Protein AF-A0A093Z0X9-F1 (afdb_monomer)

Nearest PDB structures (foldseek):
  4s3k-assembly1_A  TM=4.032E-01  e=5.956E-04  Priestia megaterium QM B1551
  4s3j-assembly1_A  TM=3.971E-01  e=1.240E-03  Bacillus cereus ATCC 10876
  4s3j-assembly2_B  TM=3.965E-01  e=1.401E-03  Bacillus cereus ATCC 10876
  5jh8-assembly1_A  TM=6.794E-01  e=8.944E-02  Chromobacterium violaceum ATCC 12472
  4s3j-assembly3_C  TM=3.621E-01  e=3.505E-03  Bacillus cereus ATCC 10876

Solvent-accessible surface area (backbone atoms only — not comparable to full-atom values): 27321 Å² total; per-residue (Å²): 137,84,81,81,82,75,84,78,77,87,70,94,70,86,83,78,62,74,80,73,69,93,82,86,64,98,51,97,59,93,55,38,46,32,87,80,41,47,90,53,62,93,54,36,46,75,36,71,54,51,56,62,56,60,72,41,89,58,45,24,45,45,45,64,71,60,88,56,62,62,78,38,96,84,46,81,50,63,34,26,30,31,24,61,90,62,74,59,53,82,70,89,64,84,82,47,44,77,41,84,41,68,34,39,38,33,26,29,68,79,56,87,78,85,53,59,69,31,43,41,50,9,46,52,51,38,38,23,54,49,38,61,51,65,66,85,53,58,65,62,45,74,45,26,14,32,22,86,34,18,33,29,32,36,34,32,12,22,46,34,23,49,66,27,42,40,50,52,51,52,52,51,43,55,46,50,75,74,41,83,58,86,21,28,35,37,38,42,34,31,64,49,93,89,37,26,13,37,65,19,34,36,39,32,38,27,55,31,98,44,72,36,48,56,67,36,51,37,54,37,36,52,38,46,43,28,32,63,39,29,39,67,75,77,93,56,80,44,71,50,75,46,82,44,77,37,32,23,53,66,79,71,74,79,77,80,74,76,84,73,86,74,76,93,67,89,73,79,78,74,88,82,84,77,62,66,36,52,33,67,60,42,58,66,55,49,16,54,74,71,70,44,52,56,70,59,42,43,67,76,49,74,55,92,56,52,67,82,61,72,45,77,70,42,53,73,77,54,79,80,60,50,40,92,47,68,24,96,84,65,54,85,89,38,35,30,89,98,52,42,47,57,90,75,84,82,87,75,91,69,78,84,70,99,68,86,81,40,77,42,54,41,63,45,63,33,72,81,44,98,61,83,56,62,65,67,76,63,51,75,83,50,92,42,50,31,39,34,42,31,57,29,46,70,43,92,87,38,38,78,40,43,79,92,29,44,71,50,51,56,54,51,62,74,56,77,86,49,43,42,26,45,23,34,46,39,72,69,47,59,62,33,88,91,42,38,56,46,63,64,52,33,66,31,94,87,31,32,64,60,28,52,48,36,49,52,46,53,28,56,79,58,73,40,76,39,75,45,83,88

pLDDT: mean 76.99, std 18.52, range [20.25, 98.25]

Secondary structure (DSSP, 8-state):
-----------S---------S---SSS--S-BHHHH-S-GGGSEEES-GGGGGG--S-EEEE--TTS-TT-TT----EEEEESPPPP--------EEEEEEEEEEEES---STTHHHHHHHHHHHHHHHTTS-TT--S-EEEEEEETTEEEEEEE-TTB-HHHHHHHHHHHHHHHHHTT---SEEEEEE--TT--GGG-EEEEEEE-SSTT-HHHHHHHHHHHHHHTTTPPP---SEEEEEEEEEEE---PPPP--------SS-PPPP--------TT--HHHHHHHTT--HHHHHHH---TTGGGS--TT-----TTT------TT--TTPPPTTS-----------PPPSS---EEEEEGGGGGSSS----GGGGGGS--SEEEEEEEEE-TTS-EE-GGGHHHHHHHHH--SSEEEEEE--HHHHHSTTTHHHHHHHTSTTTHHHHHHHHHHHHHHTT-SEEEE-

Structure (mmCIF, N/CA/C/O backbone):
data_AF-A0A093Z0X9-F1
#
_entry.id   AF-A0A093Z0X9-F1
#
loop_
_atom_site.group_PDB
_atom_site.id
_atom_site.type_symbol
_atom_site.label_atom_id
_atom_site.label_alt_id
_atom_site.label_comp_id
_atom_site.label_asym_id
_atom_site.label_entity_id
_atom_site.label_seq_id
_atom_site.pdbx_PDB_ins_code
_atom_site.Cartn_x
_atom_site.Cartn_y
_atom_site.Cartn_z
_atom_site.occupancy
_atom_site.B_iso_or_equiv
_atom_site.auth_seq_id
_atom_site.auth_comp_id
_atom_site.auth_asym_id
_atom_site.auth_atom_id
_atom_site.pdbx_PDB_model_num
ATOM 1 N N . MET A 1 1 ? 18.877 14.414 36.297 1.00 29.81 1 MET A N 1
ATOM 2 C CA . MET A 1 1 ? 18.668 13.141 35.580 1.00 29.81 1 MET A CA 1
ATOM 3 C C . MET A 1 1 ? 17.758 13.447 34.410 1.00 29.81 1 MET A C 1
ATOM 5 O O . MET A 1 1 ? 16.569 13.643 34.600 1.00 29.81 1 MET A O 1
ATOM 9 N N . SER A 1 2 ? 18.361 13.659 33.246 1.00 20.25 2 SER A N 1
ATOM 10 C CA . SER A 1 2 ? 17.695 13.966 31.983 1.00 20.25 2 SER A CA 1
ATOM 11 C C . SER A 1 2 ? 17.261 12.656 31.329 1.00 20.25 2 SER A C 1
ATOM 13 O O . SER A 1 2 ? 18.117 11.841 30.988 1.00 20.25 2 SER A O 1
ATOM 15 N N . TYR A 1 3 ? 15.957 12.442 31.184 1.00 22.19 3 TYR A N 1
ATOM 16 C CA . TYR A 1 3 ? 15.433 11.355 30.365 1.00 22.19 3 TYR A CA 1
ATOM 17 C C . TYR A 1 3 ? 15.453 11.801 28.902 1.00 22.19 3 TYR A C 1
ATOM 19 O O . TYR A 1 3 ? 14.756 12.739 28.523 1.00 22.19 3 TYR A O 1
ATOM 27 N N . ASN A 1 4 ? 16.301 11.148 28.107 1.00 23.03 4 ASN A N 1
ATOM 28 C CA . ASN A 1 4 ? 16.269 11.227 26.652 1.00 23.03 4 ASN A CA 1
ATOM 29 C C . ASN A 1 4 ? 14.985 10.550 26.167 1.00 23.03 4 ASN A C 1
ATOM 31 O O . ASN A 1 4 ? 14.829 9.336 26.283 1.00 23.03 4 ASN A O 1
ATOM 35 N N . SER A 1 5 ? 14.081 11.351 25.620 1.00 24.75 5 SER A N 1
ATOM 36 C CA . SER A 1 5 ? 12.990 10.906 24.767 1.00 24.75 5 SER A CA 1
ATOM 37 C C . SER A 1 5 ? 13.573 10.431 23.430 1.00 24.75 5 SER A C 1
ATOM 39 O O . SER A 1 5 ? 13.914 11.255 22.580 1.00 24.75 5 SER A O 1
ATOM 41 N N . ASN A 1 6 ? 13.712 9.119 23.240 1.00 23.17 6 ASN A N 1
ATOM 42 C CA . ASN A 1 6 ? 13.860 8.572 21.893 1.00 23.17 6 ASN A CA 1
ATOM 43 C C . ASN A 1 6 ? 12.476 8.577 21.220 1.00 23.17 6 ASN A C 1
ATOM 45 O O . ASN A 1 6 ? 11.522 8.091 21.834 1.00 23.17 6 ASN A O 1
ATOM 49 N N . PRO A 1 7 ? 12.335 9.111 19.995 1.00 23.39 7 PRO A N 1
ATOM 50 C CA . PRO A 1 7 ? 11.103 8.983 19.235 1.00 23.39 7 PRO A CA 1
ATOM 51 C C . PRO A 1 7 ? 10.976 7.524 18.790 1.00 23.39 7 PRO A C 1
ATOM 53 O O . P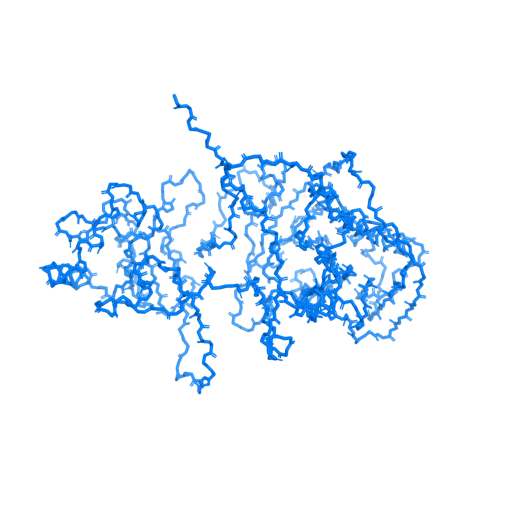RO A 1 7 ? 11.809 7.018 18.039 1.00 23.39 7 PRO A O 1
ATOM 56 N N . VAL A 1 8 ? 9.961 6.832 19.299 1.00 26.20 8 VAL A N 1
ATOM 57 C CA . VAL A 1 8 ? 9.567 5.524 18.774 1.00 26.20 8 VAL A CA 1
ATOM 58 C C . VAL A 1 8 ? 8.956 5.765 17.395 1.00 26.20 8 VAL A C 1
ATOM 60 O O . VAL A 1 8 ? 8.100 6.635 17.230 1.00 26.20 8 VAL A O 1
ATOM 63 N N . SER A 1 9 ? 9.475 5.040 16.409 1.00 26.16 9 SER A N 1
ATOM 64 C CA . SER A 1 9 ? 9.037 5.036 15.019 1.00 26.16 9 SER A CA 1
ATOM 65 C C . SER A 1 9 ? 7.540 4.761 14.907 1.00 26.16 9 SER A C 1
ATOM 67 O O . SER A 1 9 ? 6.994 3.919 15.613 1.00 26.16 9 SER A O 1
ATOM 69 N N . SER A 1 10 ? 6.884 5.479 14.000 1.00 28.11 10 SER A N 1
ATOM 70 C CA . SER A 1 10 ? 5.476 5.314 13.654 1.00 28.11 10 SER A CA 1
ATOM 71 C C . SER A 1 10 ? 5.224 3.951 13.000 1.00 28.11 10 SER A C 1
ATOM 73 O O . SER A 1 10 ? 5.380 3.793 11.784 1.00 28.11 10 SER A O 1
ATOM 75 N N . ASP A 1 11 ? 4.834 2.971 13.808 1.00 27.31 11 ASP A N 1
ATOM 76 C CA . ASP A 1 11 ? 4.359 1.676 13.331 1.00 27.31 11 ASP A CA 1
ATOM 77 C C . ASP A 1 11 ? 3.046 1.838 12.543 1.00 27.31 11 ASP A C 1
ATOM 79 O O . ASP A 1 11 ? 2.087 2.464 12.991 1.00 27.31 11 ASP A O 1
ATOM 83 N N . HIS A 1 12 ? 3.051 1.277 11.332 1.00 29.83 12 HIS A N 1
ATOM 84 C CA . HIS A 1 12 ? 2.071 1.404 10.244 1.00 29.83 12 HIS A CA 1
ATOM 85 C C . HIS A 1 12 ? 0.783 0.583 10.438 1.00 29.83 12 HIS A C 1
ATOM 87 O O . HIS A 1 12 ? 0.322 -0.125 9.540 1.00 29.83 12 HIS A O 1
ATOM 93 N N . TRP A 1 13 ? 0.167 0.682 11.605 1.00 24.33 13 TRP A N 1
ATOM 94 C CA . TRP A 1 13 ? -1.181 0.166 11.830 1.00 24.33 13 TRP A CA 1
ATOM 95 C C . TRP A 1 13 ? -2.077 1.382 12.096 1.00 24.33 13 TRP A C 1
ATOM 97 O O . TRP A 1 13 ? -1.578 2.392 12.571 1.00 24.33 13 TRP A O 1
ATOM 107 N N . TRP A 1 14 ? -3.370 1.314 11.772 1.00 27.61 14 TRP A N 1
ATOM 108 C CA . TRP A 1 14 ? -4.390 2.367 11.987 1.00 27.61 14 TRP A CA 1
ATOM 109 C C . TRP A 1 14 ? -4.571 3.410 10.866 1.00 27.61 14 TRP A C 1
ATOM 111 O O . TRP A 1 14 ? -4.249 4.583 11.012 1.00 27.61 14 TRP A O 1
ATOM 121 N N . ASP A 1 15 ? -5.260 3.000 9.799 1.00 26.69 15 ASP A N 1
ATOM 122 C CA . ASP A 1 15 ? -6.104 3.911 9.017 1.00 26.69 15 ASP A CA 1
ATOM 123 C C . ASP A 1 15 ? -7.571 3.558 9.328 1.00 26.69 15 ASP A C 1
ATOM 125 O O . ASP A 1 15 ? -8.167 2.665 8.720 1.00 26.69 15 ASP A O 1
ATOM 129 N N . VAL A 1 16 ? -8.151 4.217 10.337 1.00 30.48 16 VAL A N 1
ATOM 130 C CA . VAL A 1 16 ? -9.601 4.169 10.584 1.00 30.48 16 VAL A CA 1
ATOM 131 C C . VAL A 1 16 ? -10.293 4.860 9.407 1.00 30.48 16 VAL A C 1
ATOM 133 O O . VAL A 1 16 ? -9.936 5.964 8.997 1.00 30.48 16 VAL A O 1
ATOM 136 N N . TRP A 1 17 ? -11.263 4.165 8.822 1.00 32.12 17 TRP A N 1
ATOM 137 C CA . TRP A 1 17 ? -11.965 4.522 7.595 1.00 32.12 17 TRP A CA 1
ATOM 138 C C . TRP A 1 17 ? -12.705 5.859 7.704 1.00 32.12 17 TRP A C 1
ATOM 140 O O . TRP A 1 17 ? -13.822 5.916 8.199 1.00 32.12 17 TRP A O 1
ATOM 150 N N . ILE A 1 18 ? -12.120 6.932 7.177 1.00 34.38 18 ILE A N 1
ATOM 151 C CA . ILE A 1 18 ? -12.821 8.204 6.977 1.00 34.38 18 ILE A CA 1
ATOM 152 C C . ILE A 1 18 ? -13.186 8.292 5.496 1.00 34.38 18 ILE A C 1
ATOM 154 O O . ILE A 1 18 ? -12.316 8.417 4.634 1.00 34.38 18 ILE A O 1
ATOM 158 N N . ILE A 1 19 ? -14.480 8.196 5.199 1.00 35.16 19 ILE A N 1
ATOM 159 C CA . ILE A 1 19 ? -15.020 8.685 3.932 1.00 35.16 19 ILE A CA 1
ATOM 160 C C . ILE A 1 19 ? -14.970 10.213 4.012 1.00 35.16 19 ILE A C 1
ATOM 162 O O . ILE A 1 19 ? -15.405 10.795 4.993 1.00 35.16 19 ILE A O 1
ATOM 166 N N . ILE A 1 20 ? -14.403 10.865 3.008 1.00 37.31 20 ILE A N 1
ATOM 167 C CA . ILE A 1 20 ? -14.283 12.326 2.947 1.00 37.31 20 ILE A CA 1
ATOM 168 C C . ILE A 1 20 ? -15.051 12.761 1.704 1.00 37.31 20 ILE A C 1
ATOM 170 O O . ILE A 1 20 ? -14.761 12.257 0.618 1.00 37.31 20 ILE A O 1
ATOM 174 N N . ASP A 1 21 ? -16.026 13.656 1.863 1.00 32.66 21 ASP A N 1
ATOM 175 C CA . ASP A 1 21 ? -16.586 14.410 0.740 1.00 32.66 21 ASP A CA 1
ATOM 176 C C . ASP A 1 21 ? -15.796 15.722 0.568 1.00 32.66 21 ASP A C 1
ATOM 178 O O . ASP A 1 21 ? -15.354 16.336 1.543 1.00 32.66 21 ASP A O 1
ATOM 182 N N . ASP A 1 22 ? -15.544 16.081 -0.689 1.00 43.50 22 ASP A N 1
ATOM 183 C CA . ASP A 1 22 ? -14.602 17.113 -1.143 1.00 43.50 22 ASP A CA 1
ATOM 184 C C . ASP A 1 22 ? -15.156 18.537 -0.931 1.00 43.50 22 ASP A C 1
ATOM 186 O O . ASP A 1 22 ? -15.884 19.027 -1.790 1.00 43.50 22 ASP A O 1
ATOM 190 N N . GLU A 1 23 ? -14.732 19.269 0.105 1.00 39.06 23 GLU A N 1
ATOM 191 C CA . GLU A 1 23 ? -14.853 20.748 0.125 1.00 39.06 23 GLU A CA 1
ATOM 192 C C . GLU A 1 23 ? -13.623 21.461 0.717 1.00 39.06 23 GLU A C 1
ATOM 194 O O . GLU A 1 23 ? -13.728 22.467 1.414 1.00 39.06 23 GLU A O 1
ATOM 199 N N . CYS A 1 24 ? -12.414 20.971 0.426 1.00 36.62 24 CYS A N 1
ATOM 200 C CA . CYS A 1 24 ? -11.181 21.631 0.871 1.00 36.62 24 CYS A CA 1
ATOM 201 C C . CYS A 1 24 ? -10.250 22.050 -0.278 1.00 36.62 24 CYS A C 1
ATOM 203 O O . CYS A 1 24 ? -9.035 21.914 -0.182 1.00 36.62 24 CYS A O 1
ATOM 205 N N . ALA A 1 25 ? -10.812 22.590 -1.362 1.00 40.59 25 ALA A N 1
ATOM 206 C CA . ALA A 1 25 ? -10.049 23.333 -2.364 1.00 40.59 25 ALA A CA 1
ATOM 207 C C . ALA A 1 25 ? -10.722 24.690 -2.605 1.00 40.59 25 ALA A C 1
ATOM 209 O O . ALA A 1 25 ? -11.664 24.811 -3.383 1.00 40.59 25 ALA A O 1
ATOM 210 N N . SER A 1 26 ? -10.242 25.723 -1.911 1.00 36.78 26 SER A N 1
ATOM 211 C CA . SER A 1 26 ? -10.678 27.116 -2.080 1.00 36.78 26 SER A CA 1
ATOM 212 C C . SER A 1 26 ? -10.084 27.798 -3.318 1.00 36.78 26 SER A C 1
ATOM 214 O O . SER A 1 26 ? -10.177 29.014 -3.445 1.00 36.78 26 SER A O 1
ATOM 216 N N . ASP A 1 27 ? -9.467 27.046 -4.223 1.00 37.91 27 ASP A N 1
ATOM 217 C CA . ASP A 1 27 ? -8.956 27.557 -5.488 1.00 37.91 27 ASP A CA 1
ATOM 218 C C . ASP A 1 27 ? -9.221 26.501 -6.557 1.00 37.91 27 ASP A C 1
ATOM 220 O O . ASP A 1 27 ? -9.066 25.311 -6.297 1.00 37.91 27 ASP A O 1
ATOM 224 N N . GLY A 1 28 ? -9.662 26.901 -7.747 1.00 42.88 28 GLY A N 1
ATOM 225 C CA . GLY A 1 28 ? -10.186 26.016 -8.798 1.00 42.88 28 GLY A CA 1
ATOM 226 C C . GLY A 1 28 ? -9.226 24.956 -9.375 1.00 42.88 28 GLY A C 1
ATOM 227 O O . GLY A 1 28 ? -9.500 24.422 -10.451 1.00 42.88 28 GLY A O 1
ATOM 228 N N . SER A 1 29 ? -8.115 24.629 -8.709 1.00 49.91 29 SER A N 1
ATOM 229 C CA . SER A 1 29 ? -7.305 23.438 -8.960 1.00 49.91 29 SER A CA 1
ATOM 230 C C . SER A 1 29 ? -7.948 22.215 -8.301 1.00 49.91 29 SER A C 1
ATOM 232 O O . SER A 1 29 ? -7.882 22.027 -7.090 1.00 49.91 29 SER A O 1
ATOM 234 N N . ALA A 1 30 ? -8.537 21.338 -9.111 1.00 54.84 30 ALA A N 1
ATOM 235 C CA . ALA A 1 30 ? -9.170 20.092 -8.670 1.00 54.84 30 ALA A CA 1
ATOM 236 C C . ALA A 1 30 ? -8.181 19.007 -8.171 1.00 54.84 30 ALA A C 1
ATOM 238 O O . ALA A 1 30 ? -8.564 17.841 -8.118 1.00 54.84 30 ALA A O 1
ATOM 239 N N . CYS A 1 31 ? -6.922 19.362 -7.880 1.00 67.25 31 CYS A N 1
ATOM 240 C CA . CYS A 1 31 ? -5.830 18.432 -7.594 1.00 67.25 31 CYS A CA 1
ATOM 241 C C . CYS A 1 31 ? -5.021 18.900 -6.379 1.00 67.25 31 CYS A C 1
ATOM 243 O O . CYS A 1 31 ? -4.660 20.072 -6.287 1.00 67.25 31 CYS A O 1
ATOM 245 N N . CYS A 1 32 ? -4.725 17.970 -5.466 1.00 70.56 32 CYS A N 1
ATOM 246 C CA . CYS A 1 32 ? -3.803 18.175 -4.345 1.00 70.56 32 CYS A CA 1
ATOM 247 C C . CYS A 1 32 ? -2.442 18.671 -4.844 1.00 70.56 32 CYS A C 1
ATOM 249 O O . CYS A 1 32 ? -1.976 18.212 -5.889 1.00 70.56 32 CYS A O 1
ATOM 251 N N . SER A 1 33 ? -1.803 19.565 -4.086 1.00 72.44 33 SER A N 1
ATOM 252 C CA . SER A 1 33 ? -0.457 20.073 -4.373 1.00 72.44 33 SER A CA 1
ATOM 253 C C . SER A 1 33 ? 0.557 19.557 -3.354 1.00 72.44 33 SER A C 1
ATOM 255 O O . SER A 1 33 ? 0.422 19.804 -2.155 1.00 72.44 33 SER A O 1
ATOM 257 N N . ILE A 1 34 ? 1.606 18.884 -3.829 1.00 68.12 34 ILE A N 1
ATOM 258 C CA . ILE A 1 34 ? 2.641 18.272 -2.990 1.00 68.12 34 ILE A CA 1
ATOM 259 C C . ILE A 1 34 ? 3.473 19.326 -2.254 1.00 68.12 34 ILE A C 1
ATOM 261 O O . ILE A 1 34 ? 3.992 19.062 -1.175 1.00 68.12 34 ILE A O 1
ATOM 265 N N . TRP A 1 35 ? 3.516 20.555 -2.779 1.00 61.78 35 TRP A N 1
ATOM 266 C CA . TRP A 1 35 ? 4.093 21.715 -2.096 1.00 61.78 35 TRP A CA 1
ATOM 267 C C . TRP A 1 35 ? 3.374 22.055 -0.786 1.00 61.78 35 TRP A C 1
ATOM 269 O O . TRP A 1 35 ? 3.992 22.610 0.118 1.00 61.78 35 TRP A O 1
ATOM 279 N N . LEU A 1 36 ? 2.077 21.746 -0.687 1.00 60.16 36 LEU A N 1
ATOM 280 C CA . LEU A 1 36 ? 1.258 22.002 0.499 1.00 60.16 36 LEU A CA 1
ATOM 281 C C . LEU A 1 36 ? 1.152 20.764 1.398 1.00 60.16 36 LEU A C 1
ATOM 283 O O . LEU A 1 36 ? 1.209 20.892 2.617 1.00 60.16 36 LEU A O 1
ATOM 287 N N . SER A 1 37 ? 1.015 19.576 0.803 1.00 61.25 37 SER A N 1
ATOM 288 C CA . SER A 1 37 ? 0.783 18.322 1.536 1.00 61.25 37 SER A CA 1
ATOM 289 C C . SER A 1 37 ? 2.062 17.573 1.938 1.00 61.25 37 SER A C 1
ATOM 291 O O . SER A 1 37 ? 2.022 16.724 2.831 1.00 61.25 37 SER A O 1
ATOM 293 N N . GLY A 1 38 ? 3.202 17.874 1.312 1.00 68.94 38 GLY A N 1
ATOM 294 C CA . GLY A 1 38 ? 4.434 17.095 1.452 1.00 68.94 38 GLY A CA 1
ATOM 295 C C . GLY A 1 38 ? 4.365 15.728 0.756 1.00 68.94 38 GLY A C 1
ATOM 296 O O . GLY A 1 38 ? 3.364 15.365 0.136 1.00 68.94 38 GLY A O 1
ATOM 297 N N . THR A 1 39 ? 5.445 14.951 0.856 1.00 71.31 39 THR A N 1
ATOM 298 C CA . THR A 1 39 ? 5.578 13.634 0.201 1.00 71.31 39 THR A CA 1
ATOM 299 C C . THR A 1 39 ? 4.890 12.494 0.950 1.00 71.31 39 THR A C 1
ATOM 301 O O . THR A 1 39 ? 4.802 11.399 0.410 1.00 71.31 39 THR A O 1
ATOM 304 N N . ASN A 1 40 ? 4.376 12.729 2.162 1.00 73.44 40 ASN A N 1
ATOM 305 C CA . ASN A 1 40 ? 3.645 11.717 2.921 1.00 73.44 40 ASN A CA 1
ATOM 306 C C . ASN A 1 40 ? 2.237 11.508 2.323 1.00 73.44 40 ASN A C 1
ATOM 308 O O . ASN A 1 40 ? 1.429 12.445 2.381 1.00 73.44 40 ASN A O 1
ATOM 312 N N . PRO A 1 41 ? 1.903 10.299 1.825 1.00 73.88 41 PRO A N 1
ATOM 313 C CA . PRO A 1 41 ? 0.593 10.021 1.244 1.00 73.88 41 PRO A CA 1
ATOM 314 C C . PRO A 1 41 ? -0.593 10.264 2.179 1.00 73.88 41 PRO A C 1
ATOM 316 O O . PRO A 1 41 ? -1.664 10.640 1.708 1.00 73.88 41 PRO A O 1
ATOM 319 N N . GLY A 1 42 ? -0.407 10.144 3.499 1.00 71.50 42 GLY A N 1
ATOM 320 C CA . GLY A 1 42 ? -1.453 10.418 4.493 1.00 71.50 42 GLY A CA 1
ATOM 321 C C . GLY A 1 42 ? -1.987 11.857 4.469 1.00 71.50 42 GLY A C 1
ATOM 322 O O . GLY A 1 42 ? -3.074 12.118 4.979 1.00 71.50 42 GLY A O 1
ATOM 323 N N . ASN A 1 43 ? -1.263 12.784 3.834 1.00 72.69 43 ASN A N 1
ATOM 324 C CA . ASN A 1 43 ? -1.671 14.180 3.660 1.00 72.69 43 ASN A CA 1
ATOM 325 C C . ASN A 1 43 ? -2.292 14.471 2.280 1.00 72.69 43 ASN A C 1
ATOM 327 O O . ASN A 1 43 ? -2.599 15.629 1.971 1.00 72.69 43 ASN A O 1
ATOM 331 N N . TRP A 1 44 ? -2.405 13.470 1.404 1.00 78.94 44 TRP A N 1
ATOM 332 C CA . TRP A 1 44 ? -2.885 13.649 0.034 1.00 78.94 44 TRP A CA 1
ATOM 333 C C . TRP A 1 44 ? -4.412 13.574 -0.052 1.00 78.94 44 TRP A C 1
ATOM 335 O O . TRP A 1 44 ? -5.084 12.962 0.778 1.00 78.94 44 TRP A O 1
ATOM 345 N N . THR A 1 45 ? -4.983 14.185 -1.093 1.00 77.38 45 THR A N 1
ATOM 346 C CA . THR A 1 45 ? -6.434 14.146 -1.323 1.00 77.38 45 THR A CA 1
ATOM 347 C C . THR A 1 45 ? -6.881 12.736 -1.702 1.00 77.38 45 THR A C 1
ATOM 349 O O . THR A 1 45 ? -6.278 12.096 -2.563 1.00 77.38 45 THR A O 1
ATOM 352 N N . ALA A 1 46 ? -7.972 12.270 -1.093 1.00 79.31 46 ALA A N 1
ATOM 353 C CA . ALA A 1 46 ? -8.582 10.983 -1.403 1.00 79.31 46 ALA A CA 1
ATOM 354 C C . ALA A 1 46 ? -9.560 11.082 -2.586 1.00 79.31 46 ALA A C 1
ATOM 356 O O . ALA A 1 46 ? -10.480 11.894 -2.598 1.00 79.31 46 ALA A O 1
ATOM 357 N N . TYR A 1 47 ? -9.410 10.187 -3.557 1.00 76.44 47 TYR A N 1
ATOM 358 C CA . TYR A 1 47 ? -10.260 10.039 -4.729 1.00 76.44 47 TYR A CA 1
ATOM 359 C C . TYR A 1 47 ? -10.949 8.678 -4.705 1.00 76.44 47 TYR A C 1
ATOM 361 O O . TYR A 1 47 ? -10.306 7.632 -4.633 1.00 76.44 47 TYR A O 1
ATOM 369 N N . TYR A 1 48 ? -12.271 8.693 -4.858 1.00 80.19 48 TYR A N 1
ATOM 370 C CA . TYR A 1 48 ? -13.101 7.482 -4.893 1.00 80.19 48 TYR A CA 1
ATOM 371 C C . TYR A 1 48 ? -13.505 7.065 -6.315 1.00 80.19 48 TYR A C 1
ATOM 373 O O . TYR A 1 48 ? -14.274 6.128 -6.514 1.00 80.19 48 TYR A O 1
ATOM 381 N N . ASN A 1 49 ? -13.003 7.773 -7.332 1.00 74.56 49 ASN A N 1
ATOM 382 C CA . ASN A 1 49 ? -13.111 7.372 -8.731 1.00 74.56 49 ASN A CA 1
ATOM 383 C C . ASN A 1 49 ? -11.889 7.852 -9.529 1.00 74.56 49 ASN A C 1
ATOM 385 O O . ASN A 1 49 ? -11.385 8.955 -9.319 1.00 74.56 49 ASN A O 1
ATOM 389 N N . THR A 1 50 ? -11.462 7.046 -10.496 1.00 77.56 50 THR A N 1
ATOM 390 C CA . THR A 1 50 ? -10.342 7.331 -11.408 1.00 77.56 50 THR A CA 1
ATOM 391 C C . THR A 1 50 ? -10.664 8.396 -12.462 1.00 77.56 50 THR A C 1
ATOM 393 O O . THR A 1 50 ? -9.754 9.007 -13.012 1.00 77.56 50 THR A O 1
ATOM 396 N N . LYS A 1 51 ? -11.944 8.675 -12.749 1.00 78.25 51 LYS A N 1
ATOM 397 C CA . LYS A 1 51 ? -12.352 9.703 -13.731 1.00 78.25 51 LYS A CA 1
ATOM 398 C C . LYS A 1 51 ? -12.004 11.119 -13.274 1.00 78.25 51 LYS A C 1
ATOM 400 O O . LYS A 1 51 ? -11.760 11.980 -14.107 1.00 78.25 51 LYS A O 1
ATOM 405 N N . LYS A 1 52 ? -11.976 11.383 -11.965 1.00 77.44 52 LYS A N 1
ATOM 406 C CA . LYS A 1 52 ? -11.562 12.682 -11.414 1.00 77.44 52 LYS A CA 1
ATOM 407 C C . LYS A 1 52 ? -10.077 12.960 -11.676 1.00 77.44 52 LYS A C 1
ATOM 409 O O . LYS A 1 52 ? -9.731 14.120 -11.871 1.00 77.44 52 LYS A O 1
ATOM 414 N N . LEU A 1 53 ? -9.239 11.923 -11.784 1.00 79.38 53 LEU A N 1
ATOM 415 C CA . LEU A 1 53 ? -7.805 12.073 -12.062 1.00 79.38 53 LEU A CA 1
ATOM 416 C C . LEU A 1 53 ? -7.549 12.742 -13.418 1.00 79.38 53 LEU A C 1
ATOM 418 O O . LEU A 1 53 ? -6.590 13.488 -13.563 1.00 79.38 53 LEU A O 1
ATOM 422 N N . SER A 1 54 ? -8.435 12.561 -14.407 1.00 78.69 54 SER A N 1
ATOM 423 C CA . SER A 1 54 ? -8.301 13.208 -15.722 1.00 78.69 54 SER A CA 1
ATOM 424 C C . SER A 1 54 ? -8.483 14.729 -15.693 1.00 78.69 54 SER A C 1
ATOM 426 O O . SER A 1 54 ? -8.319 15.378 -16.722 1.00 78.69 54 SER A O 1
ATOM 428 N N . ARG A 1 55 ? -8.869 15.310 -14.550 1.00 78.75 55 ARG A N 1
ATOM 429 C CA . ARG A 1 55 ? -8.921 16.766 -14.359 1.00 78.75 55 ARG A CA 1
ATOM 430 C C . ARG A 1 55 ? -7.546 17.349 -14.030 1.00 78.75 55 ARG A C 1
ATOM 432 O O . ARG A 1 55 ? -7.351 18.545 -14.237 1.00 78.75 55 ARG A O 1
ATOM 439 N N . CYS A 1 56 ? -6.614 16.523 -13.552 1.00 79.31 56 CYS A N 1
ATOM 440 C CA . CYS A 1 56 ? -5.238 16.919 -13.287 1.00 79.31 56 CYS A CA 1
ATOM 441 C C . CYS A 1 56 ? -4.453 16.957 -14.596 1.00 79.31 56 CYS A C 1
ATOM 443 O O . CYS A 1 56 ? -4.391 15.965 -15.321 1.00 79.31 56 CYS A O 1
ATOM 445 N N . LYS A 1 57 ? -3.904 18.134 -14.911 1.00 83.75 57 LYS A N 1
ATOM 446 C CA . LYS A 1 57 ? -3.089 18.359 -16.115 1.00 83.75 57 LYS A CA 1
ATOM 447 C C . LYS A 1 57 ? -1.612 18.056 -15.889 1.00 83.75 57 LYS A C 1
ATOM 449 O O . LYS A 1 57 ? -0.913 17.771 -16.853 1.00 83.75 57 LYS A O 1
ATOM 454 N N . ASP A 1 58 ? -1.178 18.108 -14.636 1.00 86.19 58 ASP A N 1
ATOM 455 C CA . ASP A 1 58 ? 0.177 17.774 -14.223 1.00 86.19 58 ASP A CA 1
ATOM 456 C C . ASP A 1 58 ? 0.248 16.300 -13.793 1.00 86.19 58 ASP A C 1
ATOM 458 O O . ASP A 1 58 ? -0.777 15.738 -13.381 1.00 86.19 58 ASP A O 1
ATOM 462 N N . PRO A 1 59 ? 1.430 15.660 -13.869 1.00 88.94 59 PRO A N 1
ATOM 463 C CA . PRO A 1 59 ? 1.602 14.308 -13.359 1.00 88.94 59 PRO A CA 1
ATOM 464 C C . PRO A 1 59 ? 1.267 14.244 -11.864 1.00 88.94 59 PRO A C 1
ATOM 466 O O . PRO A 1 59 ? 1.597 15.158 -11.100 1.00 88.94 59 PRO A O 1
ATOM 469 N N . ILE A 1 60 ? 0.618 13.154 -11.461 1.00 88.31 60 ILE A N 1
ATOM 470 C CA . ILE A 1 60 ? 0.237 12.892 -10.069 1.00 88.31 60 ILE A CA 1
ATOM 471 C C . ILE A 1 60 ? 0.886 11.611 -9.563 1.00 88.31 60 ILE A C 1
ATOM 473 O O . ILE A 1 60 ? 0.962 10.619 -10.294 1.00 88.31 60 ILE A O 1
ATOM 477 N N . LEU A 1 61 ? 1.275 11.619 -8.291 1.00 91.38 61 LEU A N 1
ATOM 478 C CA . LEU A 1 61 ? 1.490 10.396 -7.529 1.00 91.38 61 LEU A CA 1
ATOM 479 C C . LEU A 1 61 ? 0.158 9.827 -7.067 1.00 91.38 61 LEU A C 1
ATOM 481 O O . LEU A 1 61 ? -0.764 10.578 -6.742 1.00 91.38 61 LEU A O 1
ATOM 485 N N . LEU A 1 62 ? 0.089 8.501 -7.013 1.00 91.50 62 LEU A N 1
ATOM 486 C CA . LEU A 1 62 ? -1.013 7.749 -6.433 1.00 91.50 62 LEU A CA 1
ATOM 487 C C . LEU A 1 62 ? -0.485 6.854 -5.307 1.00 91.50 62 LEU A C 1
ATOM 489 O O . LEU A 1 62 ? 0.583 6.255 -5.437 1.00 91.50 62 LEU A O 1
ATOM 493 N N . ASP A 1 63 ? -1.271 6.710 -4.248 1.00 87.94 63 ASP A N 1
ATOM 494 C CA . ASP A 1 63 ? -1.041 5.755 -3.167 1.00 87.94 63 ASP A CA 1
ATOM 495 C C . ASP A 1 63 ? -2.341 5.024 -2.798 1.00 87.94 63 ASP A C 1
ATOM 497 O O . ASP A 1 63 ? -3.431 5.611 -2.775 1.00 87.94 63 ASP A O 1
ATOM 501 N N . PHE A 1 64 ? -2.236 3.706 -2.618 1.00 87.12 64 PHE A N 1
ATOM 502 C CA . PHE A 1 64 ? -3.353 2.806 -2.330 1.00 87.12 64 PHE A CA 1
ATOM 503 C C . PHE A 1 64 ? -2.864 1.408 -1.920 1.00 87.12 64 PHE A C 1
ATOM 505 O O . PHE A 1 64 ? -1.746 0.988 -2.215 1.00 87.12 64 PHE A O 1
ATOM 512 N N . LEU A 1 65 ? -3.748 0.626 -1.293 1.00 81.69 65 LEU A N 1
ATOM 513 C CA . LEU A 1 65 ? -3.440 -0.734 -0.845 1.00 81.69 65 LEU A CA 1
ATOM 514 C C . LEU A 1 65 ? -3.228 -1.693 -2.026 1.00 81.69 65 LEU A C 1
ATOM 516 O O . LEU A 1 65 ? -4.179 -2.109 -2.685 1.00 81.69 65 LEU A O 1
ATOM 520 N N . ILE A 1 66 ? -1.990 -2.142 -2.246 1.00 85.38 66 ILE A N 1
ATOM 521 C CA . ILE A 1 66 ? -1.650 -3.064 -3.347 1.00 85.38 66 ILE A CA 1
ATOM 522 C C . ILE A 1 66 ? -2.229 -4.478 -3.176 1.00 85.38 66 ILE A C 1
ATOM 524 O O . ILE A 1 66 ? -2.377 -5.212 -4.152 1.00 85.38 66 ILE A O 1
ATOM 528 N N . ASN A 1 67 ? -2.554 -4.879 -1.944 1.00 80.44 67 ASN A N 1
ATOM 529 C CA . ASN A 1 67 ? -3.007 -6.238 -1.632 1.00 80.44 67 ASN A CA 1
ATOM 530 C C . ASN A 1 67 ? -4.508 -6.449 -1.877 1.00 80.44 67 ASN A C 1
ATOM 532 O O . ASN A 1 67 ? -4.924 -7.580 -2.143 1.00 80.44 67 ASN A O 1
ATOM 536 N N . SER A 1 68 ? -5.296 -5.374 -1.864 1.00 80.00 68 SER A N 1
ATOM 537 C CA . SER A 1 68 ? -6.744 -5.400 -2.083 1.00 80.00 68 SER A CA 1
ATOM 538 C C . SER A 1 68 ? -7.059 -5.073 -3.545 1.00 80.00 68 SER A C 1
ATOM 540 O O . SER A 1 68 ? -6.760 -3.960 -3.969 1.00 80.00 68 SER A O 1
ATOM 542 N N . PRO A 1 69 ? -7.649 -5.990 -4.338 1.00 81.06 69 PRO A N 1
ATOM 543 C CA . PRO A 1 69 ? -7.954 -5.730 -5.748 1.00 81.06 69 PRO A CA 1
ATOM 544 C C . PRO A 1 69 ? -8.835 -4.487 -5.923 1.00 81.06 69 PRO A C 1
ATOM 546 O O . PRO A 1 69 ? -9.960 -4.469 -5.418 1.00 81.06 69 PRO A O 1
ATOM 549 N N . ILE A 1 70 ? -8.347 -3.467 -6.632 1.00 83.50 70 ILE A N 1
ATOM 550 C CA . ILE A 1 70 ? -9.063 -2.184 -6.779 1.00 83.50 70 ILE A CA 1
ATOM 551 C C . ILE A 1 70 ? -10.305 -2.255 -7.674 1.00 83.50 70 ILE A C 1
ATOM 553 O O . ILE A 1 70 ? -11.183 -1.408 -7.561 1.00 83.50 70 ILE A O 1
ATOM 557 N N . ASP A 1 71 ? -10.384 -3.250 -8.553 1.00 81.50 71 ASP A N 1
ATOM 558 C CA . ASP A 1 71 ? -11.492 -3.494 -9.480 1.00 81.50 71 ASP A CA 1
ATOM 559 C C . ASP A 1 71 ? -12.435 -4.611 -8.994 1.00 81.50 71 ASP A C 1
ATOM 561 O O . ASP A 1 71 ? -13.277 -5.104 -9.746 1.00 81.50 71 ASP A O 1
ATOM 565 N N . GLY A 1 72 ? -12.305 -5.020 -7.727 1.00 74.25 72 GLY A N 1
ATOM 566 C CA . GLY A 1 72 ? -13.170 -6.027 -7.124 1.00 74.25 72 GLY A CA 1
ATOM 567 C C . GLY A 1 72 ? -14.630 -5.553 -7.019 1.00 74.25 72 GLY A C 1
ATOM 568 O O . GLY A 1 72 ? -14.875 -4.392 -6.696 1.00 74.25 72 GLY A O 1
ATOM 569 N N . PRO A 1 73 ? -15.624 -6.444 -7.208 1.00 62.56 73 PRO A N 1
ATOM 570 C CA . PRO A 1 73 ? -17.048 -6.079 -7.218 1.00 62.56 73 PRO A CA 1
ATOM 571 C C . PRO A 1 73 ? -17.560 -5.519 -5.880 1.00 62.56 73 PRO A C 1
ATOM 573 O O . PRO A 1 73 ? -18.591 -4.855 -5.845 1.00 62.56 73 PRO A O 1
ATOM 576 N N . SER A 1 74 ? -16.848 -5.787 -4.783 1.00 60.22 74 SER A N 1
ATOM 577 C CA . SER A 1 74 ? -17.134 -5.288 -3.434 1.00 60.22 74 SER A CA 1
ATOM 578 C C . SER A 1 74 ? -16.089 -4.289 -2.926 1.00 60.22 74 SER A C 1
ATOM 580 O O . SER A 1 74 ? -16.175 -3.850 -1.779 1.00 60.22 74 SER A O 1
ATOM 582 N N . THR A 1 75 ? -15.081 -3.948 -3.734 1.00 63.72 75 THR A N 1
ATOM 583 C CA . THR A 1 75 ? -14.015 -3.035 -3.318 1.00 63.72 75 THR A CA 1
ATOM 584 C C . THR A 1 75 ? -14.478 -1.596 -3.500 1.00 63.72 75 THR A C 1
ATOM 586 O O . THR A 1 75 ? -14.856 -1.182 -4.595 1.00 63.72 75 THR A O 1
ATOM 589 N N . ARG A 1 76 ? -14.418 -0.798 -2.431 1.00 67.50 76 ARG A N 1
ATOM 590 C CA . ARG A 1 76 ? -14.562 0.657 -2.537 1.00 67.50 76 ARG A CA 1
ATOM 591 C C . ARG A 1 76 ? -13.199 1.252 -2.870 1.00 67.50 76 ARG A C 1
ATOM 593 O O . ARG A 1 76 ? -12.267 1.131 -2.081 1.00 67.50 76 ARG A O 1
ATOM 600 N N . LEU A 1 77 ? -13.083 1.866 -4.045 1.00 73.00 77 LEU A N 1
ATOM 601 C CA . LEU A 1 77 ? -11.850 2.518 -4.473 1.00 73.00 77 LEU A CA 1
ATOM 602 C C . LEU A 1 77 ? -11.528 3.696 -3.543 1.00 73.00 77 LEU A C 1
ATOM 604 O O . LEU A 1 77 ? -12.356 4.587 -3.394 1.00 73.00 77 LEU A O 1
ATOM 608 N N . LYS A 1 78 ? -10.319 3.721 -2.979 1.00 79.50 78 LYS A N 1
ATOM 609 C CA . LYS A 1 78 ? -9.721 4.879 -2.303 1.00 79.50 78 LYS A CA 1
ATOM 610 C C . LYS A 1 78 ? -8.319 5.053 -2.879 1.00 79.50 78 LYS A C 1
ATOM 612 O O . LYS A 1 78 ? -7.477 4.178 -2.701 1.00 79.50 78 LYS A O 1
ATOM 617 N N . LEU A 1 79 ? -8.105 6.143 -3.605 1.00 82.62 79 LEU A N 1
ATOM 618 C CA . LEU A 1 79 ? -6.810 6.527 -4.161 1.00 82.62 79 LEU A CA 1
ATOM 619 C C . LEU A 1 79 ? -6.383 7.827 -3.500 1.00 82.62 79 LEU A C 1
ATOM 621 O O . LEU A 1 79 ? -7.057 8.837 -3.663 1.00 82.62 79 LEU A O 1
ATOM 625 N N . LEU A 1 80 ? -5.285 7.820 -2.764 1.00 85.38 80 LEU A N 1
ATOM 626 C CA . LEU A 1 80 ? -4.656 9.056 -2.318 1.00 85.38 80 LEU A CA 1
ATOM 627 C C . LEU A 1 80 ? -3.851 9.594 -3.499 1.00 85.38 80 LEU A C 1
ATOM 629 O O . LEU A 1 80 ? -3.108 8.836 -4.117 1.00 85.38 80 LEU A O 1
ATOM 633 N N . ALA A 1 81 ? -4.032 10.857 -3.872 1.00 85.69 81 ALA A N 1
ATOM 634 C CA . ALA A 1 81 ? -3.319 11.417 -5.013 1.00 85.69 81 ALA A CA 1
ATOM 635 C C . ALA A 1 81 ? -2.907 12.866 -4.796 1.00 85.69 81 ALA A C 1
ATOM 637 O O . ALA A 1 81 ? -3.669 13.667 -4.248 1.00 85.69 81 ALA A O 1
ATOM 638 N N . CYS A 1 82 ? -1.718 13.205 -5.290 1.00 82.19 82 CYS A N 1
ATOM 639 C CA . CYS A 1 82 ? -1.197 14.563 -5.250 1.00 82.19 82 CYS A CA 1
ATOM 640 C C . CYS A 1 82 ? -0.335 14.884 -6.473 1.00 82.19 82 CYS A C 1
ATOM 642 O O . CYS A 1 82 ? 0.378 14.024 -6.983 1.00 82.19 82 CYS A O 1
ATOM 644 N N . SER A 1 83 ? -0.437 16.122 -6.957 1.00 82.94 83 SER A N 1
ATOM 645 C CA . SER A 1 83 ? 0.349 16.684 -8.066 1.00 82.94 83 SER A CA 1
ATOM 646 C C . SER A 1 83 ? 1.415 17.634 -7.538 1.00 82.94 83 SER A C 1
ATOM 648 O O . SER A 1 83 ? 1.256 18.204 -6.464 1.00 82.94 83 SER A O 1
ATOM 650 N N . GLY A 1 84 ? 2.468 17.881 -8.308 1.00 73.25 84 GLY A N 1
ATOM 651 C CA . GLY A 1 84 ? 3.418 18.961 -8.035 1.00 73.25 84 GLY A CA 1
ATOM 652 C C . GLY A 1 84 ? 4.869 18.553 -8.235 1.00 73.25 84 GLY A C 1
ATOM 653 O O . GLY A 1 84 ? 5.209 17.379 -8.266 1.00 73.25 84 GLY A O 1
ATOM 654 N N . SER A 1 85 ? 5.746 19.533 -8.409 1.00 69.56 85 SER A N 1
ATOM 655 C CA . SER A 1 85 ? 7.167 19.264 -8.616 1.00 69.56 85 SER A CA 1
ATOM 656 C C . SER A 1 85 ? 7.810 18.697 -7.355 1.00 69.56 85 SER A C 1
ATOM 658 O O . SER A 1 85 ? 7.765 19.323 -6.298 1.00 69.56 85 SER A O 1
ATOM 660 N N . ILE A 1 86 ? 8.447 17.540 -7.497 1.00 68.19 86 ILE A N 1
ATOM 661 C CA . ILE A 1 86 ? 9.289 16.943 -6.467 1.00 68.19 86 ILE A CA 1
ATOM 662 C C . ILE A 1 86 ? 10.732 17.206 -6.869 1.00 68.19 86 ILE A C 1
ATOM 664 O O . ILE A 1 86 ? 11.165 16.808 -7.951 1.00 68.19 86 ILE A O 1
ATOM 668 N N . SER A 1 87 ? 11.470 17.901 -6.012 1.00 66.19 87 SER A N 1
ATOM 669 C CA . SER A 1 87 ? 12.914 18.019 -6.173 1.00 66.19 87 SER A CA 1
ATOM 670 C C . SER A 1 87 ? 13.544 16.715 -5.706 1.00 66.19 87 SER A C 1
ATOM 672 O O . SER A 1 87 ? 13.379 16.345 -4.545 1.00 66.19 87 SER A O 1
ATOM 674 N N . ALA A 1 88 ? 14.243 16.019 -6.602 1.00 61.16 88 ALA A N 1
ATOM 675 C CA . ALA A 1 88 ? 15.068 14.884 -6.214 1.00 61.16 88 ALA A CA 1
ATOM 676 C C . ALA A 1 88 ? 16.120 15.358 -5.198 1.00 61.16 88 ALA A C 1
ATOM 678 O O . ALA A 1 88 ? 16.799 16.360 -5.440 1.00 61.16 88 ALA A O 1
ATOM 679 N N . ASP A 1 89 ? 16.226 14.670 -4.062 1.00 60.19 89 ASP A N 1
ATOM 680 C CA . ASP A 1 89 ? 17.311 14.901 -3.116 1.00 60.19 89 ASP A CA 1
ATOM 681 C C . ASP A 1 89 ? 18.506 14.032 -3.529 1.00 60.19 89 ASP A C 1
ATOM 683 O O . ASP A 1 89 ? 18.489 12.815 -3.377 1.00 60.19 89 ASP A O 1
ATOM 687 N N . ASP A 1 90 ? 19.541 14.658 -4.091 1.00 51.66 90 ASP A N 1
ATOM 688 C CA . ASP A 1 90 ? 20.804 14.006 -4.478 1.00 51.66 90 ASP A CA 1
ATOM 689 C C . ASP A 1 90 ? 21.765 13.872 -3.274 1.00 51.66 90 ASP A C 1
ATOM 691 O O . ASP A 1 90 ? 22.993 13.921 -3.422 1.00 51.66 90 ASP A O 1
ATOM 695 N N . SER A 1 91 ? 21.237 13.758 -2.050 1.00 54.59 91 SER A N 1
ATOM 696 C CA . SER A 1 91 ? 22.072 13.630 -0.858 1.00 54.59 91 SER A CA 1
ATOM 697 C C . SER A 1 91 ? 22.983 12.395 -0.969 1.00 54.59 91 SER A C 1
ATOM 699 O O . SER A 1 91 ? 22.592 11.307 -1.391 1.00 54.59 91 SER A O 1
ATOM 701 N N . ALA A 1 92 ? 24.274 12.598 -0.684 1.00 52.09 92 ALA A N 1
ATOM 702 C CA . ALA A 1 92 ? 25.325 11.622 -0.956 1.00 52.09 92 ALA A CA 1
ATOM 703 C C . ALA A 1 92 ? 25.195 10.388 -0.047 1.00 52.09 92 ALA A C 1
ATOM 705 O O . ALA A 1 92 ? 25.679 10.373 1.084 1.00 52.09 92 ALA A O 1
ATOM 706 N N . CYS A 1 93 ? 24.562 9.344 -0.565 1.00 59.78 93 CYS A N 1
ATOM 707 C CA . CYS A 1 93 ? 24.418 8.055 0.099 1.00 59.78 93 CYS A CA 1
ATOM 708 C C . CYS A 1 93 ? 25.669 7.182 -0.055 1.00 59.78 93 CYS A C 1
ATOM 710 O O . CYS A 1 93 ? 26.373 7.253 -1.067 1.00 59.78 93 CYS A O 1
ATOM 712 N N . GLU A 1 94 ? 25.961 6.331 0.939 1.00 61.34 94 GLU A N 1
ATOM 713 C CA . GLU A 1 94 ? 27.027 5.336 0.797 1.00 61.34 94 GLU A CA 1
ATOM 714 C C . GLU A 1 94 ? 26.770 4.461 -0.439 1.00 61.34 94 GLU A C 1
ATOM 716 O O . GLU A 1 94 ? 25.697 3.890 -0.609 1.00 61.34 94 GLU A O 1
ATOM 721 N N . VAL A 1 95 ? 27.776 4.336 -1.310 1.00 64.25 95 VAL A N 1
ATOM 722 C CA . VAL A 1 95 ? 27.636 3.613 -2.581 1.00 64.25 95 VAL A CA 1
ATOM 723 C C . VAL A 1 95 ? 27.282 2.150 -2.301 1.00 64.25 95 VAL A C 1
ATOM 725 O O . VAL A 1 95 ? 28.098 1.428 -1.716 1.00 64.25 95 VAL A O 1
ATOM 728 N N . GLY A 1 96 ? 26.092 1.715 -2.725 1.00 70.06 96 GLY A N 1
ATOM 729 C CA . GLY A 1 96 ? 25.663 0.315 -2.697 1.00 70.06 96 GLY A CA 1
ATOM 730 C C . GLY A 1 96 ? 26.588 -0.614 -3.499 1.00 70.06 96 GLY A C 1
ATOM 731 O O . GLY A 1 96 ? 27.580 -0.193 -4.096 1.00 70.06 96 GLY A O 1
ATOM 732 N N . SER A 1 97 ? 26.306 -1.914 -3.508 1.00 76.50 97 SER A N 1
ATOM 733 C CA . SER A 1 97 ? 27.062 -2.861 -4.337 1.00 76.50 97 SER A CA 1
ATOM 734 C C . SER A 1 97 ? 26.421 -3.002 -5.713 1.00 76.50 97 SER A C 1
ATOM 736 O O . SER A 1 97 ? 25.267 -3.422 -5.815 1.00 76.50 97 SER A O 1
ATOM 738 N N . GLU A 1 98 ? 27.174 -2.693 -6.770 1.00 82.50 98 GLU A N 1
ATOM 739 C CA . GLU A 1 98 ? 26.756 -2.993 -8.140 1.00 82.50 98 GLU A CA 1
ATOM 740 C C . GLU A 1 98 ? 26.786 -4.501 -8.395 1.00 82.50 98 GLU A C 1
ATOM 742 O O . GLU A 1 98 ? 27.761 -5.190 -8.084 1.00 82.50 98 GLU A O 1
ATOM 747 N N . SER A 1 99 ? 25.740 -5.005 -9.038 1.00 78.75 99 SER A N 1
ATOM 748 C CA . SER A 1 99 ? 25.679 -6.380 -9.525 1.00 78.75 99 SER A CA 1
ATOM 749 C C . SER A 1 99 ? 25.141 -6.403 -10.951 1.00 78.75 99 SER A C 1
ATOM 751 O O . SER A 1 99 ? 24.146 -5.748 -11.265 1.00 78.75 99 SER A O 1
ATOM 753 N N . ALA A 1 100 ? 25.803 -7.161 -11.827 1.00 83.38 100 ALA A N 1
ATOM 754 C CA . ALA A 1 100 ? 25.258 -7.451 -13.146 1.00 83.38 100 ALA A CA 1
ATOM 755 C C . ALA A 1 100 ? 24.043 -8.369 -12.978 1.00 83.38 100 ALA A C 1
ATOM 757 O O . ALA A 1 100 ? 24.132 -9.407 -12.322 1.00 83.38 100 ALA A O 1
ATOM 758 N N . THR A 1 101 ? 22.910 -7.967 -13.539 1.00 87.06 101 THR A N 1
ATOM 759 C CA . THR A 1 101 ? 21.640 -8.675 -13.415 1.00 87.06 101 THR A CA 1
ATOM 760 C C . THR A 1 101 ? 20.905 -8.658 -14.751 1.00 87.06 101 THR A C 1
ATOM 762 O O . THR A 1 101 ? 20.950 -7.675 -15.492 1.00 87.06 101 THR A O 1
ATOM 765 N N . GLU A 1 102 ? 20.232 -9.762 -15.063 1.00 90.62 102 GLU A N 1
ATOM 766 C CA . GLU A 1 102 ? 19.343 -9.847 -16.215 1.00 90.62 102 GLU A CA 1
ATOM 767 C C . GLU A 1 102 ? 18.046 -9.082 -15.920 1.00 90.62 102 GLU A C 1
ATOM 769 O O . GLU A 1 102 ? 17.373 -9.336 -14.920 1.00 90.62 102 GLU A O 1
ATOM 774 N N . VAL A 1 103 ? 17.703 -8.147 -16.799 1.00 93.88 103 VAL A N 1
ATOM 775 C CA . VAL A 1 103 ? 16.430 -7.433 -16.803 1.00 93.88 103 VAL A CA 1
ATOM 776 C C . VAL A 1 103 ? 15.567 -7.953 -17.947 1.00 93.88 103 VAL A C 1
ATOM 778 O O . VAL A 1 103 ? 16.029 -8.105 -19.083 1.00 93.88 103 VAL A O 1
ATOM 781 N N . GLN A 1 104 ? 14.300 -8.225 -17.651 1.00 95.12 104 GLN A N 1
ATOM 782 C CA . GLN A 1 104 ? 13.298 -8.598 -18.639 1.00 95.12 104 GLN A CA 1
ATOM 783 C C . GLN A 1 104 ? 12.427 -7.389 -18.975 1.00 95.12 104 GLN A C 1
ATOM 785 O O . GLN A 1 104 ? 11.769 -6.840 -18.095 1.00 95.12 104 GLN A O 1
ATOM 790 N N . SER A 1 105 ? 12.348 -7.048 -20.257 1.00 94.12 105 SER A N 1
ATOM 791 C CA . SER A 1 105 ? 11.320 -6.160 -20.802 1.00 94.12 105 SER A CA 1
ATOM 792 C C . SER A 1 105 ? 10.233 -7.004 -21.458 1.00 94.12 105 SER A C 1
ATOM 794 O O . SER A 1 105 ? 10.549 -7.923 -22.213 1.00 94.12 105 SER A O 1
ATOM 796 N N . ALA A 1 106 ? 8.961 -6.724 -21.197 1.00 95.00 106 ALA A N 1
ATOM 797 C CA . ALA A 1 106 ? 7.846 -7.447 -21.808 1.00 95.00 106 ALA A CA 1
ATOM 798 C C . ALA A 1 106 ? 6.687 -6.504 -22.130 1.00 95.00 106 ALA A C 1
ATOM 800 O O . ALA A 1 106 ? 6.536 -5.473 -21.476 1.00 95.00 106 ALA A O 1
ATOM 801 N N . TRP A 1 107 ? 5.903 -6.827 -23.157 1.00 94.00 107 TRP A N 1
ATOM 802 C CA . TRP A 1 107 ? 4.825 -5.960 -23.624 1.00 94.00 107 TRP A CA 1
ATOM 803 C C . TRP A 1 107 ? 3.673 -6.727 -24.276 1.00 94.00 107 TRP A C 1
ATOM 805 O O . TRP A 1 107 ? 3.850 -7.837 -24.785 1.00 94.00 107 TRP A O 1
ATOM 815 N N . SER A 1 108 ? 2.498 -6.100 -24.249 1.00 93.38 108 SER A N 1
ATOM 816 C CA . SER A 1 108 ? 1.251 -6.577 -24.849 1.00 93.38 108 SER A CA 1
ATOM 817 C C . SER A 1 108 ? 0.396 -5.428 -25.369 1.00 93.38 108 SER A C 1
ATOM 819 O O . SER A 1 108 ? 0.503 -4.283 -24.915 1.00 93.38 108 SER A O 1
ATOM 821 N N . GLY A 1 109 ? -0.531 -5.773 -26.261 1.00 88.62 109 GLY A N 1
ATOM 822 C CA . GLY A 1 109 ? -1.530 -4.845 -26.781 1.00 88.62 109 GLY A CA 1
ATOM 823 C C . GLY A 1 109 ? -0.998 -3.916 -27.871 1.00 88.62 109 GLY A C 1
ATOM 824 O O . GLY A 1 109 ? 0.184 -3.915 -28.208 1.00 88.62 109 GLY A O 1
ATOM 825 N N . THR A 1 110 ? -1.903 -3.120 -28.438 1.00 80.81 110 THR A N 1
ATOM 826 C CA . THR A 1 110 ? -1.604 -2.231 -29.572 1.00 80.81 110 THR A CA 1
ATOM 827 C C . THR A 1 110 ? -1.482 -0.801 -29.073 1.00 80.81 110 THR A C 1
ATOM 829 O O . THR A 1 110 ? -2.307 -0.368 -28.271 1.00 80.81 110 THR A O 1
ATOM 832 N N . TYR A 1 111 ? -0.469 -0.079 -29.545 1.00 69.44 111 TYR A N 1
ATOM 833 C CA . TYR A 1 111 ? -0.210 1.303 -29.161 1.00 69.44 111 TYR A CA 1
ATOM 834 C C . TYR A 1 111 ? -0.423 2.245 -30.347 1.00 69.44 111 TYR A C 1
ATOM 836 O O . TYR A 1 111 ? 0.004 1.926 -31.454 1.00 69.44 111 TYR A O 1
ATOM 844 N N . ASP A 1 112 ? -1.079 3.386 -30.132 1.00 66.62 112 ASP A N 1
ATOM 845 C CA . ASP A 1 112 ? -1.413 4.356 -31.186 1.00 66.62 112 ASP A CA 1
ATOM 846 C C . ASP A 1 112 ? -0.506 5.602 -31.203 1.00 66.62 112 ASP A C 1
ATOM 848 O O . ASP A 1 112 ? -0.717 6.510 -32.005 1.00 66.62 112 ASP A O 1
ATOM 852 N N . GLY A 1 113 ? 0.530 5.642 -30.361 1.00 59.12 113 GLY A N 1
ATOM 853 C CA . GLY A 1 113 ? 1.536 6.708 -30.361 1.00 59.12 113 GLY A CA 1
ATOM 854 C C . GLY A 1 113 ? 1.157 7.951 -29.549 1.00 59.12 113 GLY A C 1
ATOM 855 O O . GLY A 1 113 ? 2.019 8.795 -29.316 1.00 59.12 113 GLY A O 1
ATOM 856 N N . ALA A 1 114 ? -0.099 8.089 -29.108 1.00 58.28 114 ALA A N 1
ATOM 857 C CA . ALA A 1 114 ? -0.631 9.369 -28.635 1.00 58.28 114 ALA A CA 1
ATOM 858 C C . ALA A 1 114 ? -0.152 9.795 -27.230 1.00 58.28 114 ALA A C 1
ATOM 860 O O . ALA A 1 114 ? -0.168 10.985 -26.921 1.00 58.28 114 ALA A O 1
ATOM 861 N N . ASP A 1 115 ? 0.321 8.860 -26.398 1.00 69.25 115 ASP A N 1
ATOM 862 C CA . ASP A 1 115 ? 0.489 9.081 -24.952 1.00 69.25 115 ASP A CA 1
ATOM 863 C C . ASP A 1 115 ? 1.901 8.770 -24.413 1.00 69.25 115 ASP A C 1
ATOM 865 O O . ASP A 1 115 ? 2.093 8.629 -23.203 1.00 69.25 115 ASP A O 1
ATOM 869 N N . ALA A 1 116 ? 2.922 8.656 -25.276 1.00 81.12 116 ALA A N 1
ATOM 870 C CA . ALA A 1 116 ? 4.247 8.187 -24.847 1.00 81.12 116 ALA A CA 1
ATOM 871 C C . ALA A 1 116 ? 4.885 9.201 -23.889 1.00 81.12 116 ALA A C 1
ATOM 873 O O . ALA A 1 116 ? 5.422 8.838 -22.843 1.00 81.12 116 ALA A O 1
ATOM 874 N N . GLY A 1 117 ? 4.699 10.490 -24.188 1.00 87.62 117 GLY A N 1
ATOM 875 C CA . GLY A 1 117 ? 5.084 11.583 -23.302 1.00 87.62 117 GLY A CA 1
ATOM 876 C C . GLY A 1 117 ? 4.322 11.590 -21.975 1.00 87.62 117 GLY A C 1
ATOM 877 O O . GLY A 1 117 ? 4.873 12.044 -20.976 1.00 87.62 117 GLY A O 1
ATOM 878 N N . ALA A 1 118 ? 3.087 11.077 -21.922 1.00 89.94 118 ALA A N 1
ATOM 879 C CA . ALA A 1 118 ? 2.339 10.972 -20.670 1.00 89.94 118 ALA A CA 1
ATOM 880 C C . ALA A 1 118 ? 2.894 9.851 -19.779 1.00 89.94 118 ALA A C 1
ATOM 882 O O . ALA A 1 118 ? 3.061 10.050 -18.577 1.00 89.94 118 ALA A O 1
ATOM 883 N N . VAL A 1 119 ? 3.251 8.704 -20.372 1.00 91.56 119 VAL A N 1
ATOM 884 C CA . VAL A 1 119 ? 3.931 7.614 -19.653 1.00 91.56 119 VAL A CA 1
ATOM 885 C C . VAL A 1 119 ? 5.298 8.065 -19.140 1.00 91.56 119 VAL A C 1
ATOM 887 O O . VAL A 1 119 ? 5.611 7.813 -17.980 1.00 91.56 119 VAL A O 1
ATOM 890 N N . VAL A 1 120 ? 6.093 8.744 -19.976 1.00 92.56 120 VAL A N 1
ATOM 891 C CA . VAL A 1 120 ? 7.416 9.262 -19.589 1.00 92.56 120 VAL A CA 1
ATOM 892 C C . VAL A 1 120 ? 7.293 10.224 -18.413 1.00 92.56 120 VAL A C 1
ATOM 894 O O . VAL A 1 120 ? 7.912 9.982 -17.384 1.00 92.56 120 VAL A O 1
ATOM 897 N N . GLN A 1 121 ? 6.425 11.233 -18.498 1.00 92.00 121 GLN A N 1
ATOM 898 C CA . GLN A 1 121 ? 6.235 12.196 -17.408 1.00 92.00 121 GLN A CA 1
ATOM 899 C C . GLN A 1 121 ? 5.713 11.540 -16.120 1.00 92.00 121 GLN A C 1
ATOM 901 O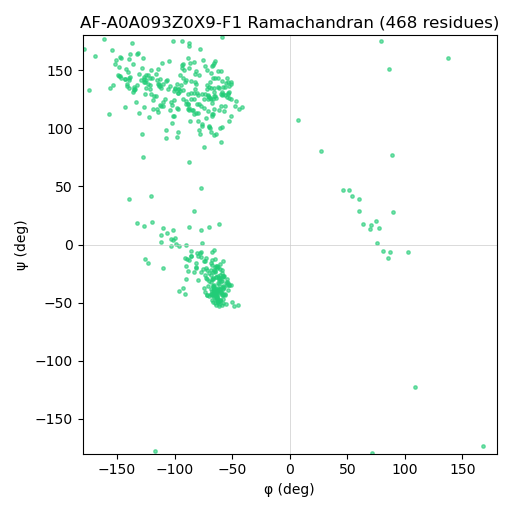 O . GLN A 1 121 ? 6.161 11.883 -15.028 1.00 92.00 121 GLN A O 1
ATOM 906 N N . ALA A 1 122 ? 4.790 10.576 -16.217 1.00 93.25 122 ALA A N 1
ATOM 907 C CA . ALA A 1 122 ? 4.331 9.824 -15.050 1.00 93.25 122 ALA A CA 1
ATOM 908 C C . ALA A 1 122 ? 5.472 9.000 -14.422 1.00 93.25 122 ALA A C 1
ATOM 910 O O . ALA A 1 122 ? 5.603 8.968 -13.200 1.00 93.25 122 ALA A O 1
ATOM 911 N N . ALA A 1 123 ? 6.326 8.374 -15.239 1.00 94.69 123 ALA A N 1
ATOM 912 C CA . ALA A 1 123 ? 7.489 7.624 -14.774 1.00 94.69 123 ALA A CA 1
ATOM 913 C C . ALA A 1 123 ? 8.566 8.535 -14.158 1.00 94.69 123 ALA A C 1
ATOM 915 O O . ALA A 1 123 ? 9.080 8.226 -13.085 1.00 94.69 123 ALA A O 1
ATOM 916 N N . GLU A 1 124 ? 8.868 9.684 -14.760 1.00 93.19 124 GLU A N 1
ATOM 917 C CA . GLU A 1 124 ? 9.770 10.694 -14.187 1.00 93.19 124 GLU A CA 1
ATOM 918 C C . GLU A 1 124 ? 9.279 11.175 -12.820 1.00 93.19 124 GLU A C 1
ATOM 920 O O . GLU A 1 124 ? 10.063 11.343 -11.887 1.00 93.19 124 GLU A O 1
ATOM 925 N N . HIS A 1 125 ? 7.966 11.323 -12.666 1.00 91.06 125 HIS A N 1
ATOM 926 C CA . HIS A 1 125 ? 7.374 11.707 -11.395 1.00 91.06 125 HIS A CA 1
ATOM 927 C C . HIS A 1 125 ? 7.545 10.616 -10.321 1.00 91.06 125 HIS A C 1
ATOM 929 O O . HIS A 1 125 ? 7.827 10.929 -9.163 1.00 91.06 125 HIS A O 1
ATOM 935 N N . THR A 1 126 ? 7.476 9.331 -10.699 1.00 92.62 126 THR A N 1
ATOM 936 C CA . THR A 1 126 ? 7.839 8.231 -9.785 1.00 92.62 126 THR A CA 1
ATOM 937 C C . THR A 1 126 ? 9.329 8.220 -9.434 1.00 92.62 126 THR A C 1
ATOM 939 O O . THR A 1 126 ? 9.673 7.947 -8.286 1.00 92.62 126 THR A O 1
ATOM 942 N N . VAL A 1 127 ? 10.219 8.572 -10.373 1.00 90.75 127 VAL A N 1
ATOM 943 C CA . VAL A 1 127 ? 11.662 8.725 -10.101 1.00 90.75 127 VAL A CA 1
ATOM 944 C C . VAL A 1 127 ? 11.892 9.799 -9.051 1.00 90.75 127 VAL A C 1
ATOM 946 O O . VAL A 1 127 ? 12.600 9.553 -8.080 1.00 90.75 127 VAL A O 1
ATOM 949 N N . ALA A 1 128 ? 11.273 10.966 -9.227 1.00 87.00 128 ALA A N 1
ATOM 950 C CA . ALA A 1 128 ? 11.441 12.075 -8.304 1.00 87.00 128 ALA A CA 1
ATOM 951 C C . ALA A 1 128 ? 10.994 11.694 -6.885 1.00 87.00 128 ALA A C 1
ATOM 953 O O . ALA A 1 128 ? 11.705 11.984 -5.930 1.00 87.00 128 ALA A O 1
ATOM 954 N N . HIS A 1 129 ? 9.880 10.965 -6.749 1.00 86.12 129 HIS A N 1
ATOM 955 C CA . HIS A 1 129 ? 9.436 10.429 -5.462 1.00 86.12 129 HIS A CA 1
ATOM 956 C C . HIS A 1 129 ? 10.440 9.439 -4.855 1.00 86.12 129 HIS A C 1
ATOM 958 O O . HIS A 1 129 ? 10.827 9.603 -3.700 1.00 86.12 129 HIS A O 1
ATOM 964 N N . LEU A 1 130 ? 10.911 8.453 -5.629 1.00 86.06 130 LEU A N 1
ATOM 965 C CA . LEU A 1 130 ? 11.893 7.464 -5.161 1.00 86.06 130 LEU A CA 1
ATOM 966 C C . LEU A 1 130 ? 13.192 8.117 -4.678 1.00 86.06 130 LEU A C 1
ATOM 968 O O . LEU A 1 130 ? 13.775 7.661 -3.698 1.00 86.06 130 LEU A O 1
ATOM 972 N N . SER A 1 131 ? 13.622 9.195 -5.333 1.00 83.44 131 SER A N 1
ATOM 973 C CA . SER A 1 131 ? 14.803 9.967 -4.940 1.00 83.44 131 SER A CA 1
ATOM 974 C C . SER A 1 131 ? 14.635 10.740 -3.627 1.00 83.44 131 SER A C 1
ATOM 976 O O . SER A 1 131 ? 15.635 11.161 -3.066 1.00 83.44 131 SER A O 1
ATOM 978 N N . THR A 1 132 ? 13.415 10.934 -3.113 1.00 79.00 132 THR A N 1
ATOM 979 C CA . THR A 1 132 ? 13.202 11.558 -1.787 1.00 79.00 132 THR A CA 1
ATOM 980 C C . THR A 1 132 ? 13.265 10.571 -0.625 1.00 79.00 132 THR A C 1
ATOM 982 O O . THR A 1 132 ? 13.255 10.980 0.535 1.00 79.00 132 THR A O 1
ATOM 985 N N . ILE A 1 133 ? 13.299 9.270 -0.916 1.00 77.00 133 ILE A N 1
ATOM 986 C CA . ILE A 1 133 ? 13.291 8.230 0.109 1.00 77.00 133 ILE A CA 1
ATOM 987 C C . ILE A 1 133 ? 14.714 8.027 0.610 1.00 77.00 133 ILE A C 1
ATOM 989 O O . ILE A 1 133 ? 15.626 7.792 -0.186 1.00 77.00 133 ILE A O 1
ATOM 993 N N . ASP A 1 134 ? 14.869 8.044 1.936 1.00 74.56 134 ASP A N 1
ATOM 994 C CA . ASP A 1 134 ? 16.131 7.759 2.614 1.00 74.56 134 ASP A CA 1
ATOM 995 C C . ASP A 1 134 ? 16.768 6.487 2.039 1.00 74.56 134 ASP A C 1
ATOM 997 O O . ASP A 1 134 ? 16.196 5.397 2.068 1.00 74.56 134 ASP A O 1
ATOM 1001 N N . CYS A 1 135 ? 17.965 6.631 1.484 1.00 71.06 135 CYS A N 1
ATOM 1002 C CA . CYS A 1 135 ? 18.710 5.547 0.858 1.00 71.06 135 CYS A CA 1
ATOM 1003 C C . CYS A 1 135 ? 19.182 4.471 1.838 1.00 71.06 135 CYS A C 1
ATOM 1005 O O . CYS A 1 135 ? 19.526 3.371 1.405 1.00 71.06 135 CYS A O 1
ATOM 1007 N N . SER A 1 136 ? 19.205 4.769 3.138 1.00 68.62 136 SER A N 1
ATOM 1008 C CA . SER A 1 136 ? 19.440 3.781 4.189 1.00 68.62 136 SER A CA 1
ATOM 1009 C C . SER A 1 136 ? 18.191 2.955 4.511 1.00 68.62 136 SER A C 1
ATOM 1011 O O . SER A 1 136 ? 18.298 1.944 5.212 1.00 68.62 136 SER A O 1
ATOM 1013 N N . SER A 1 137 ? 17.027 3.346 3.974 1.00 73.12 137 SER A N 1
ATOM 1014 C CA . SER A 1 137 ? 15.796 2.578 4.097 1.00 73.12 137 SER A CA 1
ATOM 1015 C C . SER A 1 137 ? 15.978 1.190 3.496 1.00 73.12 137 SER A C 1
ATOM 1017 O O . SER A 1 137 ? 16.441 1.016 2.365 1.00 73.12 137 SER A O 1
ATOM 1019 N N . ILE A 1 138 ? 15.589 0.202 4.292 1.00 74.25 138 ILE A N 1
ATOM 1020 C CA . ILE A 1 138 ? 15.498 -1.203 3.899 1.00 74.25 138 ILE A CA 1
ATOM 1021 C C . ILE A 1 138 ? 14.041 -1.640 3.733 1.00 74.25 138 ILE A C 1
ATOM 1023 O O . ILE A 1 138 ? 13.767 -2.831 3.615 1.00 74.25 138 ILE A O 1
ATOM 1027 N N . GLU A 1 139 ? 13.106 -0.687 3.751 1.00 79.81 139 GLU A N 1
ATOM 1028 C CA . GLU A 1 139 ? 11.692 -0.959 3.538 1.00 79.81 139 GLU A CA 1
ATOM 1029 C C . GLU A 1 139 ? 11.396 -1.051 2.037 1.00 79.81 139 GLU A C 1
ATOM 1031 O O . GLU A 1 139 ? 11.837 -0.194 1.257 1.00 79.81 139 GLU A O 1
ATOM 1036 N N . PRO A 1 140 ? 10.643 -2.071 1.593 1.00 85.31 140 PRO A N 1
ATOM 1037 C CA . PRO A 1 140 ? 10.213 -2.140 0.212 1.00 85.31 140 PRO A CA 1
ATOM 1038 C C . PRO A 1 140 ? 9.325 -0.939 -0.111 1.00 85.31 140 PRO A C 1
ATOM 1040 O O . PRO A 1 140 ? 8.414 -0.585 0.633 1.00 85.31 140 PRO A O 1
ATOM 1043 N N . THR A 1 141 ? 9.566 -0.336 -1.265 1.00 87.38 141 THR A N 1
ATOM 1044 C CA . THR A 1 141 ? 8.863 0.862 -1.706 1.00 87.38 141 THR A CA 1
ATOM 1045 C C . THR A 1 141 ? 7.981 0.553 -2.904 1.00 87.38 141 THR A C 1
ATOM 1047 O O . THR A 1 141 ? 8.418 -0.061 -3.881 1.00 87.38 141 THR A O 1
ATOM 1050 N N . THR A 1 142 ? 6.750 1.055 -2.867 1.00 91.88 142 THR A N 1
ATOM 1051 C CA . THR A 1 142 ? 5.885 1.169 -4.042 1.00 91.88 142 THR A CA 1
ATOM 1052 C C . THR A 1 142 ? 5.606 2.620 -4.361 1.00 91.88 142 THR A C 1
ATOM 1054 O O . THR A 1 142 ? 5.376 3.423 -3.464 1.00 91.88 142 THR A O 1
ATOM 1057 N N . THR A 1 143 ? 5.573 2.956 -5.644 1.00 91.88 143 THR A N 1
ATOM 1058 C CA . THR A 1 143 ? 5.114 4.272 -6.088 1.00 91.88 143 THR A CA 1
ATOM 1059 C C . THR A 1 143 ? 4.344 4.135 -7.388 1.00 91.88 143 THR A C 1
ATOM 1061 O O . THR A 1 143 ? 4.676 3.307 -8.240 1.00 91.88 143 THR A O 1
ATOM 1064 N N . PHE A 1 144 ? 3.287 4.923 -7.530 1.00 95.00 144 PHE A N 1
ATOM 1065 C CA . PHE A 1 144 ? 2.432 4.909 -8.703 1.00 95.00 144 PHE A CA 1
ATOM 1066 C C . PHE A 1 144 ? 2.322 6.320 -9.262 1.00 95.00 144 PHE A C 1
ATOM 1068 O O . PHE A 1 144 ? 2.202 7.284 -8.510 1.00 95.00 144 PHE A O 1
ATOM 1075 N N . GLY A 1 145 ? 2.354 6.429 -10.584 1.00 94.00 145 GLY A N 1
ATOM 1076 C CA . GLY A 1 145 ? 2.212 7.678 -11.316 1.00 94.00 145 GLY A CA 1
ATOM 1077 C C . GLY A 1 145 ? 1.011 7.629 -12.250 1.00 94.00 145 GLY A C 1
ATOM 1078 O O . GLY A 1 145 ? 0.653 6.566 -12.767 1.00 94.00 145 GLY A O 1
ATOM 1079 N N . TYR A 1 146 ? 0.400 8.782 -12.498 1.00 92.56 146 TYR A N 1
ATOM 1080 C CA . TYR A 1 146 ? -0.626 8.930 -13.524 1.00 92.56 146 TYR A CA 1
ATOM 1081 C C . TYR A 1 146 ? -0.485 10.245 -14.283 1.00 92.56 146 TYR A C 1
ATOM 1083 O O . TYR A 1 146 ? -0.222 11.293 -13.693 1.00 92.56 146 TYR A O 1
ATOM 1091 N N . LEU A 1 147 ? -0.737 10.188 -15.591 1.00 90.56 147 LEU A N 1
ATOM 1092 C CA . LEU A 1 147 ? -0.990 11.359 -16.424 1.00 90.56 147 LEU A CA 1
ATOM 1093 C C . LEU A 1 147 ? -1.804 10.959 -17.661 1.00 90.56 147 LEU A C 1
ATOM 1095 O O . LEU A 1 147 ? -1.488 9.971 -18.315 1.00 90.56 147 LEU A O 1
ATOM 1099 N N . ASN A 1 148 ? -2.838 11.733 -18.000 1.00 87.31 148 ASN A N 1
ATOM 1100 C CA . ASN A 1 148 ? -3.622 11.591 -19.238 1.00 87.31 148 ASN A CA 1
ATOM 1101 C C . ASN A 1 148 ? -4.042 10.143 -19.593 1.00 87.31 148 ASN A C 1
ATOM 1103 O O . ASN A 1 148 ? -3.865 9.693 -20.716 1.00 87.31 148 ASN A O 1
ATOM 1107 N N . GLY A 1 149 ? -4.564 9.372 -18.632 1.00 87.25 149 GLY A N 1
ATOM 1108 C CA . GLY A 1 149 ? -4.976 7.978 -18.876 1.00 87.25 149 GLY A CA 1
ATOM 1109 C C . GLY A 1 149 ? -3.839 6.948 -18.863 1.00 87.25 149 GLY A C 1
ATOM 1110 O O . GLY A 1 149 ? -4.112 5.750 -18.910 1.00 87.25 149 GLY A O 1
ATOM 1111 N N . SER A 1 150 ? -2.587 7.384 -18.745 1.00 90.75 150 SER A N 1
ATOM 1112 C CA . SER A 1 150 ? -1.425 6.515 -18.581 1.00 90.75 150 SER A CA 1
ATOM 1113 C C . SER A 1 150 ? -1.110 6.306 -17.109 1.00 90.75 150 SER A C 1
ATOM 1115 O O . SER A 1 150 ? -0.922 7.269 -16.367 1.00 90.75 150 SER A O 1
ATOM 1117 N N . PHE A 1 151 ? -1.040 5.044 -16.695 1.00 93.69 151 PHE A N 1
ATOM 1118 C CA . PHE A 1 151 ? -0.650 4.642 -15.348 1.00 93.69 151 PHE A CA 1
ATOM 1119 C C . PHE A 1 151 ? 0.751 4.050 -15.359 1.00 93.69 151 PHE A C 1
ATOM 1121 O O . PHE A 1 151 ? 1.094 3.292 -16.266 1.00 93.69 151 PHE A O 1
ATOM 1128 N N . VAL A 1 152 ? 1.526 4.353 -14.324 1.00 96.50 152 VAL A N 1
ATOM 1129 C CA . VAL A 1 152 ? 2.836 3.764 -14.046 1.00 96.50 152 VAL A CA 1
ATOM 1130 C C . VAL A 1 152 ? 2.823 3.211 -12.627 1.00 96.50 152 VAL A C 1
ATOM 1132 O O . VAL A 1 152 ? 2.268 3.834 -11.726 1.00 96.50 152 VAL A O 1
ATOM 1135 N N . GLY A 1 153 ? 3.418 2.044 -12.414 1.00 97.38 153 GLY A N 1
ATOM 1136 C CA . GLY A 1 153 ? 3.633 1.479 -11.085 1.00 97.38 153 GLY A CA 1
ATOM 1137 C C . GLY A 1 153 ? 5.044 0.940 -10.966 1.00 97.38 153 GLY A C 1
ATOM 1138 O O . GLY A 1 153 ? 5.508 0.231 -11.859 1.00 97.38 153 GLY A O 1
ATOM 1139 N N . VAL A 1 154 ? 5.713 1.271 -9.868 1.00 97.44 154 VAL A N 1
ATOM 1140 C CA . VAL A 1 154 ? 7.079 0.850 -9.567 1.00 97.44 154 VAL A CA 1
ATOM 1141 C C . VAL A 1 154 ? 7.102 0.125 -8.229 1.00 97.44 154 VAL A C 1
ATOM 1143 O O . VAL A 1 154 ? 6.461 0.550 -7.268 1.00 97.44 154 VAL A O 1
ATOM 1146 N N . TYR A 1 155 ? 7.856 -0.967 -8.175 1.00 95.50 155 TYR A N 1
ATOM 1147 C CA . TYR A 1 155 ? 8.198 -1.688 -6.956 1.00 95.50 155 TYR A CA 1
ATOM 1148 C C . TYR A 1 155 ? 9.717 -1.742 -6.809 1.00 95.50 155 TYR A C 1
ATOM 1150 O O . TYR A 1 155 ? 10.412 -2.098 -7.763 1.00 95.50 155 TYR A O 1
ATOM 1158 N N . SER A 1 156 ? 10.213 -1.444 -5.612 1.00 92.44 156 SER A N 1
ATOM 1159 C CA . SER A 1 156 ? 11.603 -1.639 -5.205 1.00 92.44 156 SER A CA 1
ATOM 1160 C C . SER A 1 156 ? 11.634 -2.453 -3.919 1.00 92.44 156 SER A C 1
ATOM 1162 O O . SER A 1 156 ? 11.099 -2.015 -2.905 1.00 92.44 156 SER A O 1
ATOM 1164 N N . GLY A 1 157 ? 12.239 -3.639 -3.949 1.00 88.88 157 GLY A N 1
ATOM 1165 C CA . GLY A 1 157 ? 12.438 -4.456 -2.753 1.00 88.88 157 GLY A CA 1
ATOM 1166 C C . GLY A 1 157 ? 13.393 -3.811 -1.742 1.00 88.88 157 GLY A C 1
ATOM 1167 O O . GLY A 1 157 ? 14.249 -3.013 -2.117 1.00 88.88 157 GLY A O 1
ATOM 1168 N N . GLY A 1 158 ? 13.289 -4.185 -0.464 1.00 84.25 158 GLY A N 1
ATOM 1169 C CA . GLY A 1 158 ? 14.034 -3.552 0.632 1.00 84.25 158 GLY A CA 1
ATOM 1170 C C . GLY A 1 158 ? 15.560 -3.720 0.584 1.00 84.25 158 GLY A C 1
ATOM 1171 O O . GLY A 1 158 ? 16.302 -2.948 1.184 1.00 84.25 158 GLY A O 1
ATOM 1172 N N . MET A 1 159 ? 16.065 -4.705 -0.166 1.00 83.56 159 MET A N 1
ATOM 1173 C CA . MET A 1 159 ? 17.508 -4.902 -0.375 1.00 83.56 159 MET A CA 1
ATOM 1174 C C . MET A 1 159 ? 18.013 -4.273 -1.678 1.00 83.56 159 MET A C 1
ATOM 1176 O O . MET A 1 159 ? 19.213 -4.324 -1.973 1.00 83.56 159 MET A O 1
ATOM 1180 N N . MET A 1 160 ? 17.124 -3.660 -2.455 1.00 85.38 160 MET A N 1
ATOM 1181 C CA . MET A 1 160 ? 17.472 -2.857 -3.616 1.00 85.38 160 MET A CA 1
ATOM 1182 C C . MET A 1 160 ? 17.700 -1.424 -3.158 1.00 85.38 160 MET A C 1
ATOM 1184 O O . MET A 1 160 ? 16.890 -0.846 -2.444 1.00 85.38 160 MET A O 1
ATOM 1188 N N . HIS A 1 161 ? 18.827 -0.840 -3.557 1.00 85.19 161 HIS A N 1
ATOM 1189 C CA . HIS A 1 161 ? 19.065 0.567 -3.267 1.00 85.19 161 HIS A CA 1
ATOM 1190 C C . HIS A 1 161 ? 18.089 1.409 -4.105 1.00 85.19 161 HIS A C 1
ATOM 1192 O O . HIS A 1 161 ? 17.916 1.109 -5.288 1.00 85.19 161 HIS A O 1
ATOM 1198 N N . ASN A 1 162 ? 17.505 2.480 -3.553 1.00 79.25 162 ASN A N 1
ATOM 1199 C CA . ASN A 1 162 ? 16.531 3.324 -4.272 1.00 79.25 162 ASN A CA 1
ATOM 1200 C C . ASN A 1 162 ? 17.079 3.822 -5.617 1.00 79.25 162 ASN A C 1
ATOM 1202 O O . ASN A 1 162 ? 16.389 3.769 -6.632 1.00 79.25 162 ASN A O 1
ATOM 1206 N N . GLN A 1 163 ? 18.365 4.187 -5.659 1.00 81.31 163 GLN A N 1
ATOM 1207 C CA . GLN A 1 163 ? 19.053 4.524 -6.911 1.00 81.31 163 GLN A CA 1
ATOM 1208 C C . GLN A 1 163 ? 19.036 3.388 -7.952 1.00 81.31 163 GLN A C 1
ATOM 1210 O O . GLN A 1 163 ? 18.884 3.659 -9.134 1.00 81.31 163 GLN A O 1
ATOM 1215 N N . GLY A 1 164 ? 19.117 2.120 -7.541 1.00 85.31 164 GLY A N 1
ATOM 1216 C CA . GLY A 1 164 ? 18.987 0.976 -8.448 1.00 85.31 164 GLY A CA 1
ATOM 1217 C C . GLY A 1 164 ? 17.588 0.861 -9.063 1.00 85.31 164 GLY A C 1
ATOM 1218 O O . GLY A 1 164 ? 17.463 0.490 -10.230 1.00 85.31 164 GLY A O 1
ATOM 1219 N N . ALA A 1 165 ? 16.542 1.225 -8.314 1.00 88.88 165 ALA A N 1
ATOM 1220 C CA . ALA A 1 165 ? 15.192 1.345 -8.860 1.00 88.88 165 ALA A CA 1
ATOM 1221 C C . ALA A 1 165 ? 15.062 2.553 -9.798 1.00 88.88 165 ALA A C 1
ATOM 1223 O O . ALA A 1 165 ? 14.539 2.410 -10.901 1.00 88.88 165 ALA A O 1
ATOM 1224 N N . VAL A 1 166 ? 15.610 3.711 -9.416 1.00 89.38 166 VAL A N 1
ATOM 1225 C CA . VAL A 1 166 ? 15.675 4.909 -10.270 1.00 89.38 166 VAL A CA 1
ATOM 1226 C C . VAL A 1 166 ? 16.385 4.614 -11.593 1.00 89.38 166 VAL A C 1
ATOM 1228 O O . VAL A 1 166 ? 15.897 5.020 -12.646 1.00 89.38 166 VAL A O 1
ATOM 1231 N N . ASP A 1 167 ? 17.498 3.885 -11.569 1.00 88.88 167 ASP A N 1
ATOM 1232 C CA . ASP A 1 167 ? 18.258 3.520 -12.767 1.00 88.88 167 ASP A CA 1
ATOM 1233 C C . ASP A 1 167 ? 17.438 2.619 -13.699 1.00 88.88 167 ASP A C 1
ATOM 1235 O O . ASP A 1 167 ? 17.435 2.830 -14.915 1.00 88.88 167 ASP A O 1
ATOM 1239 N N . LEU A 1 168 ? 16.682 1.664 -13.141 1.00 92.50 168 LEU A N 1
ATOM 1240 C CA . LEU A 1 168 ? 15.771 0.818 -13.915 1.00 92.50 168 LEU A CA 1
ATOM 1241 C C . LEU A 1 168 ? 14.637 1.637 -14.547 1.00 92.50 168 LEU A C 1
ATOM 1243 O O . LEU A 1 168 ? 14.322 1.451 -15.722 1.00 92.50 168 LEU A O 1
ATOM 1247 N N . VAL A 1 169 ? 14.042 2.572 -13.801 1.00 94.25 169 VAL A N 1
ATOM 1248 C CA . VAL A 1 169 ? 12.988 3.451 -14.329 1.00 94.25 169 VAL A CA 1
ATOM 1249 C C . VAL A 1 169 ? 13.543 4.380 -15.413 1.00 94.25 169 VAL A C 1
ATOM 1251 O O . VAL A 1 169 ? 12.918 4.538 -16.459 1.00 94.25 169 VAL A O 1
ATOM 1254 N N . LYS A 1 170 ? 14.748 4.934 -15.238 1.00 92.38 170 LYS A N 1
ATOM 1255 C CA . LYS A 1 170 ? 15.436 5.723 -16.275 1.00 92.38 170 LYS A CA 1
ATOM 1256 C C . LYS A 1 170 ? 15.746 4.886 -17.518 1.00 92.38 170 LYS A C 1
ATOM 1258 O O . LYS A 1 170 ? 15.602 5.379 -18.635 1.00 92.38 170 LYS A O 1
ATOM 1263 N N . GLN A 1 171 ? 16.120 3.615 -17.354 1.00 92.12 171 GLN A N 1
ATOM 1264 C CA . GLN A 1 171 ? 16.301 2.684 -18.471 1.00 92.12 171 GLN A CA 1
ATOM 1265 C C . GLN A 1 171 ? 14.979 2.421 -19.207 1.00 92.12 171 GLN A C 1
ATOM 1267 O O . GLN A 1 171 ? 14.962 2.378 -20.439 1.00 92.12 171 GLN A O 1
ATOM 1272 N N . PHE A 1 172 ? 13.873 2.286 -18.472 1.00 92.88 172 PHE A N 1
ATOM 1273 C CA . PHE A 1 172 ? 12.533 2.174 -19.040 1.00 92.88 172 PHE A CA 1
ATOM 1274 C C . PHE A 1 172 ? 12.142 3.433 -19.827 1.00 92.88 172 PHE A C 1
ATOM 1276 O O . PHE A 1 172 ? 11.773 3.315 -20.995 1.00 92.88 172 PHE A O 1
ATOM 1283 N N . ILE A 1 173 ? 12.315 4.628 -19.253 1.00 92.56 173 ILE A N 1
ATOM 1284 C CA . ILE A 1 173 ? 12.064 5.915 -19.927 1.00 92.56 173 ILE A CA 1
ATOM 1285 C C . ILE A 1 173 ? 12.876 6.014 -21.223 1.00 92.56 173 ILE A C 1
ATOM 1287 O O . ILE A 1 173 ? 12.306 6.205 -22.293 1.00 92.56 173 ILE A O 1
ATOM 1291 N N . ALA A 1 174 ? 14.186 5.763 -21.162 1.00 90.94 174 ALA A N 1
ATOM 1292 C CA . ALA A 1 174 ? 15.051 5.820 -22.339 1.00 90.94 174 ALA A CA 1
ATOM 1293 C C . ALA A 1 174 ? 14.654 4.807 -23.429 1.00 90.94 174 ALA A C 1
ATOM 1295 O O . ALA A 1 174 ? 14.904 5.043 -24.611 1.00 90.94 174 ALA A O 1
ATOM 1296 N N . SER A 1 175 ? 14.059 3.667 -23.052 1.00 86.81 175 SER A N 1
ATOM 1297 C CA . SER A 1 175 ? 13.531 2.701 -24.021 1.00 86.81 175 SER A CA 1
ATOM 1298 C C . SER A 1 175 ? 12.271 3.209 -24.724 1.00 86.81 175 SER A C 1
ATOM 1300 O O . SER A 1 175 ? 12.129 2.983 -25.920 1.00 86.81 175 SER A O 1
ATOM 1302 N N . MET A 1 176 ? 11.421 3.954 -24.012 1.00 84.94 176 MET A N 1
ATOM 1303 C CA . MET A 1 176 ? 10.195 4.561 -24.542 1.00 84.94 176 MET A CA 1
ATOM 1304 C C . MET A 1 176 ? 10.483 5.755 -25.461 1.00 84.94 176 MET A C 1
ATOM 1306 O O . MET A 1 176 ? 9.701 6.038 -26.362 1.00 84.94 176 MET A O 1
ATOM 1310 N N . GLU A 1 177 ? 11.596 6.458 -25.238 1.00 84.88 177 GLU A N 1
ATOM 1311 C CA . GLU A 1 177 ? 12.036 7.580 -26.077 1.00 84.88 177 GLU A CA 1
ATOM 1312 C C . GLU A 1 177 ? 12.737 7.136 -27.372 1.00 84.88 177 GLU A C 1
ATOM 1314 O O . GLU A 1 177 ? 12.695 7.853 -28.371 1.00 84.88 177 GLU A O 1
ATOM 1319 N N . LYS A 1 178 ? 13.430 5.985 -27.355 1.00 78.25 178 LYS A N 1
ATOM 1320 C CA . LYS A 1 178 ? 14.247 5.495 -28.485 1.00 78.25 178 LYS A CA 1
ATOM 1321 C C . LYS A 1 178 ? 13.506 4.555 -29.430 1.00 78.25 178 LYS A C 1
ATOM 1323 O O . LYS A 1 178 ? 13.751 4.609 -30.632 1.00 78.25 178 LYS A O 1
ATOM 1328 N N . ASP A 1 179 ? 12.652 3.695 -28.889 1.00 64.69 179 ASP A N 1
ATOM 1329 C CA . ASP A 1 179 ? 11.766 2.821 -29.649 1.00 64.69 179 ASP A CA 1
ATOM 1330 C C . ASP A 1 179 ? 10.356 3.389 -29.463 1.00 64.69 179 ASP A C 1
ATOM 1332 O O . ASP A 1 179 ? 9.934 3.548 -28.320 1.00 64.69 179 ASP A O 1
ATOM 1336 N N . GLU A 1 180 ? 9.610 3.688 -30.533 1.00 62.78 180 GLU A N 1
ATOM 1337 C CA . GLU A 1 180 ? 8.177 3.977 -30.390 1.00 62.78 180 GLU A CA 1
ATOM 1338 C C . GLU A 1 180 ? 7.540 2.805 -29.617 1.00 62.78 180 GLU A C 1
ATOM 1340 O O . GLU A 1 180 ? 7.462 1.685 -30.119 1.00 62.78 180 GLU A O 1
ATOM 1345 N N . THR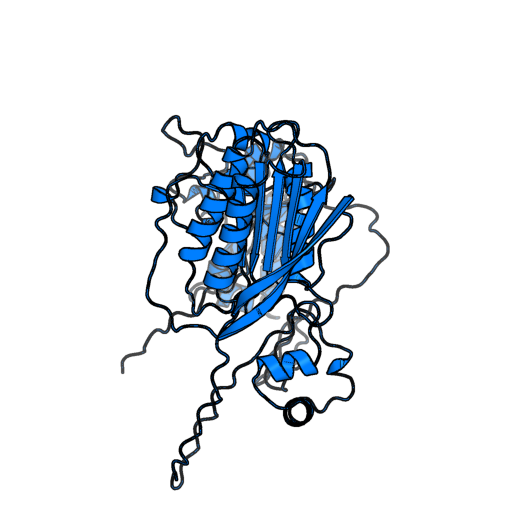 A 1 181 ? 7.203 3.049 -28.346 1.00 67.75 181 THR A N 1
ATOM 1346 C CA . THR A 1 181 ? 6.265 2.311 -27.479 1.00 67.75 181 THR A CA 1
ATOM 1347 C C . THR A 1 181 ? 5.730 1.004 -28.074 1.00 67.75 181 THR A C 1
ATOM 1349 O O . THR A 1 181 ? 4.868 1.014 -28.951 1.00 67.75 181 THR A O 1
ATOM 1352 N N . LYS A 1 182 ? 6.201 -0.141 -27.559 1.00 76.56 182 LYS A N 1
ATOM 1353 C CA . LYS A 1 182 ? 5.977 -1.469 -28.173 1.00 76.56 182 LYS A CA 1
ATOM 1354 C C . LYS A 1 182 ? 4.584 -2.063 -27.940 1.00 76.56 182 LYS A C 1
ATOM 1356 O O . LYS A 1 182 ? 4.241 -3.071 -28.552 1.00 76.56 182 LYS A O 1
ATOM 1361 N N . GLY A 1 183 ? 3.795 -1.465 -27.051 1.00 87.19 183 GLY A N 1
ATOM 1362 C CA . GLY A 1 183 ? 2.445 -1.900 -26.703 1.00 87.19 183 GLY A CA 1
ATOM 1363 C C . GLY A 1 183 ? 1.804 -0.976 -25.671 1.00 87.19 183 GLY A C 1
ATOM 1364 O O . GLY A 1 183 ? 2.481 -0.137 -25.069 1.00 87.19 183 GLY A O 1
ATOM 1365 N N . SER A 1 184 ? 0.494 -1.125 -25.461 1.00 89.75 184 SER A N 1
ATOM 1366 C CA . SER A 1 184 ? -0.242 -0.355 -24.452 1.00 89.75 184 SER A CA 1
ATOM 1367 C C . SER A 1 184 ? 0.095 -0.788 -23.032 1.00 89.75 184 SER A C 1
ATOM 1369 O O . SER A 1 184 ? 0.039 0.054 -22.145 1.00 89.75 184 SER A O 1
ATOM 1371 N N . PHE A 1 185 ? 0.457 -2.062 -22.821 1.00 93.50 185 PHE A N 1
ATOM 1372 C CA . PHE A 1 185 ? 0.975 -2.583 -21.555 1.00 93.50 185 PHE A CA 1
ATOM 1373 C C . PHE A 1 185 ? 2.451 -2.929 -21.719 1.00 93.50 185 PHE A C 1
ATOM 1375 O O . PHE A 1 185 ? 2.789 -3.794 -22.526 1.00 93.50 185 PHE A O 1
ATOM 1382 N N . GLN A 1 186 ? 3.325 -2.289 -20.949 1.00 93.75 186 GLN A N 1
ATOM 1383 C CA . GLN A 1 186 ? 4.756 -2.570 -20.951 1.00 93.75 186 GLN A CA 1
ATOM 1384 C C . GLN A 1 186 ? 5.269 -2.741 -19.530 1.00 93.75 186 GLN A C 1
ATOM 1386 O O . GLN A 1 186 ? 4.793 -2.096 -18.599 1.00 93.75 186 GLN A O 1
ATOM 1391 N N . ILE A 1 187 ? 6.262 -3.605 -19.362 1.00 96.06 187 ILE A N 1
ATOM 1392 C CA . ILE A 1 187 ? 6.976 -3.769 -18.103 1.00 96.06 187 ILE A CA 1
ATOM 1393 C C . ILE A 1 187 ? 8.478 -3.865 -18.336 1.00 96.06 187 ILE A C 1
ATOM 1395 O O . ILE A 1 187 ? 8.939 -4.326 -19.384 1.00 96.06 187 ILE A O 1
ATOM 1399 N N . MET A 1 188 ? 9.234 -3.509 -17.307 1.00 96.00 188 MET A N 1
ATOM 1400 C CA . MET A 1 188 ? 10.637 -3.857 -17.158 1.00 96.00 188 MET A CA 1
ATOM 1401 C C . MET A 1 188 ? 10.849 -4.351 -15.732 1.00 96.00 188 MET A C 1
ATOM 1403 O O . MET A 1 188 ? 10.510 -3.655 -14.781 1.00 96.00 188 MET A O 1
ATOM 1407 N N . GLN A 1 189 ? 11.360 -5.569 -15.577 1.00 96.56 189 GLN A N 1
ATOM 1408 C CA . GLN A 1 189 ? 11.478 -6.216 -14.275 1.00 96.56 189 GLN A CA 1
ATOM 1409 C C . GLN A 1 189 ? 12.802 -6.954 -14.106 1.00 96.56 189 GLN A C 1
ATOM 1411 O O . GLN A 1 189 ? 13.321 -7.588 -15.026 1.00 96.56 189 GLN A O 1
ATOM 1416 N N . ILE A 1 190 ? 13.300 -6.908 -12.880 1.00 93.62 190 ILE A N 1
ATOM 1417 C CA . ILE A 1 190 ? 14.354 -7.752 -12.345 1.00 93.62 190 ILE A CA 1
ATOM 1418 C C . ILE A 1 190 ? 13.674 -8.704 -11.384 1.00 93.62 190 ILE A C 1
ATOM 1420 O O . ILE A 1 190 ? 13.349 -8.355 -10.251 1.00 93.62 190 ILE A O 1
ATOM 1424 N N . CYS A 1 191 ? 13.416 -9.901 -11.881 1.00 88.25 191 CYS A N 1
ATOM 1425 C CA . CYS A 1 191 ? 12.751 -10.945 -11.137 1.00 88.25 191 CYS A CA 1
ATOM 1426 C C . CYS A 1 191 ? 13.182 -12.304 -11.690 1.00 88.25 191 CYS A C 1
ATOM 1428 O O . CYS A 1 191 ? 13.257 -12.493 -12.905 1.00 88.25 191 CYS A O 1
ATOM 1430 N N . ASP A 1 192 ? 13.461 -13.249 -10.795 1.00 83.06 192 ASP A N 1
ATOM 1431 C CA . ASP A 1 192 ? 13.715 -14.647 -11.125 1.00 83.06 192 ASP A CA 1
ATOM 1432 C C . ASP A 1 192 ? 13.367 -15.543 -9.922 1.00 83.06 192 ASP A C 1
ATOM 1434 O O . ASP A 1 192 ? 13.182 -15.058 -8.805 1.00 83.06 192 ASP A O 1
ATOM 1438 N N . SER A 1 193 ? 13.294 -16.861 -10.129 1.00 76.56 193 SER A N 1
ATOM 1439 C CA . SER A 1 193 ? 12.913 -17.825 -9.082 1.00 76.56 193 SER A CA 1
ATOM 1440 C C . SER A 1 193 ? 13.870 -17.871 -7.882 1.00 76.56 193 SER A C 1
ATOM 1442 O O . SER A 1 193 ? 13.515 -18.370 -6.812 1.00 76.56 193 SER A O 1
ATOM 1444 N N . ASN A 1 194 ? 15.100 -17.383 -8.045 1.00 77.50 194 ASN A N 1
ATOM 1445 C CA . ASN A 1 194 ? 16.117 -17.365 -7.001 1.00 77.50 194 ASN A CA 1
ATOM 1446 C C . ASN A 1 194 ? 16.086 -16.066 -6.184 1.00 77.50 194 ASN A C 1
ATOM 1448 O O . ASN A 1 194 ? 16.681 -16.022 -5.106 1.00 77.50 194 ASN A O 1
ATOM 1452 N N . ARG A 1 195 ? 15.358 -15.038 -6.630 1.00 82.44 195 ARG A N 1
ATOM 1453 C CA . ARG A 1 195 ? 15.169 -13.778 -5.901 1.00 82.44 195 ARG A CA 1
ATOM 1454 C C . ARG A 1 195 ? 13.982 -13.866 -4.945 1.00 82.44 195 ARG A C 1
ATOM 1456 O O . ARG A 1 195 ? 13.093 -14.700 -5.095 1.00 82.44 195 ARG A O 1
ATOM 1463 N N . SER A 1 196 ? 14.025 -13.099 -3.863 1.00 85.44 196 SER A N 1
ATOM 1464 C CA . SER A 1 196 ? 12.839 -12.809 -3.045 1.00 85.44 196 SER A CA 1
ATOM 1465 C C . SER A 1 196 ? 12.323 -11.417 -3.395 1.00 85.44 196 SER A C 1
ATOM 1467 O O . SER A 1 196 ? 12.952 -10.700 -4.182 1.00 85.44 196 SER A O 1
ATOM 1469 N N . ALA A 1 197 ? 11.192 -11.026 -2.810 1.00 86.19 197 ALA A N 1
ATOM 1470 C CA . ALA A 1 197 ? 10.629 -9.693 -3.017 1.00 86.19 197 ALA A CA 1
ATOM 1471 C C . ALA A 1 197 ? 11.657 -8.573 -2.728 1.00 86.19 197 ALA A C 1
ATOM 1473 O O . ALA A 1 197 ? 11.763 -7.627 -3.496 1.00 86.19 197 ALA A O 1
ATOM 1474 N N . ASP A 1 198 ? 12.541 -8.756 -1.742 1.00 85.50 198 ASP A N 1
ATOM 1475 C CA . ASP A 1 198 ? 13.599 -7.795 -1.382 1.00 85.50 198 ASP A CA 1
ATOM 1476 C C . ASP A 1 198 ? 14.611 -7.477 -2.482 1.00 85.50 198 ASP A C 1
ATOM 1478 O O . ASP A 1 198 ? 15.210 -6.408 -2.461 1.00 85.50 198 ASP A O 1
ATOM 1482 N N . TYR A 1 199 ? 14.821 -8.398 -3.421 1.00 87.94 199 TYR A N 1
ATOM 1483 C CA . TYR A 1 199 ? 15.766 -8.245 -4.533 1.00 87.94 199 TYR A CA 1
ATOM 1484 C C . TYR A 1 199 ? 15.052 -8.090 -5.879 1.00 87.94 199 TYR A C 1
ATOM 1486 O O . TYR A 1 199 ? 15.667 -8.271 -6.938 1.00 87.94 199 TYR A O 1
ATOM 1494 N N . THR A 1 200 ? 13.746 -7.824 -5.825 1.00 92.25 200 THR A N 1
ATOM 1495 C CA . THR A 1 200 ? 12.888 -7.609 -6.985 1.00 92.25 200 THR A CA 1
ATOM 1496 C C . THR A 1 200 ? 12.737 -6.112 -7.220 1.00 92.25 200 THR A C 1
ATOM 1498 O O . THR A 1 200 ? 12.478 -5.351 -6.291 1.00 92.25 200 THR A O 1
ATOM 1501 N N . VAL A 1 201 ? 12.879 -5.688 -8.474 1.00 94.69 201 VAL A N 1
ATOM 1502 C CA . VAL A 1 201 ? 12.532 -4.329 -8.912 1.00 94.69 201 VAL A CA 1
ATOM 1503 C C . VAL A 1 201 ? 11.708 -4.450 -10.175 1.00 94.69 201 VAL A C 1
ATOM 1505 O O . VAL A 1 201 ? 12.047 -5.239 -11.056 1.00 94.69 201 VAL A O 1
ATOM 1508 N N . GLY A 1 202 ? 10.642 -3.674 -10.289 1.00 96.62 202 GLY A N 1
ATOM 1509 C CA . GLY A 1 202 ? 9.848 -3.648 -11.505 1.00 96.62 202 GLY A CA 1
ATOM 1510 C C . GLY A 1 202 ? 9.210 -2.296 -11.739 1.00 96.62 202 GLY A C 1
ATOM 1511 O O . GLY A 1 202 ? 8.823 -1.620 -10.792 1.00 96.62 202 GLY A O 1
ATOM 1512 N N . ILE A 1 203 ? 9.086 -1.929 -13.008 1.00 97.88 203 ILE A N 1
ATOM 1513 C CA . ILE A 1 203 ? 8.232 -0.849 -13.490 1.00 97.88 203 ILE A CA 1
ATOM 1514 C C . ILE A 1 203 ? 7.241 -1.425 -14.494 1.00 97.88 203 ILE A C 1
ATOM 1516 O O . ILE A 1 203 ? 7.594 -2.251 -15.337 1.00 97.88 203 ILE A O 1
ATOM 1520 N N . ALA A 1 204 ? 5.991 -1.000 -14.387 1.00 97.31 204 ALA A N 1
ATOM 1521 C CA . ALA A 1 204 ? 4.928 -1.306 -15.324 1.00 97.31 204 ALA A CA 1
ATOM 1522 C C . ALA A 1 204 ? 4.269 -0.010 -15.791 1.00 97.31 204 ALA A C 1
ATOM 1524 O O . ALA A 1 204 ? 4.065 0.891 -14.979 1.00 97.31 204 ALA A O 1
ATOM 1525 N N . SER A 1 205 ? 3.885 0.063 -17.063 1.00 94.81 205 SER A N 1
ATOM 1526 C CA . SER A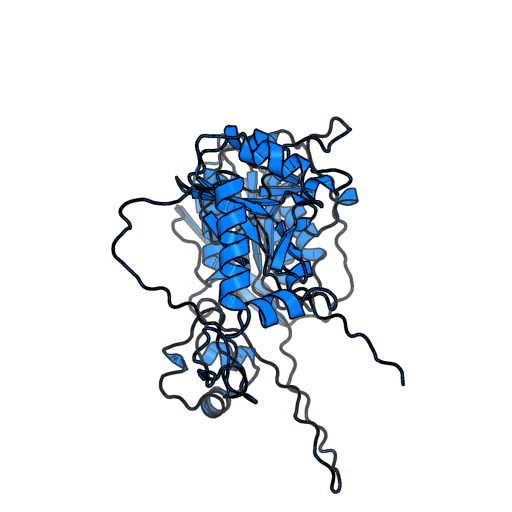 1 205 ? 3.026 1.116 -17.593 1.00 94.81 205 SER A CA 1
ATOM 1527 C C . SER A 1 205 ? 1.853 0.544 -18.377 1.00 94.81 205 SER A C 1
ATOM 1529 O O . SER A 1 205 ? 1.989 -0.455 -19.083 1.00 94.81 205 SER A O 1
ATOM 1531 N N . LEU A 1 206 ? 0.686 1.170 -18.239 1.00 93.12 206 LEU A N 1
ATOM 1532 C CA . LEU A 1 206 ? -0.496 0.820 -19.012 1.00 93.12 206 LEU A CA 1
ATOM 1533 C C . LEU A 1 206 ? -1.281 2.076 -19.368 1.00 93.12 206 LEU A C 1
ATOM 1535 O O . LEU A 1 206 ? -1.768 2.787 -18.486 1.00 93.12 206 LEU A O 1
ATOM 1539 N N . THR A 1 207 ? -1.412 2.328 -20.667 1.00 90.25 207 THR A N 1
ATOM 1540 C CA . THR A 1 207 ? -2.251 3.403 -21.200 1.00 90.25 207 THR A CA 1
ATOM 1541 C C . THR A 1 207 ? -3.675 2.892 -21.385 1.00 90.25 207 THR A C 1
ATOM 1543 O O . THR A 1 207 ? -3.928 1.952 -22.142 1.00 90.25 207 THR A O 1
ATOM 1546 N N . ALA A 1 208 ? -4.614 3.498 -20.664 1.00 86.81 208 ALA A N 1
ATOM 1547 C CA . ALA A 1 208 ? -6.028 3.188 -20.773 1.00 86.81 208 ALA A CA 1
ATOM 1548 C C . ALA A 1 208 ? -6.610 3.703 -22.094 1.00 86.81 208 ALA A C 1
ATOM 1550 O O . ALA A 1 208 ? -6.420 4.860 -22.454 1.00 86.81 208 ALA A O 1
ATOM 1551 N N . SER A 1 209 ? -7.445 2.899 -22.758 1.00 79.62 209 SER A N 1
ATOM 1552 C CA . SER A 1 209 ? -8.164 3.340 -23.965 1.00 79.62 209 SER A CA 1
ATOM 1553 C C . SER A 1 209 ? -9.215 4.425 -23.690 1.00 79.62 209 SER A C 1
ATOM 1555 O O . SER A 1 209 ? -9.761 5.013 -24.622 1.00 79.62 209 SER A O 1
ATOM 1557 N N . LYS A 1 210 ? -9.567 4.657 -22.417 1.00 78.50 210 LYS A N 1
ATOM 1558 C CA . LYS A 1 210 ? -10.506 5.695 -21.976 1.00 78.50 210 LYS A CA 1
ATOM 1559 C C . LYS A 1 210 ? -9.983 6.358 -20.697 1.00 78.50 210 LYS A C 1
ATOM 1561 O O . LYS A 1 210 ? -9.618 5.638 -19.765 1.00 78.50 210 LYS A O 1
ATOM 1566 N N . PRO A 1 211 ? -10.015 7.700 -20.589 1.00 70.50 211 PRO A N 1
ATOM 1567 C CA . PRO A 1 211 ? -9.653 8.384 -19.353 1.00 70.50 211 PRO A CA 1
ATOM 1568 C C . PRO A 1 211 ? -10.454 7.859 -18.156 1.00 70.50 211 PRO A C 1
ATOM 1570 O O . PRO A 1 211 ? -11.686 7.774 -18.196 1.00 70.50 211 PRO A O 1
ATOM 1573 N N . GLY A 1 212 ? -9.744 7.507 -17.084 1.00 67.81 212 GLY A N 1
ATOM 1574 C CA . GLY A 1 212 ? -10.342 6.970 -15.866 1.00 67.81 212 GLY A CA 1
ATOM 1575 C C . GLY A 1 212 ? -10.754 5.495 -15.928 1.00 67.81 212 GLY A C 1
ATOM 1576 O O . GLY A 1 212 ? -11.492 5.064 -15.046 1.00 67.81 212 GLY A O 1
ATOM 1577 N N . ASP A 1 213 ? -10.314 4.711 -16.914 1.00 83.69 213 ASP A N 1
ATOM 1578 C CA . ASP A 1 213 ? -10.486 3.253 -16.882 1.00 83.69 213 ASP A CA 1
ATOM 1579 C C . ASP A 1 213 ? -9.652 2.629 -15.748 1.00 83.69 213 ASP A C 1
ATOM 1581 O O . ASP A 1 213 ? -8.419 2.639 -15.770 1.00 83.69 213 ASP A O 1
ATOM 1585 N N . ILE A 1 214 ? -10.338 2.098 -14.734 1.00 85.69 214 ILE A N 1
ATOM 1586 C CA . ILE A 1 214 ? -9.711 1.498 -13.551 1.00 85.69 214 ILE A CA 1
ATOM 1587 C C . ILE A 1 214 ? -9.011 0.173 -13.867 1.00 85.69 214 ILE A C 1
ATOM 1589 O O . ILE A 1 214 ? -8.065 -0.191 -13.171 1.00 85.69 214 ILE A O 1
ATOM 1593 N N . SER A 1 215 ? -9.418 -0.537 -14.925 1.00 88.81 215 SER A N 1
ATOM 1594 C CA . SER A 1 215 ? -8.821 -1.826 -15.286 1.00 88.81 215 SER A CA 1
ATOM 1595 C C . SER A 1 215 ? -7.347 -1.685 -15.667 1.00 88.81 215 SER A C 1
ATOM 1597 O O . SER A 1 215 ? -6.562 -2.604 -15.428 1.00 88.81 215 SER A O 1
ATOM 1599 N N . ALA A 1 216 ? -6.946 -0.515 -16.179 1.00 90.75 216 ALA A N 1
ATOM 1600 C CA . ALA A 1 216 ? -5.544 -0.210 -16.429 1.00 90.75 216 ALA A CA 1
ATOM 1601 C C . ALA A 1 216 ? -4.736 -0.172 -15.121 1.00 90.75 216 ALA A C 1
ATOM 1603 O O . ALA A 1 216 ? -3.750 -0.895 -14.971 1.00 90.75 216 ALA A O 1
ATOM 1604 N N . LEU A 1 217 ? -5.203 0.593 -14.129 1.00 92.19 217 LEU A N 1
ATOM 1605 C CA . LEU A 1 217 ? -4.568 0.646 -12.811 1.00 92.19 217 LEU A CA 1
ATOM 1606 C C . LEU A 1 217 ? -4.597 -0.724 -12.109 1.00 92.19 217 LEU A C 1
ATOM 1608 O O . LEU A 1 217 ? -3.642 -1.078 -11.422 1.00 92.19 217 LEU A O 1
ATOM 1612 N N . ALA A 1 218 ? -5.642 -1.532 -12.317 1.00 92.69 218 ALA A N 1
ATOM 1613 C CA . ALA A 1 218 ? -5.763 -2.857 -11.709 1.00 92.69 218 ALA A CA 1
ATOM 1614 C C . ALA A 1 218 ? -4.730 -3.849 -12.269 1.00 92.69 218 ALA A C 1
ATOM 1616 O O . ALA A 1 218 ? -4.142 -4.635 -11.521 1.00 92.69 218 ALA A O 1
ATOM 1617 N N . ALA A 1 219 ? -4.443 -3.789 -13.572 1.00 94.25 219 ALA A N 1
ATOM 1618 C CA . ALA A 1 219 ? -3.385 -4.592 -14.179 1.00 94.25 219 ALA A CA 1
ATOM 1619 C C . ALA A 1 219 ? -1.990 -4.187 -13.667 1.00 94.25 219 ALA A C 1
ATOM 1621 O O . ALA A 1 219 ? -1.173 -5.061 -13.364 1.00 94.25 219 ALA A O 1
ATOM 1622 N N . ILE A 1 220 ? -1.745 -2.883 -13.485 1.00 95.88 220 ILE A N 1
ATOM 1623 C CA . ILE A 1 220 ? -0.516 -2.367 -12.862 1.00 95.88 220 ILE A CA 1
ATOM 1624 C C . ILE A 1 220 ? -0.400 -2.834 -11.407 1.00 95.88 220 ILE A C 1
ATOM 1626 O O . ILE A 1 220 ? 0.633 -3.383 -11.018 1.00 95.88 220 ILE A O 1
ATOM 1630 N N . GLN A 1 221 ? -1.475 -2.713 -10.619 1.00 95.25 221 GLN A N 1
ATOM 1631 C CA . GLN A 1 221 ? -1.529 -3.212 -9.243 1.00 95.25 221 GLN A CA 1
ATOM 1632 C C . GLN A 1 221 ? -1.202 -4.707 -9.186 1.00 95.25 221 GLN A C 1
ATOM 1634 O O . GLN A 1 221 ? -0.453 -5.145 -8.316 1.00 95.25 221 GLN A O 1
ATOM 1639 N N . LYS A 1 222 ? -1.740 -5.506 -10.113 1.00 95.12 222 LYS A N 1
ATOM 1640 C CA . LYS A 1 222 ? -1.484 -6.948 -10.165 1.00 95.12 222 LYS A CA 1
ATOM 1641 C C . LYS A 1 222 ? 0.001 -7.261 -10.362 1.00 95.12 222 LYS A C 1
ATOM 1643 O O . LYS A 1 222 ? 0.489 -8.177 -9.703 1.00 95.12 222 LYS A O 1
ATOM 1648 N N . ALA A 1 223 ? 0.700 -6.522 -11.227 1.00 96.88 223 ALA A N 1
ATOM 1649 C CA . ALA A 1 223 ? 2.140 -6.683 -11.434 1.00 96.88 223 ALA A CA 1
ATOM 1650 C C . ALA A 1 223 ? 2.930 -6.316 -10.168 1.00 96.88 223 ALA A C 1
ATOM 1652 O O . ALA A 1 223 ? 3.690 -7.140 -9.663 1.00 96.88 223 ALA A O 1
ATOM 1653 N N . VAL A 1 224 ? 2.658 -5.140 -9.588 1.00 96.69 224 VAL A N 1
ATOM 1654 C CA . VAL A 1 224 ? 3.311 -4.667 -8.354 1.00 96.69 224 VAL A CA 1
ATOM 1655 C C . VAL A 1 224 ? 3.073 -5.613 -7.174 1.00 96.69 224 VAL A C 1
ATOM 1657 O O . VAL A 1 224 ? 4.001 -5.936 -6.436 1.00 96.69 224 VAL A O 1
ATOM 1660 N N . ARG A 1 225 ? 1.854 -6.142 -7.029 1.00 92.75 225 ARG A N 1
ATOM 1661 C CA . ARG A 1 225 ? 1.513 -7.147 -6.012 1.00 92.75 225 ARG A CA 1
ATOM 1662 C C . ARG A 1 225 ? 2.208 -8.494 -6.243 1.00 92.75 225 ARG A C 1
ATOM 1664 O O . ARG A 1 225 ? 2.426 -9.234 -5.290 1.00 92.75 225 ARG A O 1
ATOM 1671 N N . GLY A 1 226 ? 2.499 -8.857 -7.491 1.00 92.69 226 GLY A N 1
ATOM 1672 C CA . GLY A 1 226 ? 3.322 -10.030 -7.796 1.00 92.69 226 GLY A CA 1
ATOM 1673 C C . GLY A 1 226 ? 4.755 -9.817 -7.313 1.00 92.69 226 GLY A C 1
ATOM 1674 O O . GLY A 1 226 ? 5.284 -10.624 -6.549 1.00 92.69 226 GLY A O 1
ATOM 1675 N N . TRP A 1 227 ? 5.344 -8.670 -7.653 1.00 94.94 227 TRP A N 1
ATOM 1676 C CA . TRP A 1 227 ? 6.701 -8.316 -7.238 1.00 94.94 227 TRP A CA 1
ATOM 1677 C C . TRP A 1 227 ? 6.868 -8.244 -5.720 1.00 94.94 227 TRP A C 1
ATOM 1679 O O . TRP A 1 227 ? 7.853 -8.766 -5.201 1.00 94.94 227 TRP A O 1
ATOM 1689 N N . SER A 1 228 ? 5.868 -7.736 -4.990 1.00 88.62 228 SER A N 1
ATOM 1690 C CA . SER A 1 228 ? 5.881 -7.737 -3.518 1.00 88.62 228 SER A CA 1
ATOM 1691 C C . SER A 1 228 ? 5.854 -9.137 -2.890 1.00 88.62 228 SER A C 1
ATOM 1693 O O . SER A 1 228 ? 6.143 -9.299 -1.705 1.00 88.62 228 SER A O 1
ATOM 1695 N N . LYS A 1 229 ? 5.563 -10.172 -3.685 1.00 84.94 229 LYS A N 1
ATOM 1696 C CA . LYS A 1 229 ? 5.641 -11.588 -3.300 1.00 84.94 229 LYS A CA 1
ATOM 1697 C C . LYS A 1 229 ? 6.884 -12.294 -3.854 1.00 84.94 229 LYS A C 1
ATOM 1699 O O . LYS A 1 229 ? 7.090 -13.474 -3.567 1.00 84.94 229 LYS A O 1
ATOM 1704 N N . GLY A 1 230 ? 7.723 -11.590 -4.615 1.00 86.19 230 GLY A N 1
ATOM 1705 C CA . GLY A 1 230 ? 8.857 -12.157 -5.346 1.00 86.19 230 GLY A CA 1
ATOM 1706 C C . GLY A 1 230 ? 8.441 -12.930 -6.600 1.00 86.19 230 GLY A C 1
ATOM 1707 O O . GLY A 1 230 ? 9.190 -13.781 -7.070 1.00 86.19 230 GLY A O 1
ATOM 1708 N N . GLU A 1 231 ? 7.238 -12.680 -7.123 1.00 91.31 231 GLU A N 1
ATOM 1709 C CA . GLU A 1 231 ? 6.713 -13.313 -8.332 1.00 91.31 231 GLU A CA 1
ATOM 1710 C C . GLU A 1 231 ? 6.921 -12.404 -9.547 1.00 91.31 231 GLU A C 1
ATOM 1712 O O . GLU A 1 231 ? 6.673 -11.198 -9.491 1.00 91.31 231 GLU A O 1
ATOM 1717 N N . CYS A 1 232 ? 7.328 -12.984 -10.676 1.00 94.75 232 CYS A N 1
ATOM 1718 C CA . CYS A 1 232 ? 7.523 -12.217 -11.902 1.00 94.75 232 CYS A CA 1
ATOM 1719 C C . CYS A 1 232 ? 6.189 -12.012 -12.614 1.00 94.75 232 CYS A C 1
ATOM 1721 O O . CYS A 1 232 ? 5.375 -12.934 -12.722 1.00 94.75 232 CYS A O 1
ATOM 1723 N N . ALA A 1 233 ? 5.981 -10.820 -13.164 1.00 95.50 233 ALA A N 1
ATOM 1724 C CA . ALA A 1 233 ? 4.840 -10.556 -14.023 1.00 95.50 233 ALA A CA 1
ATOM 1725 C C . ALA A 1 233 ? 4.963 -11.390 -15.312 1.00 95.50 233 ALA A C 1
ATOM 1727 O O . ALA A 1 233 ? 6.032 -11.474 -15.920 1.00 95.50 233 ALA A O 1
ATOM 1728 N N . THR A 1 234 ? 3.865 -12.024 -15.723 1.00 94.31 234 THR A N 1
ATOM 1729 C CA . THR A 1 234 ? 3.792 -12.948 -16.868 1.00 94.31 234 THR A CA 1
ATOM 1730 C C . THR A 1 234 ? 2.528 -12.691 -17.694 1.00 94.31 234 THR A C 1
ATOM 1732 O O . THR A 1 234 ? 1.674 -11.902 -17.293 1.00 94.31 234 THR A O 1
ATOM 1735 N N . GLY A 1 235 ? 2.396 -13.370 -18.841 1.00 92.00 235 GLY A N 1
ATOM 1736 C CA . GLY A 1 235 ? 1.219 -13.257 -19.713 1.00 92.00 235 GLY A CA 1
ATOM 1737 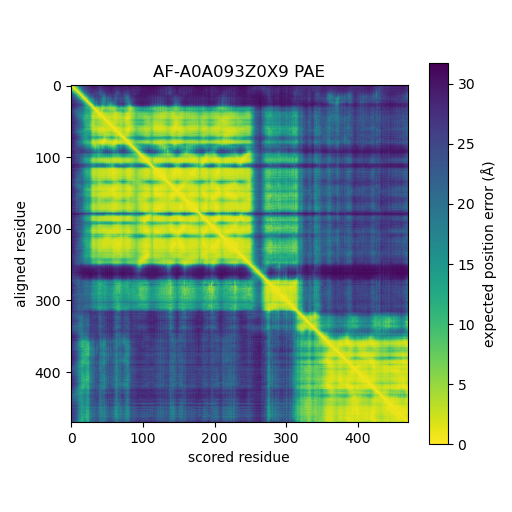C C . GLY A 1 235 ? 1.316 -12.152 -20.767 1.00 92.00 235 GLY A C 1
ATOM 1738 O O . GLY A 1 235 ? 0.288 -11.618 -21.164 1.00 92.00 235 GLY A O 1
ATOM 1739 N N . PHE A 1 236 ? 2.536 -11.813 -21.189 1.00 94.81 236 PHE A N 1
ATOM 1740 C CA . PHE A 1 236 ? 2.796 -10.820 -22.230 1.00 94.81 236 PHE A CA 1
ATOM 1741 C C . PHE A 1 236 ? 2.932 -11.466 -23.614 1.00 94.81 236 PHE A C 1
ATOM 1743 O O . PHE A 1 236 ? 3.391 -12.605 -23.720 1.00 94.81 236 PHE A O 1
ATOM 1750 N N . ASP A 1 237 ? 2.597 -10.715 -24.663 1.00 95.38 237 ASP A N 1
ATOM 1751 C CA . ASP A 1 237 ? 2.640 -11.169 -26.060 1.00 95.38 237 ASP A CA 1
ATOM 1752 C C . ASP A 1 237 ? 4.084 -11.337 -26.538 1.00 95.38 237 ASP A C 1
ATOM 1754 O O . ASP A 1 237 ? 4.396 -12.172 -27.387 1.00 95.38 237 ASP A O 1
ATOM 1758 N N . SER A 1 238 ? 4.989 -10.515 -26.009 1.00 93.81 238 SER A N 1
ATOM 1759 C CA . SER A 1 238 ? 6.404 -10.523 -26.360 1.00 93.81 238 SER A CA 1
ATOM 1760 C C . SER A 1 238 ? 7.273 -10.113 -25.178 1.00 93.81 238 SER A C 1
ATOM 1762 O O . SER A 1 238 ? 6.846 -9.389 -24.278 1.00 93.81 238 SER A O 1
ATOM 1764 N N . SER A 1 239 ? 8.516 -10.597 -25.166 1.00 94.00 239 SER A N 1
ATOM 1765 C CA . SER A 1 239 ? 9.511 -10.188 -24.177 1.00 94.00 239 SER A CA 1
ATOM 1766 C C . SER A 1 239 ? 10.933 -10.265 -24.720 1.00 94.00 239 SER A C 1
ATOM 1768 O O . SER A 1 239 ? 11.221 -10.952 -25.699 1.00 94.00 239 SER A O 1
ATOM 1770 N N . THR A 1 240 ? 11.840 -9.532 -24.088 1.00 93.62 240 THR A N 1
ATOM 1771 C CA . THR A 1 240 ? 13.274 -9.528 -24.371 1.00 93.62 240 THR A CA 1
ATOM 1772 C C . THR A 1 240 ? 14.039 -9.447 -23.059 1.00 93.62 240 THR A C 1
ATOM 1774 O O . THR A 1 240 ? 13.569 -8.860 -22.086 1.00 93.62 240 THR A O 1
ATOM 1777 N N . LYS A 1 241 ? 15.223 -10.053 -23.029 1.00 93.06 241 LYS A N 1
ATOM 1778 C CA . LYS A 1 241 ? 16.132 -10.026 -21.886 1.00 93.06 241 LYS A CA 1
ATOM 1779 C C . LYS A 1 241 ? 17.386 -9.254 -22.260 1.00 93.06 241 LYS A C 1
ATOM 1781 O O . LYS A 1 241 ? 17.901 -9.407 -23.367 1.00 93.06 241 LYS A O 1
ATOM 1786 N N . SER A 1 242 ? 17.869 -8.428 -21.345 1.00 90.12 242 SER A N 1
ATOM 1787 C CA . SER A 1 242 ? 19.144 -7.730 -21.485 1.00 90.12 242 SER A CA 1
ATOM 1788 C C . SER A 1 242 ? 19.883 -7.724 -20.153 1.00 90.12 242 SER A C 1
ATOM 1790 O O . SER A 1 242 ? 19.283 -7.938 -19.105 1.00 90.12 242 SER A O 1
ATOM 1792 N N . ASN A 1 243 ? 21.195 -7.516 -20.184 1.00 89.31 243 ASN A N 1
ATOM 1793 C CA . ASN A 1 243 ? 21.979 -7.380 -18.961 1.00 89.31 243 ASN A CA 1
ATOM 1794 C C . ASN A 1 243 ? 22.084 -5.905 -18.589 1.00 89.31 243 ASN A C 1
ATOM 1796 O O . ASN A 1 243 ? 22.422 -5.076 -19.433 1.00 89.31 243 ASN A O 1
ATOM 1800 N N . THR A 1 244 ? 21.843 -5.599 -17.320 1.00 85.81 244 THR A N 1
ATOM 1801 C CA . THR A 1 244 ? 22.035 -4.267 -16.751 1.00 85.81 244 THR A CA 1
ATOM 1802 C C . THR A 1 244 ? 22.812 -4.363 -15.442 1.00 85.81 244 THR A C 1
ATOM 1804 O O . THR A 1 244 ? 22.989 -5.443 -14.872 1.00 85.81 244 THR A O 1
ATOM 1807 N N . LYS A 1 245 ? 23.328 -3.232 -14.977 1.00 85.94 245 LYS A N 1
ATOM 1808 C CA . LYS A 1 245 ? 23.914 -3.124 -13.645 1.00 85.94 245 LYS A CA 1
ATOM 1809 C C . LYS A 1 245 ? 22.860 -2.550 -12.721 1.00 85.94 245 LYS A C 1
ATOM 1811 O O . LYS A 1 245 ? 22.273 -1.526 -13.044 1.00 85.94 245 LYS A O 1
ATOM 1816 N N . VAL A 1 246 ? 22.656 -3.191 -11.578 1.00 82.81 246 VAL A N 1
ATOM 1817 C CA . VAL A 1 246 ? 21.787 -2.657 -10.531 1.00 82.81 246 VAL A CA 1
ATOM 1818 C C . VAL A 1 246 ? 22.512 -2.509 -9.219 1.00 82.81 246 VAL A C 1
ATOM 1820 O O . VAL A 1 246 ? 23.374 -3.322 -8.866 1.00 82.81 246 VAL A O 1
ATOM 1823 N N . LEU A 1 247 ? 22.122 -1.463 -8.502 1.00 85.56 247 LEU A N 1
ATOM 1824 C CA . LEU A 1 247 ? 22.645 -1.134 -7.195 1.00 85.56 247 LEU A CA 1
ATOM 1825 C C . LEU A 1 247 ? 21.805 -1.808 -6.108 1.00 85.56 247 LEU A C 1
ATOM 1827 O O . LEU A 1 247 ? 20.590 -1.625 -6.032 1.00 85.56 247 LEU A O 1
ATOM 1831 N N . GLN A 1 248 ? 22.464 -2.595 -5.266 1.00 84.69 248 GLN A N 1
ATOM 1832 C CA . GLN A 1 248 ? 21.858 -3.250 -4.108 1.00 84.69 248 GLN A CA 1
ATOM 1833 C C . GLN A 1 248 ? 22.400 -2.642 -2.817 1.00 84.69 248 GLN A C 1
ATOM 1835 O O . GLN A 1 248 ? 23.511 -2.100 -2.797 1.00 84.69 248 GLN A O 1
ATOM 1840 N N . GLN A 1 249 ? 21.634 -2.765 -1.735 1.00 80.00 249 GLN A N 1
ATOM 1841 C CA . GLN A 1 249 ? 22.067 -2.339 -0.411 1.00 80.00 249 GLN A CA 1
ATOM 1842 C C . GLN A 1 249 ? 23.356 -3.068 -0.006 1.00 80.00 249 GLN A C 1
ATOM 1844 O O . GLN A 1 249 ? 23.489 -4.285 -0.169 1.00 80.00 249 GLN A O 1
ATOM 1849 N N . LYS A 1 250 ? 24.326 -2.330 0.547 1.00 73.94 250 LYS A N 1
ATOM 1850 C CA . LYS A 1 250 ? 25.526 -2.946 1.122 1.00 73.94 250 LYS A CA 1
ATOM 1851 C C . LYS A 1 250 ? 25.144 -3.634 2.425 1.00 73.94 250 LYS A C 1
ATOM 1853 O O . LYS A 1 250 ? 24.925 -2.989 3.445 1.00 73.94 250 LYS A O 1
ATOM 1858 N N . VAL A 1 251 ? 25.141 -4.962 2.421 1.00 62.75 251 VAL A N 1
ATOM 1859 C CA . VAL A 1 251 ? 25.062 -5.727 3.666 1.00 62.75 251 VAL A CA 1
ATOM 1860 C C . VAL A 1 251 ? 26.391 -5.547 4.400 1.00 62.75 251 VAL A C 1
ATOM 1862 O O . VAL A 1 251 ? 27.409 -6.126 4.013 1.00 62.75 251 VAL A O 1
ATOM 1865 N N . GLY A 1 252 ? 26.411 -4.694 5.427 1.00 52.78 252 GLY A N 1
ATOM 1866 C CA . GLY A 1 252 ? 27.597 -4.479 6.252 1.00 52.78 252 GLY A CA 1
ATOM 1867 C C . GLY A 1 252 ? 28.170 -5.813 6.740 1.00 52.78 252 GLY A C 1
ATOM 1868 O O . GLY A 1 252 ? 27.429 -6.722 7.132 1.00 52.78 252 GLY A O 1
ATOM 1869 N N . LYS A 1 253 ? 29.502 -5.960 6.713 1.00 40.72 253 LYS A N 1
ATOM 1870 C CA . LYS A 1 253 ? 30.149 -7.050 7.459 1.00 40.72 253 LYS A CA 1
ATOM 1871 C C . LYS A 1 253 ? 29.719 -6.898 8.922 1.00 40.72 253 LYS A C 1
ATOM 1873 O O . LYS A 1 253 ? 29.752 -5.762 9.400 1.00 40.72 253 LYS A O 1
ATOM 1878 N N . PRO A 1 254 ? 29.342 -7.974 9.639 1.00 40.31 254 PRO A N 1
ATOM 1879 C CA . PRO A 1 254 ? 29.182 -7.868 11.082 1.00 40.31 254 PRO A CA 1
ATOM 1880 C C . PRO A 1 254 ? 30.466 -7.241 11.619 1.00 40.31 254 PRO A C 1
ATOM 1882 O O . PRO A 1 254 ? 31.561 -7.697 11.268 1.00 40.31 254 PRO A O 1
ATOM 1885 N N . SER A 1 255 ? 30.332 -6.144 12.362 1.00 33.84 255 SER A N 1
ATOM 1886 C CA . SER A 1 255 ? 31.463 -5.453 12.965 1.00 33.84 255 SER A CA 1
ATOM 1887 C C . SER A 1 255 ? 32.349 -6.505 13.627 1.00 33.84 255 SER A C 1
ATOM 1889 O O . SER A 1 255 ? 31.884 -7.336 14.409 1.00 33.84 255 SER A O 1
ATOM 1891 N N . THR A 1 256 ? 33.626 -6.556 13.241 1.00 35.53 256 THR A N 1
ATOM 1892 C CA . THR A 1 256 ? 34.613 -7.358 13.960 1.00 35.53 256 THR A CA 1
ATOM 1893 C C . THR A 1 256 ? 34.626 -6.829 15.379 1.00 35.53 256 THR A C 1
ATOM 1895 O O . THR A 1 256 ? 35.176 -5.757 15.628 1.00 35.53 256 THR A O 1
ATOM 1898 N N . TRP A 1 257 ? 33.955 -7.549 16.275 1.00 35.59 257 TRP A N 1
ATOM 1899 C CA . TRP A 1 257 ? 33.924 -7.264 17.694 1.00 35.59 257 TRP A CA 1
ATOM 1900 C C . TRP A 1 257 ? 35.363 -7.100 18.159 1.00 35.59 257 TRP A C 1
ATOM 1902 O O . TRP A 1 257 ? 36.139 -8.057 18.161 1.00 35.59 257 TRP A O 1
ATOM 1912 N N . GLN A 1 258 ? 35.739 -5.872 18.513 1.00 32.34 258 GLN A N 1
ATOM 1913 C CA . GLN A 1 258 ? 36.922 -5.691 19.327 1.00 32.34 258 GLN A CA 1
ATOM 1914 C C . GLN A 1 258 ? 36.648 -6.450 20.619 1.00 32.34 258 GLN A C 1
ATOM 1916 O O . GLN A 1 258 ? 35.673 -6.174 21.316 1.00 32.34 258 GLN A O 1
ATOM 1921 N N . THR A 1 259 ? 37.475 -7.449 20.905 1.00 33.09 259 THR A N 1
ATOM 1922 C CA . THR A 1 259 ? 37.524 -8.121 22.199 1.00 33.09 259 THR A CA 1
ATOM 1923 C C . THR A 1 259 ? 37.866 -7.074 23.253 1.00 33.09 259 THR A C 1
ATOM 1925 O O . THR A 1 259 ? 39.032 -6.829 23.550 1.00 33.09 259 THR A O 1
ATOM 1928 N N . VAL A 1 260 ? 36.849 -6.412 23.799 1.00 36.38 260 VAL A N 1
ATOM 1929 C CA . VAL A 1 260 ? 36.992 -5.643 25.026 1.00 36.38 260 VAL A CA 1
ATOM 1930 C C . VAL A 1 260 ? 37.016 -6.675 26.142 1.00 36.38 260 VAL A C 1
ATOM 1932 O O . VAL A 1 260 ? 36.000 -7.275 26.485 1.00 36.38 260 VAL A O 1
ATOM 1935 N N . THR A 1 261 ? 38.202 -6.939 26.681 1.00 38.84 261 THR A N 1
ATOM 1936 C CA . THR A 1 261 ? 38.353 -7.669 27.940 1.00 38.84 261 THR A CA 1
ATOM 1937 C C . THR A 1 261 ? 37.717 -6.841 29.053 1.00 38.84 261 THR A C 1
ATOM 1939 O O . THR A 1 261 ? 38.352 -5.933 29.588 1.00 38.84 261 THR A O 1
ATOM 1942 N N . VAL A 1 262 ? 36.459 -7.127 29.386 1.00 36.84 262 VAL A N 1
ATOM 1943 C CA . VAL A 1 262 ? 35.786 -6.549 30.554 1.00 36.84 262 VAL A CA 1
ATOM 1944 C C . VAL A 1 262 ? 36.066 -7.450 31.755 1.00 36.84 262 VAL A C 1
ATOM 1946 O O . VAL A 1 262 ? 35.769 -8.643 31.736 1.00 36.84 262 VAL A O 1
ATOM 1949 N N . ARG A 1 263 ? 36.686 -6.874 32.788 1.00 44.50 263 ARG A N 1
ATOM 1950 C CA . ARG A 1 263 ? 36.767 -7.463 34.129 1.00 44.50 263 ARG A CA 1
ATOM 1951 C C . ARG A 1 263 ? 35.393 -7.342 34.789 1.00 44.50 263 ARG A C 1
ATOM 1953 O O . ARG A 1 263 ? 34.846 -6.246 34.787 1.00 44.50 263 ARG A O 1
ATOM 1960 N N . ASP A 1 264 ? 34.887 -8.452 35.325 1.00 46.22 264 ASP A N 1
ATOM 1961 C CA . ASP A 1 264 ? 33.781 -8.579 36.287 1.00 46.22 264 ASP A CA 1
ATOM 1962 C C . ASP A 1 264 ? 32.726 -7.457 36.266 1.00 46.22 264 ASP A C 1
ATOM 1964 O O . ASP A 1 264 ? 32.710 -6.552 37.097 1.00 46.22 264 ASP A O 1
ATOM 1968 N N . GLY A 1 265 ? 31.808 -7.552 35.307 1.00 46.38 265 GLY A N 1
ATOM 1969 C CA . GLY A 1 265 ? 30.598 -6.740 35.212 1.00 46.38 265 GLY A CA 1
ATOM 1970 C C . GLY A 1 265 ? 29.744 -7.256 34.058 1.00 46.38 265 GLY A C 1
ATOM 1971 O O . GLY A 1 265 ? 30.287 -7.558 32.998 1.00 46.38 265 GLY A O 1
ATOM 1972 N N . LEU A 1 266 ? 28.437 -7.431 34.284 1.00 41.25 266 LEU A N 1
ATOM 1973 C CA . LEU A 1 266 ? 27.473 -7.945 33.301 1.00 41.25 266 LEU A CA 1
ATOM 1974 C C . LEU A 1 266 ? 27.693 -7.287 31.929 1.00 41.25 266 LEU A C 1
ATOM 1976 O O . LEU A 1 266 ? 27.548 -6.074 31.787 1.00 41.25 266 LEU A O 1
ATOM 1980 N N . ALA A 1 267 ? 28.058 -8.093 30.931 1.00 37.62 267 ALA A N 1
ATOM 1981 C CA . ALA A 1 267 ? 28.188 -7.629 29.558 1.00 37.62 267 ALA A CA 1
ATOM 1982 C C . ALA A 1 267 ? 26.823 -7.129 29.063 1.00 37.62 267 ALA A C 1
ATOM 1984 O O . ALA A 1 267 ? 25.808 -7.802 29.264 1.00 37.62 267 ALA A O 1
ATOM 1985 N N . ALA A 1 268 ? 26.800 -5.970 28.402 1.00 37.88 268 ALA A N 1
ATOM 1986 C CA . ALA A 1 268 ? 25.635 -5.548 27.637 1.00 37.88 268 ALA A CA 1
ATOM 1987 C C . ALA A 1 268 ? 25.269 -6.680 26.663 1.00 37.88 268 ALA A C 1
ATOM 1989 O O . ALA A 1 268 ? 26.135 -7.167 25.929 1.00 37.88 268 ALA A O 1
ATOM 1990 N N . ARG A 1 269 ? 24.013 -7.147 26.692 1.00 43.62 269 ARG A N 1
ATOM 1991 C CA . ARG A 1 269 ? 23.521 -8.088 25.678 1.00 43.62 269 ARG A CA 1
ATOM 1992 C C . ARG A 1 269 ? 23.706 -7.402 24.324 1.00 43.62 269 ARG A C 1
ATOM 1994 O O . ARG A 1 269 ? 23.348 -6.240 24.186 1.00 43.62 269 ARG A O 1
ATOM 2001 N N . SER A 1 270 ? 24.331 -8.090 23.373 1.00 43.91 270 SER A N 1
ATOM 2002 C CA . SER A 1 270 ? 24.491 -7.591 22.006 1.00 43.91 270 SER A CA 1
ATOM 2003 C C . SER A 1 270 ? 23.146 -7.135 21.443 1.00 43.91 270 SER A C 1
ATOM 2005 O O . SER A 1 270 ? 22.157 -7.847 21.632 1.00 43.91 270 SER A O 1
ATOM 2007 N N . ASP A 1 271 ? 23.123 -6.026 20.705 1.00 48.28 271 ASP A N 1
ATOM 2008 C CA . ASP A 1 271 ? 21.935 -5.603 19.962 1.00 48.28 271 ASP A CA 1
ATOM 2009 C C . ASP A 1 271 ? 21.519 -6.725 18.998 1.00 48.28 271 ASP A C 1
ATOM 2011 O O . ASP A 1 271 ? 22.265 -7.111 18.091 1.00 48.28 271 ASP A O 1
ATOM 2015 N N . CYS A 1 272 ? 20.347 -7.314 19.231 1.00 55.16 272 CYS A N 1
ATOM 2016 C CA . CYS A 1 272 ? 19.799 -8.349 18.366 1.00 55.16 272 CYS A CA 1
ATOM 2017 C C . CYS A 1 272 ? 19.098 -7.668 17.191 1.00 55.16 272 CYS A C 1
ATOM 2019 O O . CYS A 1 272 ? 18.079 -7.009 17.370 1.00 55.16 272 CYS A O 1
ATOM 2021 N N . LYS A 1 273 ? 19.644 -7.821 15.979 1.00 59.56 273 LYS A N 1
ATOM 2022 C CA . LYS A 1 273 ? 18.969 -7.390 14.751 1.00 59.56 273 LYS A CA 1
ATOM 2023 C C . LYS A 1 273 ? 18.087 -8.529 14.248 1.00 59.56 273 LYS A C 1
ATOM 2025 O O . LYS A 1 273 ? 18.597 -9.592 13.898 1.00 59.56 273 LYS A O 1
ATOM 2030 N N . THR A 1 274 ? 16.778 -8.309 14.218 1.00 65.81 274 THR A N 1
ATOM 2031 C CA . THR A 1 274 ? 15.809 -9.244 13.640 1.00 65.81 274 THR A CA 1
ATOM 2032 C C . THR A 1 274 ? 15.620 -8.964 12.147 1.00 65.81 274 THR A C 1
ATOM 2034 O O . THR A 1 274 ? 16.001 -7.916 11.623 1.00 65.81 274 THR A O 1
ATOM 2037 N N . THR A 1 275 ? 15.100 -9.944 11.414 1.00 69.62 275 THR A N 1
ATOM 2038 C CA . THR A 1 275 ? 14.743 -9.812 9.996 1.00 69.62 275 THR A CA 1
ATOM 2039 C C . THR A 1 275 ? 13.385 -10.461 9.804 1.00 69.62 275 THR A C 1
ATOM 2041 O O . THR A 1 275 ? 13.165 -11.573 10.288 1.00 69.62 275 THR A O 1
ATOM 2044 N N . GLN A 1 276 ? 12.476 -9.755 9.139 1.00 72.19 276 GLN A N 1
ATOM 2045 C CA . GLN A 1 276 ? 11.132 -10.240 8.868 1.00 72.19 276 GLN A CA 1
ATOM 2046 C C . GLN A 1 276 ? 11.137 -11.176 7.653 1.00 72.19 276 GLN A C 1
ATOM 2048 O O . GLN A 1 276 ? 11.804 -10.913 6.651 1.00 72.19 276 GLN A O 1
ATOM 2053 N N . VAL A 1 277 ? 10.390 -12.276 7.733 1.00 73.06 277 VAL A N 1
ATOM 2054 C CA . VAL A 1 277 ? 10.136 -13.166 6.596 1.00 73.06 277 VAL A CA 1
ATOM 2055 C C . VAL A 1 277 ? 9.202 -12.468 5.613 1.00 73.06 277 VAL A C 1
ATOM 2057 O O . VAL A 1 277 ? 8.085 -12.090 5.971 1.00 73.06 277 VAL A O 1
ATOM 2060 N N . ILE A 1 278 ? 9.617 -12.371 4.353 1.00 72.38 278 ILE A N 1
ATOM 2061 C CA . ILE A 1 278 ? 8.797 -11.805 3.273 1.00 72.38 278 ILE A CA 1
ATOM 2062 C C . ILE A 1 278 ? 8.487 -12.841 2.186 1.00 72.38 278 ILE A C 1
ATOM 2064 O O . ILE A 1 278 ? 8.863 -14.013 2.271 1.00 72.38 278 ILE A O 1
ATOM 2068 N N . GLY A 1 279 ? 7.779 -12.405 1.141 1.00 73.44 279 GLY A N 1
ATOM 2069 C CA . GLY A 1 279 ? 7.390 -13.253 0.020 1.00 73.44 279 GLY A CA 1
ATOM 2070 C C . GLY A 1 279 ? 8.578 -13.984 -0.612 1.00 73.44 279 GLY A C 1
ATOM 2071 O O . GLY A 1 279 ? 9.600 -13.382 -0.953 1.00 73.44 279 GLY A O 1
ATOM 2072 N N . SER A 1 280 ? 8.416 -15.297 -0.788 1.00 77.00 280 SER A N 1
ATOM 2073 C CA . SER A 1 280 ? 9.399 -16.195 -1.408 1.00 77.00 280 SER A CA 1
ATOM 2074 C C . SER A 1 280 ? 10.733 -16.347 -0.658 1.00 77.00 280 SER A C 1
ATOM 2076 O O . SER A 1 280 ? 11.717 -16.828 -1.240 1.00 77.00 280 SER A O 1
ATOM 2078 N N . ASP A 1 281 ? 10.789 -15.971 0.624 1.00 80.88 281 ASP A N 1
ATOM 2079 C CA . ASP A 1 281 ? 11.937 -16.262 1.479 1.00 80.88 281 ASP A CA 1
ATOM 2080 C C . ASP A 1 281 ? 12.080 -17.760 1.775 1.00 80.88 281 ASP A C 1
ATOM 2082 O O . ASP A 1 281 ? 11.122 -18.521 1.886 1.00 80.88 281 ASP A O 1
ATOM 2086 N N . SER A 1 282 ? 13.333 -18.176 1.927 1.00 84.56 282 SER A N 1
ATOM 2087 C CA . SER A 1 282 ? 13.724 -19.486 2.445 1.00 84.56 282 SER A CA 1
ATOM 2088 C C . SER A 1 282 ? 14.809 -19.283 3.495 1.00 84.56 282 SER A C 1
ATOM 2090 O O . SER A 1 282 ? 15.459 -18.237 3.507 1.00 84.56 282 SER A O 1
ATOM 2092 N N . CYS A 1 283 ? 15.092 -20.289 4.322 1.00 86.69 283 CYS A N 1
ATOM 2093 C CA . CYS A 1 283 ? 16.187 -20.203 5.296 1.00 86.69 283 CYS A CA 1
ATOM 2094 C C . CYS A 1 283 ? 17.545 -19.857 4.669 1.00 86.69 283 CYS A C 1
ATOM 2096 O O . CYS A 1 283 ? 18.338 -19.149 5.281 1.00 86.69 283 CYS A O 1
ATOM 2098 N N . ALA A 1 284 ? 17.814 -20.302 3.437 1.00 84.25 284 ALA A N 1
ATOM 2099 C CA . ALA A 1 284 ? 19.037 -19.926 2.731 1.00 84.25 284 ALA A CA 1
ATOM 2100 C C . ALA A 1 284 ? 19.058 -18.428 2.377 1.00 84.25 284 ALA A C 1
ATOM 2102 O O . ALA A 1 284 ? 20.075 -17.765 2.581 1.00 84.25 284 ALA A O 1
ATOM 2103 N N . LYS A 1 285 ? 17.928 -17.888 1.896 1.00 84.19 285 LYS A N 1
ATOM 2104 C CA . LYS A 1 285 ? 17.779 -16.458 1.579 1.00 84.19 285 LYS A CA 1
ATOM 2105 C C . LYS A 1 285 ? 17.852 -15.601 2.850 1.00 84.19 285 LYS A C 1
ATOM 2107 O O . LYS A 1 285 ? 18.569 -14.610 2.864 1.00 84.19 285 LYS A O 1
ATOM 2112 N N . LEU A 1 286 ? 17.195 -16.020 3.933 1.00 83.94 286 LEU A N 1
ATOM 2113 C CA . LEU A 1 286 ? 17.237 -15.338 5.232 1.00 83.94 286 LEU A CA 1
ATOM 2114 C C . LEU A 1 286 ? 18.648 -15.338 5.833 1.00 83.94 286 LEU A C 1
ATOM 2116 O O . LEU A 1 286 ? 19.121 -14.296 6.272 1.00 83.94 286 LEU A O 1
ATOM 2120 N N . ALA A 1 287 ? 19.366 -16.465 5.779 1.00 82.88 287 ALA A N 1
ATOM 2121 C CA . ALA A 1 287 ? 20.759 -16.528 6.223 1.00 82.88 287 ALA A CA 1
ATOM 2122 C C . ALA A 1 287 ? 21.648 -15.528 5.465 1.00 82.88 287 ALA A C 1
ATOM 2124 O O . ALA A 1 287 ? 22.450 -14.828 6.085 1.00 82.88 287 ALA A O 1
ATOM 2125 N N . ALA A 1 288 ? 21.463 -15.415 4.144 1.00 80.31 288 ALA A N 1
ATOM 2126 C CA . ALA A 1 288 ? 22.169 -14.436 3.325 1.00 80.31 288 ALA A CA 1
ATOM 2127 C C . ALA A 1 288 ? 21.816 -12.988 3.713 1.00 80.31 288 ALA A C 1
ATOM 2129 O O . ALA A 1 288 ? 22.730 -12.186 3.901 1.00 80.31 288 ALA A O 1
ATOM 2130 N N . LYS A 1 289 ? 20.527 -12.669 3.914 1.00 75.38 289 LYS A N 1
ATOM 2131 C CA . LYS A 1 289 ? 20.075 -11.341 4.377 1.00 75.38 289 LYS A CA 1
ATOM 2132 C C . LYS A 1 289 ? 20.680 -10.962 5.729 1.00 75.38 289 LYS A C 1
ATOM 2134 O O . LYS A 1 289 ? 21.167 -9.849 5.903 1.00 75.38 289 LYS A O 1
ATOM 2139 N N . CYS A 1 290 ? 20.720 -11.906 6.669 1.00 75.88 290 CYS A N 1
ATOM 2140 C CA . CYS A 1 290 ? 21.328 -11.713 7.986 1.00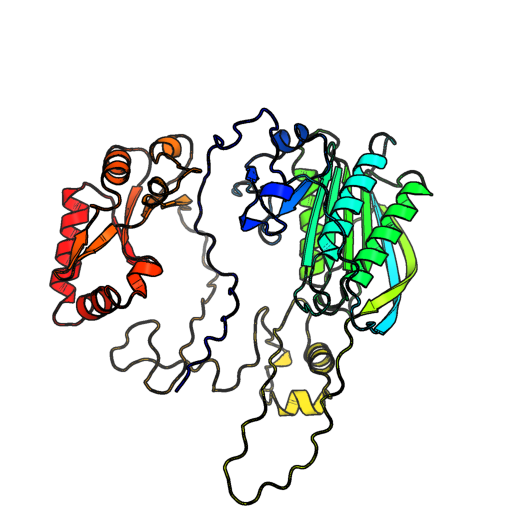 75.88 290 CYS A CA 1
ATOM 2141 C C . CYS A 1 290 ? 22.870 -11.751 7.960 1.00 75.88 290 CYS A C 1
ATOM 2143 O O . CYS A 1 290 ? 23.498 -11.640 9.012 1.00 75.88 290 CYS A O 1
ATOM 2145 N N . ASN A 1 291 ? 23.491 -11.928 6.788 1.00 75.62 291 ASN A N 1
ATOM 2146 C CA . ASN A 1 291 ? 24.937 -12.063 6.605 1.00 75.62 291 ASN A CA 1
ATOM 2147 C C . ASN A 1 291 ? 25.573 -13.170 7.469 1.00 75.62 291 ASN A C 1
ATOM 2149 O O . ASN A 1 291 ? 26.637 -12.993 8.072 1.00 75.62 291 ASN A O 1
ATOM 2153 N N . ILE A 1 292 ? 24.907 -14.323 7.565 1.00 78.75 292 ILE A N 1
ATOM 2154 C CA . ILE A 1 292 ? 25.392 -15.495 8.299 1.00 78.75 292 ILE A CA 1
ATOM 2155 C C . ILE A 1 292 ? 25.376 -16.755 7.436 1.00 78.75 292 ILE A C 1
ATOM 2157 O O . ILE A 1 292 ? 24.690 -16.854 6.424 1.00 78.75 292 ILE A O 1
ATOM 2161 N N . THR A 1 293 ? 26.150 -17.761 7.844 1.00 82.81 293 THR A N 1
ATOM 2162 C CA . THR A 1 293 ? 26.155 -19.049 7.145 1.00 82.81 293 THR A CA 1
ATOM 2163 C C . THR A 1 293 ? 24.855 -19.818 7.412 1.00 82.81 293 THR A C 1
ATOM 2165 O O . THR A 1 293 ? 24.315 -19.723 8.519 1.00 82.81 293 THR A O 1
ATOM 2168 N N . PRO A 1 294 ? 24.382 -20.662 6.474 1.00 82.88 294 PRO A N 1
ATOM 2169 C CA . PRO A 1 294 ? 23.216 -21.521 6.702 1.00 82.88 294 PRO A CA 1
ATOM 2170 C C . PRO A 1 294 ? 23.341 -22.401 7.954 1.00 82.88 294 PRO A C 1
ATOM 2172 O O . PRO A 1 294 ? 22.366 -22.607 8.671 1.00 82.88 294 PRO A O 1
ATOM 2175 N N . ALA A 1 295 ? 24.554 -22.871 8.272 1.00 84.12 295 ALA A N 1
ATOM 2176 C CA . ALA A 1 295 ? 24.819 -23.637 9.489 1.00 84.12 295 ALA A CA 1
ATOM 2177 C C . ALA A 1 295 ? 24.622 -22.797 10.764 1.00 84.12 295 ALA A C 1
ATOM 2179 O O . ALA A 1 295 ? 24.044 -23.278 11.736 1.00 84.12 295 ALA A O 1
ATOM 2180 N N . LYS A 1 296 ? 25.064 -21.529 10.761 1.00 81.19 296 LYS A N 1
ATOM 2181 C CA . LYS A 1 296 ? 24.833 -20.606 11.880 1.00 81.19 296 LYS A CA 1
ATOM 2182 C C . LYS A 1 296 ? 23.350 -20.255 12.005 1.00 81.19 296 LYS A C 1
ATOM 2184 O O . LYS A 1 296 ? 22.850 -20.245 13.120 1.00 81.19 296 LYS A O 1
ATOM 2189 N N . PHE A 1 297 ? 22.654 -20.046 10.888 1.00 84.06 297 PHE A N 1
ATOM 2190 C CA . PHE A 1 297 ? 21.207 -19.813 10.866 1.00 84.06 297 PHE A CA 1
ATOM 2191 C C . PHE A 1 297 ? 20.435 -21.010 11.446 1.00 84.06 297 PHE A C 1
ATOM 2193 O O . PHE A 1 297 ? 19.633 -20.845 12.353 1.00 84.06 297 PHE A O 1
ATOM 2200 N N . THR A 1 298 ? 20.764 -22.234 11.022 1.00 83.38 298 THR A N 1
ATOM 2201 C CA . THR A 1 298 ? 20.153 -23.471 11.553 1.00 83.38 298 THR A CA 1
ATOM 2202 C C . THR A 1 298 ? 20.424 -23.649 13.049 1.00 83.38 298 THR A C 1
ATOM 2204 O O . THR A 1 298 ? 19.582 -24.143 13.786 1.00 83.38 298 THR A O 1
ATOM 2207 N N . LYS A 1 299 ? 21.594 -23.218 13.536 1.00 81.56 299 LYS A N 1
ATOM 2208 C CA . LYS A 1 299 ? 21.903 -23.243 14.971 1.00 81.56 299 LYS A CA 1
ATOM 2209 C C . LYS A 1 299 ? 21.057 -22.246 15.776 1.00 81.56 299 LYS A C 1
ATOM 2211 O O . LYS A 1 299 ? 20.786 -22.514 16.941 1.00 81.56 299 LYS A O 1
ATOM 2216 N N . LEU A 1 300 ? 20.693 -21.107 15.184 1.00 77.94 300 LEU A N 1
ATOM 2217 C CA . LEU A 1 300 ? 19.819 -20.107 15.807 1.00 77.94 300 LEU A CA 1
ATOM 2218 C C . LEU A 1 300 ? 18.341 -20.526 15.784 1.00 77.94 300 LEU A C 1
ATOM 2220 O O . LEU A 1 300 ? 17.583 -20.073 16.631 1.00 77.94 300 LEU A O 1
ATOM 2224 N N . HIS A 1 301 ? 17.959 -21.403 14.853 1.00 78.69 301 HIS A N 1
ATOM 2225 C CA . HIS A 1 301 ? 16.591 -21.887 14.657 1.00 78.69 301 HIS A CA 1
ATOM 2226 C C . HIS A 1 301 ? 16.573 -23.427 14.646 1.00 78.69 301 HIS A C 1
ATOM 2228 O O . HIS A 1 301 ? 16.545 -24.038 13.572 1.00 78.69 301 HIS A O 1
ATOM 2234 N N . PRO A 1 302 ? 16.699 -24.071 15.824 1.00 77.38 302 PRO A N 1
ATOM 2235 C CA . PRO A 1 302 ? 16.914 -25.512 15.935 1.00 77.38 302 PRO A CA 1
ATOM 2236 C C . PRO A 1 302 ? 15.673 -26.356 15.603 1.00 77.38 302 PRO A C 1
ATOM 2238 O O . PRO A 1 302 ? 15.784 -27.578 15.477 1.00 77.38 302 PRO A O 1
ATOM 2241 N N . GLU A 1 303 ? 14.491 -25.751 15.477 1.00 79.69 303 GLU A N 1
ATOM 2242 C CA . GLU A 1 303 ? 13.252 -26.461 15.188 1.00 79.69 303 GLU A CA 1
ATOM 2243 C C . GLU A 1 303 ? 13.285 -27.045 13.772 1.00 79.69 303 GLU A C 1
ATOM 2245 O O . GLU A 1 303 ? 13.375 -26.330 12.774 1.00 79.69 303 GLU A O 1
ATOM 2250 N N . ALA A 1 304 ? 13.126 -28.367 13.663 1.00 77.19 304 ALA A N 1
ATOM 2251 C CA . ALA A 1 304 ? 13.190 -29.070 12.380 1.00 77.19 304 ALA A CA 1
ATOM 2252 C C . ALA A 1 304 ? 12.163 -28.565 11.346 1.00 77.19 304 ALA A C 1
ATOM 2254 O O . ALA A 1 304 ? 12.395 -28.666 10.142 1.00 77.19 304 ALA A O 1
ATOM 2255 N N . THR A 1 305 ? 11.033 -28.014 11.800 1.00 79.19 305 THR A N 1
ATOM 2256 C CA . THR A 1 305 ? 9.975 -27.488 10.930 1.00 79.19 305 THR A CA 1
ATOM 2257 C C . THR A 1 305 ? 10.161 -26.021 10.553 1.00 79.19 305 THR A C 1
ATOM 2259 O O . THR A 1 305 ? 9.496 -25.586 9.614 1.00 79.19 305 THR A O 1
ATOM 2262 N N . PHE A 1 306 ? 11.069 -25.276 11.202 1.00 82.19 306 PHE A N 1
ATOM 2263 C CA . PHE A 1 306 ? 11.192 -23.816 11.073 1.00 82.19 306 PHE A CA 1
ATOM 2264 C C . PHE A 1 306 ? 11.207 -23.355 9.610 1.00 82.19 306 PHE A C 1
ATOM 2266 O O . PHE A 1 306 ? 10.373 -22.560 9.184 1.00 82.19 306 PHE A O 1
ATOM 2273 N N . CYS A 1 307 ? 12.103 -23.933 8.806 1.00 83.00 307 CYS A N 1
ATOM 2274 C CA . CYS A 1 307 ? 12.277 -23.559 7.402 1.00 83.00 307 CYS A CA 1
ATOM 2275 C C . CYS A 1 307 ? 11.097 -23.935 6.499 1.00 83.00 307 CYS A C 1
ATOM 2277 O O . CYS A 1 307 ? 10.906 -23.312 5.458 1.00 83.00 307 CYS A O 1
ATOM 2279 N N . SER A 1 308 ? 10.327 -24.958 6.871 1.00 80.81 308 SER A N 1
ATOM 2280 C CA . SER A 1 308 ? 9.159 -25.419 6.109 1.00 80.81 308 SER A CA 1
ATOM 2281 C C . SER A 1 308 ? 7.867 -24.689 6.477 1.00 80.81 308 SER A C 1
ATOM 2283 O O . SER A 1 308 ? 6.881 -24.796 5.754 1.00 80.81 308 SER A O 1
ATOM 2285 N N . THR A 1 309 ? 7.867 -23.950 7.588 1.00 76.06 309 THR A N 1
ATOM 2286 C CA . THR A 1 309 ? 6.686 -23.269 8.133 1.00 76.06 309 THR A CA 1
ATOM 2287 C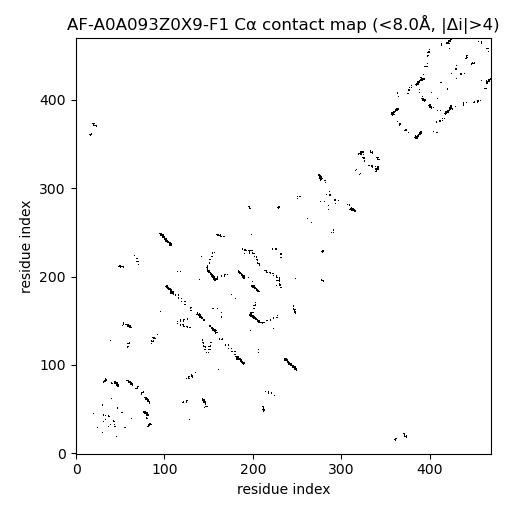 C . THR A 1 309 ? 6.858 -21.755 8.214 1.00 76.06 309 THR A C 1
ATOM 2289 O O . THR A 1 309 ? 6.132 -21.114 8.971 1.00 76.06 309 THR A O 1
ATOM 2292 N N . LEU A 1 310 ? 7.812 -21.187 7.468 1.00 74.62 310 LEU A N 1
ATOM 2293 C CA . LEU A 1 310 ? 8.030 -19.742 7.401 1.00 74.62 310 LEU A CA 1
ATOM 2294 C C . LEU A 1 310 ? 6.727 -19.028 7.012 1.00 74.62 310 LEU A C 1
ATOM 2296 O O . LEU A 1 310 ? 6.102 -19.372 6.005 1.00 74.62 310 LEU A O 1
ATOM 2300 N N . ARG A 1 311 ? 6.314 -18.039 7.810 1.00 68.62 311 ARG A N 1
ATOM 2301 C CA . ARG A 1 311 ? 5.112 -17.230 7.550 1.00 68.62 311 ARG A CA 1
ATOM 2302 C C . ARG A 1 311 ? 5.503 -15.809 7.175 1.00 68.62 311 ARG A C 1
ATOM 2304 O O . ARG A 1 311 ? 6.378 -15.231 7.808 1.00 68.62 311 ARG A O 1
ATOM 2311 N N . LEU A 1 312 ? 4.830 -15.232 6.178 1.00 56.69 312 LEU A N 1
ATOM 2312 C CA . LEU A 1 312 ? 4.981 -13.812 5.850 1.00 56.69 312 LEU A CA 1
ATOM 2313 C C . LEU A 1 312 ? 4.749 -12.968 7.112 1.00 56.69 312 LEU A C 1
ATOM 2315 O O . LEU A 1 312 ? 3.769 -13.185 7.823 1.00 56.69 312 LEU A O 1
ATOM 2319 N N . GLY A 1 313 ? 5.649 -12.031 7.386 1.00 57.72 313 GLY A N 1
ATOM 2320 C CA . GLY A 1 313 ? 5.585 -11.164 8.555 1.00 57.72 313 GLY A CA 1
ATOM 2321 C C . GLY A 1 313 ? 6.241 -11.734 9.817 1.00 57.72 313 GLY A C 1
ATOM 2322 O O . GLY A 1 313 ? 6.358 -11.011 10.803 1.00 57.72 313 GLY A O 1
ATOM 2323 N N . GLN A 1 314 ? 6.698 -12.992 9.800 1.00 65.31 314 GLN A N 1
ATOM 2324 C CA . GLN A 1 314 ? 7.379 -13.622 10.932 1.00 65.31 314 GLN A CA 1
ATOM 2325 C C . GLN A 1 314 ? 8.721 -12.926 11.204 1.00 65.31 314 GLN A C 1
ATOM 2327 O O . GLN A 1 314 ? 9.626 -12.976 10.375 1.00 65.31 314 GLN A O 1
ATOM 2332 N N . CYS A 1 315 ? 8.866 -12.318 12.378 1.00 57.72 315 CYS A N 1
ATOM 2333 C CA . CYS A 1 315 ? 10.158 -11.920 12.938 1.00 57.72 315 CYS A CA 1
ATOM 2334 C C . CYS A 1 315 ? 10.689 -13.062 13.814 1.00 57.72 315 CYS A C 1
ATOM 2336 O O . CYS A 1 315 ? 9.895 -13.837 14.347 1.00 57.72 315 CYS A O 1
ATOM 2338 N N . GLY A 1 316 ? 12.016 -13.202 13.919 1.00 57.50 316 GLY A N 1
ATOM 2339 C CA . GLY A 1 316 ? 12.666 -14.254 14.710 1.00 57.50 316 GLY A CA 1
ATOM 2340 C C . GLY A 1 316 ? 11.968 -14.485 16.055 1.00 57.50 316 GLY A C 1
ATOM 2341 O O . GLY A 1 316 ? 11.861 -13.570 16.860 1.00 57.50 316 GLY A O 1
ATOM 2342 N N . ILE A 1 317 ? 11.458 -15.699 16.251 1.00 46.28 317 ILE A N 1
ATOM 2343 C CA . ILE A 1 317 ? 10.781 -16.136 17.472 1.00 46.28 317 ILE A CA 1
ATOM 2344 C C . ILE A 1 317 ? 11.802 -16.890 18.314 1.00 46.28 317 ILE A C 1
ATOM 2346 O O . ILE A 1 317 ? 12.009 -18.084 18.120 1.00 46.28 317 ILE A O 1
ATOM 2350 N N . ASP A 1 318 ? 12.481 -16.188 19.212 1.00 53.62 318 ASP A N 1
ATOM 2351 C CA . ASP A 1 318 ? 12.908 -16.831 20.449 1.00 53.62 318 ASP A CA 1
ATOM 2352 C C . ASP A 1 318 ? 11.781 -16.704 21.489 1.00 53.62 318 ASP A C 1
ATOM 2354 O O . ASP A 1 318 ? 10.741 -16.077 21.251 1.00 53.62 318 ASP A O 1
ATOM 2358 N N . SER A 1 319 ? 11.953 -17.361 22.636 1.00 51.84 319 SER A N 1
ATOM 2359 C CA . SER A 1 319 ? 10.972 -17.357 23.726 1.00 51.84 319 SER A CA 1
ATOM 2360 C C . SER A 1 319 ? 10.645 -15.960 24.262 1.00 51.84 319 SER A C 1
ATOM 2362 O O . SER A 1 319 ? 9.646 -15.815 24.966 1.00 51.84 319 SER A O 1
ATOM 2364 N N . ASP A 1 320 ? 11.448 -14.942 23.937 1.00 51.84 320 ASP A N 1
ATOM 2365 C CA . ASP A 1 320 ? 11.242 -13.581 24.416 1.00 51.84 320 ASP A CA 1
ATOM 2366 C C . ASP A 1 320 ? 10.180 -12.839 23.580 1.00 51.84 320 ASP A C 1
ATOM 2368 O O . ASP A 1 320 ? 9.661 -11.830 24.044 1.00 51.84 320 ASP A O 1
ATOM 2372 N N . PHE A 1 321 ? 9.795 -13.314 22.385 1.00 53.41 321 PHE A N 1
ATOM 2373 C CA . PHE A 1 321 ? 8.888 -12.560 21.501 1.00 53.41 321 PHE A CA 1
ATOM 2374 C C . PHE A 1 321 ? 7.397 -12.877 21.696 1.00 53.41 321 PHE A C 1
ATOM 2376 O O . PHE A 1 321 ? 6.560 -11.979 21.685 1.00 53.41 321 PHE A O 1
ATOM 2383 N N . CYS A 1 322 ? 7.040 -14.152 21.860 1.00 56.31 322 CYS A N 1
ATOM 2384 C CA . CYS A 1 322 ? 5.651 -14.576 22.051 1.00 56.31 322 CYS A CA 1
ATOM 2385 C C . CYS A 1 322 ? 5.624 -15.929 22.766 1.00 56.31 322 CYS A C 1
ATOM 2387 O O . CYS A 1 322 ? 6.024 -16.953 22.211 1.00 56.31 322 CYS A O 1
ATOM 2389 N N . THR A 1 323 ? 5.134 -15.928 24.007 1.00 62.41 323 THR A N 1
ATOM 2390 C CA . THR A 1 323 ? 4.794 -17.153 24.732 1.00 62.41 323 THR A CA 1
ATOM 2391 C C . THR A 1 323 ? 3.283 -17.193 24.909 1.00 62.41 323 THR A C 1
ATOM 2393 O O . THR A 1 323 ? 2.707 -16.300 25.526 1.00 62.41 323 THR A O 1
ATOM 2396 N N . ILE A 1 324 ? 2.624 -18.226 24.373 1.00 66.88 324 ILE A N 1
ATOM 2397 C CA . ILE A 1 324 ? 1.191 -18.429 24.608 1.00 66.88 324 ILE A CA 1
ATOM 2398 C C . ILE A 1 324 ? 1.030 -18.816 26.080 1.00 66.88 324 ILE A C 1
ATOM 2400 O O . ILE A 1 324 ? 1.288 -19.956 26.468 1.00 66.88 324 ILE A O 1
ATOM 2404 N N . THR A 1 325 ? 0.653 -17.843 26.901 1.00 71.00 325 THR A N 1
ATOM 2405 C CA . THR A 1 325 ? 0.331 -18.022 28.313 1.00 71.00 325 THR A CA 1
ATOM 2406 C C . THR A 1 325 ? -1.040 -17.432 28.589 1.00 71.00 325 THR A C 1
ATOM 2408 O O . THR A 1 325 ? -1.427 -16.423 28.006 1.00 71.00 325 THR A O 1
ATOM 2411 N N . GLU A 1 326 ? -1.777 -18.077 29.483 1.00 70.38 326 GLU A N 1
ATOM 2412 C CA . GLU A 1 326 ? -3.046 -17.564 29.985 1.00 70.38 326 GLU A CA 1
ATOM 2413 C C . GLU A 1 326 ? -2.802 -16.917 31.351 1.00 70.38 326 GLU A C 1
ATOM 2415 O O . GLU A 1 326 ? -2.089 -17.471 32.199 1.00 70.38 326 GLU A O 1
ATOM 2420 N N . TRP A 1 327 ? -3.371 -15.731 31.567 1.00 71.00 327 TRP A N 1
ATOM 2421 C CA . TRP A 1 327 ? -3.447 -15.138 32.899 1.00 71.00 327 TRP A CA 1
ATOM 2422 C C . TRP A 1 327 ? -4.375 -15.960 33.811 1.00 71.00 327 TRP A C 1
ATOM 2424 O O . TRP A 1 327 ? -5.295 -16.621 33.335 1.00 71.00 327 TRP A O 1
ATOM 2434 N N . GLU A 1 328 ? -4.171 -15.901 35.132 1.00 75.06 328 GLU A N 1
ATOM 2435 C CA . GLU A 1 328 ? -4.896 -16.731 36.115 1.00 75.06 328 GLU A CA 1
ATOM 2436 C C . GLU A 1 328 ? -6.423 -16.570 36.062 1.00 75.06 328 GLU A C 1
ATOM 2438 O O . GLU A 1 328 ? -7.153 -17.497 36.407 1.00 75.06 328 GLU A O 1
ATOM 2443 N N . THR A 1 329 ? -6.918 -15.412 35.610 1.00 71.94 329 THR A N 1
ATOM 2444 C CA . THR A 1 329 ? -8.362 -15.157 35.474 1.00 71.94 329 THR A CA 1
ATOM 2445 C C . THR A 1 329 ? -8.951 -15.639 34.145 1.00 71.94 329 THR A C 1
ATOM 2447 O O . THR A 1 329 ? -10.164 -15.562 33.966 1.00 71.94 329 THR A O 1
ATOM 2450 N N . GLY A 1 330 ? -8.126 -16.117 33.205 1.00 68.81 330 GLY A N 1
ATOM 2451 C CA . GLY A 1 330 ? -8.564 -16.555 31.876 1.00 68.81 330 GLY A CA 1
ATOM 2452 C C . GLY A 1 330 ? -9.018 -15.421 30.949 1.00 68.81 330 GLY A C 1
ATOM 2453 O O . GLY A 1 330 ? -9.709 -15.681 29.965 1.00 68.81 330 GLY A O 1
ATOM 2454 N N . ALA A 1 331 ? -8.673 -14.163 31.252 1.00 66.06 331 ALA A N 1
ATOM 2455 C CA . ALA A 1 331 ? -9.047 -13.029 30.409 1.00 66.06 331 ALA A CA 1
ATOM 2456 C C . ALA A 1 331 ? -8.331 -13.113 29.040 1.00 66.06 331 ALA A C 1
ATOM 2458 O O . ALA A 1 331 ? -7.098 -13.210 29.003 1.00 66.06 331 ALA A O 1
ATOM 2459 N N . PRO A 1 332 ? -9.064 -13.072 27.909 1.00 61.12 332 PRO A N 1
ATOM 2460 C CA . PRO A 1 332 ? -8.466 -13.205 26.584 1.00 61.12 332 PRO A CA 1
ATOM 2461 C C . PRO A 1 332 ? -7.484 -12.061 26.298 1.00 61.12 332 PRO A C 1
ATOM 2463 O O . PRO A 1 332 ? -7.692 -10.926 26.718 1.00 61.12 332 PRO A O 1
ATOM 2466 N N . GLY A 1 333 ? -6.390 -12.369 25.595 1.00 62.59 333 GLY A N 1
ATOM 2467 C CA . GLY A 1 333 ? -5.356 -11.389 25.236 1.00 62.59 333 GLY A CA 1
ATOM 2468 C C . GLY A 1 333 ? -4.415 -10.973 26.376 1.00 62.59 333 GLY A C 1
ATOM 2469 O O . GLY A 1 333 ? -3.524 -10.161 26.143 1.00 62.59 333 GLY A O 1
ATOM 2470 N N . THR A 1 334 ? -4.566 -11.530 27.586 1.00 67.19 334 THR A N 1
ATOM 2471 C CA . THR A 1 334 ? -3.702 -11.221 28.739 1.00 67.19 334 THR A CA 1
ATOM 2472 C C . THR A 1 334 ? -2.697 -12.345 28.988 1.00 67.19 334 THR A C 1
ATOM 2474 O O . THR A 1 334 ? -3.081 -13.492 29.218 1.00 67.19 334 THR A O 1
ATOM 2477 N N . ALA A 1 335 ? -1.408 -12.005 28.970 1.00 72.88 335 ALA A N 1
ATOM 2478 C CA . ALA A 1 335 ? -0.320 -12.932 29.269 1.00 72.88 335 ALA A CA 1
ATOM 2479 C C . ALA A 1 335 ? -0.080 -13.059 30.776 1.00 72.88 335 ALA A C 1
ATOM 2481 O O . ALA A 1 335 ? -0.378 -12.145 31.544 1.00 72.88 335 ALA A O 1
ATOM 2482 N N . LYS A 1 336 ? 0.516 -14.177 31.197 1.00 77.94 336 LYS A N 1
ATOM 2483 C CA . LYS A 1 336 ? 1.011 -14.369 32.565 1.00 77.94 336 LYS A CA 1
ATOM 2484 C C . LYS A 1 336 ? 2.078 -13.324 32.928 1.00 77.94 336 LYS A C 1
ATOM 2486 O O . LYS A 1 336 ? 2.854 -12.912 32.065 1.00 77.94 336 LYS A O 1
ATOM 2491 N N . ASP A 1 337 ? 2.160 -12.959 34.211 1.00 75.19 337 ASP A N 1
ATOM 2492 C CA . ASP A 1 337 ? 3.186 -12.035 34.717 1.00 75.19 337 ASP A CA 1
ATOM 2493 C C . ASP A 1 337 ? 4.592 -12.502 34.318 1.00 75.19 337 ASP A C 1
ATOM 2495 O O . ASP A 1 337 ? 4.910 -13.695 34.385 1.00 75.19 337 ASP A O 1
ATOM 2499 N N . GLY A 1 338 ? 5.424 -11.557 33.883 1.00 71.38 338 GLY A N 1
ATOM 2500 C CA . GLY A 1 338 ? 6.773 -11.832 33.390 1.00 71.38 338 GLY A CA 1
ATOM 2501 C C . GLY A 1 338 ? 6.849 -12.561 32.041 1.00 71.38 338 GLY A C 1
ATOM 2502 O O . GLY A 1 338 ? 7.926 -13.044 31.696 1.00 71.38 338 GLY A O 1
ATOM 2503 N N . THR A 1 339 ? 5.753 -12.656 31.276 1.00 68.38 339 THR A N 1
ATOM 2504 C CA . THR A 1 339 ? 5.747 -13.236 29.919 1.00 68.38 339 THR A CA 1
ATOM 2505 C C . THR A 1 339 ? 5.172 -12.267 28.887 1.00 68.38 339 THR A C 1
ATOM 2507 O O . THR A 1 339 ? 4.254 -11.507 29.186 1.00 68.38 339 THR A O 1
ATOM 2510 N N . ASN A 1 340 ? 5.700 -12.305 27.661 1.00 59.75 340 ASN A N 1
ATOM 2511 C CA . ASN A 1 340 ? 5.174 -11.522 26.543 1.00 59.75 340 ASN A CA 1
ATOM 2512 C C . ASN A 1 340 ? 4.033 -12.284 25.858 1.00 59.75 340 ASN A C 1
ATOM 2514 O O . ASN A 1 340 ? 4.201 -13.439 25.456 1.00 59.75 340 ASN A O 1
ATOM 2518 N N . GLY A 1 341 ? 2.872 -11.633 25.750 1.00 58.25 341 GLY A N 1
ATOM 2519 C CA . GLY A 1 341 ? 1.659 -12.211 25.178 1.00 58.25 341 GLY A CA 1
ATOM 2520 C C . GLY A 1 341 ? 1.700 -12.355 23.665 1.00 58.25 341 GLY A C 1
ATOM 2521 O O . GLY A 1 341 ? 2.374 -11.607 22.962 1.00 58.25 341 GLY A O 1
ATOM 2522 N N . CYS A 1 342 ? 0.928 -13.312 23.162 1.00 59.78 342 CYS A N 1
ATOM 2523 C CA . CYS A 1 342 ? 0.752 -13.537 21.735 1.00 59.78 342 CYS A CA 1
ATOM 2524 C C . CYS A 1 342 ? -0.609 -13.005 21.292 1.00 59.78 342 CYS A C 1
ATOM 2526 O O . CYS A 1 342 ? -1.639 -13.559 21.674 1.00 59.78 342 CYS A O 1
ATOM 2528 N N . ILE A 1 343 ? -0.626 -11.991 20.430 1.00 55.84 343 ILE A N 1
ATOM 2529 C CA . ILE A 1 343 ? -1.826 -11.643 19.666 1.00 55.84 343 ILE A CA 1
ATOM 2530 C C . ILE A 1 343 ? -1.667 -12.299 18.297 1.00 55.84 343 ILE A C 1
ATOM 2532 O O . ILE A 1 343 ? -0.956 -11.801 17.429 1.00 55.84 343 ILE A O 1
ATOM 2536 N N . SER A 1 344 ? -2.273 -13.472 18.123 1.00 50.44 344 SER A N 1
ATOM 2537 C CA . SER A 1 344 ? -2.323 -14.158 16.833 1.00 50.44 344 SER A CA 1
ATOM 2538 C C . SER A 1 344 ? -3.770 -14.293 16.398 1.00 50.44 344 SER A C 1
ATOM 2540 O O . SER A 1 344 ? -4.613 -14.779 17.149 1.00 50.44 344 SER A O 1
ATOM 2542 N N . THR A 1 345 ? -4.061 -13.861 15.178 1.00 49.41 345 THR A N 1
ATOM 2543 C CA . THR A 1 345 ? -5.335 -14.135 14.526 1.00 49.41 345 THR A CA 1
ATOM 2544 C C . THR A 1 345 ? -5.227 -15.467 13.790 1.00 49.41 345 THR A C 1
ATOM 2546 O O . THR A 1 345 ? -4.445 -15.631 12.850 1.00 49.41 345 THR A O 1
ATOM 2549 N N . GLU A 1 346 ? -6.013 -16.456 14.212 1.00 47.25 346 GLU A N 1
ATOM 2550 C CA . GLU A 1 346 ? -6.182 -17.678 13.434 1.00 47.25 346 GLU A CA 1
ATOM 2551 C C . GLU A 1 346 ? -7.190 -17.410 12.310 1.00 47.25 346 GLU A C 1
ATOM 2553 O O . GLU A 1 346 ? -8.375 -17.174 12.549 1.00 47.25 346 GLU A O 1
ATOM 2558 N N . ILE A 1 347 ? -6.729 -17.434 11.057 1.00 53.28 347 ILE A N 1
ATOM 2559 C CA . ILE A 1 347 ? -7.630 -17.373 9.903 1.00 53.28 347 ILE A CA 1
ATOM 2560 C C . ILE A 1 347 ? -8.247 -18.759 9.716 1.00 53.28 347 ILE A C 1
ATOM 2562 O O . ILE A 1 347 ? -7.678 -19.631 9.054 1.00 53.28 347 ILE A O 1
ATOM 2566 N N . VAL A 1 348 ? -9.432 -18.956 10.283 1.00 57.06 348 VAL A N 1
ATOM 2567 C CA . VAL A 1 348 ? -10.214 -20.178 10.085 1.00 57.06 348 VAL A CA 1
ATOM 2568 C C . VAL A 1 348 ? -10.954 -20.091 8.746 1.00 57.06 348 VAL A C 1
ATOM 2570 O O . VAL A 1 348 ? -11.757 -19.187 8.515 1.00 57.06 348 VAL A O 1
ATOM 2573 N N . LYS A 1 349 ? -10.708 -21.042 7.835 1.00 63.69 349 LYS A N 1
ATOM 2574 C CA . LYS A 1 349 ? -11.505 -21.187 6.604 1.00 63.69 349 LYS A CA 1
ATOM 2575 C C . LYS A 1 349 ? -12.825 -21.889 6.932 1.00 63.69 349 LYS A C 1
ATOM 2577 O O . LYS A 1 349 ? -12.858 -23.110 7.045 1.00 63.69 349 LYS A O 1
ATOM 2582 N N . GLY A 1 350 ? -13.894 -21.113 7.089 1.00 74.50 350 GLY A N 1
ATOM 2583 C CA . GLY A 1 350 ? -15.257 -21.615 7.289 1.00 74.50 350 GLY A CA 1
ATOM 2584 C C . GLY A 1 350 ? -16.067 -21.740 5.994 1.00 74.50 350 GLY A C 1
ATOM 2585 O O . GLY A 1 350 ? -15.628 -21.334 4.915 1.00 74.50 350 GLY A O 1
ATOM 2586 N N . THR A 1 351 ? -17.282 -22.282 6.105 1.00 81.81 351 THR A N 1
ATOM 2587 C CA . THR A 1 351 ? -18.313 -22.125 5.069 1.00 81.81 351 THR A CA 1
ATOM 2588 C C . THR A 1 351 ? -18.675 -20.648 4.919 1.00 81.81 351 THR A C 1
ATOM 2590 O O . THR A 1 351 ? -18.615 -19.898 5.893 1.00 81.81 351 THR A O 1
ATOM 2593 N N . ALA A 1 352 ? -19.062 -20.225 3.712 1.00 78.81 352 ALA A N 1
ATOM 2594 C CA . ALA A 1 352 ? -19.503 -18.850 3.485 1.00 78.81 352 ALA A CA 1
ATOM 2595 C C . ALA A 1 352 ? -20.658 -18.478 4.444 1.00 78.81 352 ALA A C 1
ATOM 2597 O O . ALA A 1 352 ? -21.533 -19.321 4.672 1.00 78.81 352 ALA A O 1
ATOM 2598 N N . PRO A 1 353 ? -20.666 -17.258 5.014 1.00 79.69 353 PRO A N 1
ATOM 2599 C CA . PRO A 1 353 ? -21.742 -16.822 5.895 1.00 79.69 353 PRO A CA 1
ATOM 2600 C C . PRO A 1 353 ? -23.053 -16.665 5.115 1.00 79.69 353 PRO A C 1
ATOM 2602 O O . PRO A 1 353 ? -23.042 -16.382 3.917 1.00 79.69 353 PRO A O 1
ATOM 2605 N N . GLU A 1 354 ? -24.185 -16.804 5.808 1.00 84.75 354 GLU A N 1
ATOM 2606 C CA . GLU A 1 354 ? -25.525 -16.611 5.227 1.00 84.75 354 GLU A CA 1
ATOM 2607 C C . GLU A 1 354 ? -25.711 -15.192 4.658 1.00 84.75 354 GLU A C 1
ATOM 2609 O O . GLU A 1 354 ? -26.383 -14.997 3.647 1.00 84.75 354 GLU A O 1
ATOM 2614 N N . SER A 1 355 ? -25.053 -14.203 5.267 1.00 82.56 355 SER A N 1
ATOM 2615 C CA . SER A 1 355 ? -25.035 -12.817 4.805 1.00 82.56 355 SER A CA 1
ATOM 2616 C C . SER A 1 355 ? -23.702 -12.146 5.119 1.00 82.56 355 SER A C 1
ATOM 2618 O O . SER A 1 355 ? -23.122 -12.379 6.180 1.00 82.56 355 SER A O 1
ATOM 2620 N N . PHE A 1 356 ? -23.254 -11.258 4.233 1.00 82.06 356 PHE A N 1
ATOM 2621 C CA . PHE A 1 356 ? -22.114 -10.380 4.487 1.00 82.06 356 PHE A CA 1
ATOM 2622 C C . PHE A 1 356 ? -22.576 -9.072 5.130 1.00 82.06 356 PHE A C 1
ATOM 2624 O O . PHE A 1 356 ? -23.601 -8.512 4.741 1.00 82.06 356 PHE A O 1
ATOM 2631 N N . ILE A 1 357 ? -21.790 -8.568 6.081 1.00 84.56 357 ILE A N 1
ATOM 2632 C CA . ILE A 1 357 ? -21.962 -7.225 6.637 1.00 84.56 357 ILE A CA 1
ATOM 2633 C C . ILE A 1 357 ? -21.058 -6.239 5.890 1.00 84.56 357 ILE A C 1
ATOM 2635 O O . ILE A 1 357 ? -19.895 -6.530 5.620 1.00 84.56 357 ILE A O 1
ATOM 2639 N N . SER A 1 358 ? -21.586 -5.060 5.569 1.00 84.12 358 SER A N 1
ATOM 2640 C CA . SER A 1 358 ? -20.791 -3.885 5.211 1.00 84.12 358 SER A CA 1
ATOM 2641 C C . SER A 1 358 ? -20.764 -2.968 6.425 1.00 84.12 358 SER A C 1
ATOM 2643 O O . SER A 1 358 ? -21.763 -2.306 6.721 1.00 84.12 358 SER A O 1
ATOM 2645 N N . LEU A 1 359 ? -19.626 -2.948 7.114 1.00 87.75 359 LEU A N 1
ATOM 2646 C CA . LEU A 1 359 ? -19.381 -2.166 8.321 1.00 87.75 359 LEU A CA 1
ATOM 2647 C C . LEU A 1 359 ? -18.683 -0.845 7.973 1.00 87.75 359 LEU A C 1
ATOM 2649 O O . LEU A 1 359 ? -17.728 -0.842 7.197 1.00 87.75 359 LEU A O 1
ATOM 2653 N N . GLY A 1 360 ? -19.152 0.266 8.536 1.00 87.19 360 GLY A N 1
ATOM 2654 C CA . GLY A 1 360 ? -18.477 1.562 8.461 1.00 87.19 360 GLY A CA 1
ATOM 2655 C C . GLY A 1 360 ? -18.233 2.134 9.851 1.00 87.19 360 GLY A C 1
ATOM 2656 O O . GLY A 1 360 ? -19.143 2.125 10.670 1.00 87.19 360 GLY A O 1
ATOM 2657 N N . TYR A 1 361 ? -17.034 2.652 10.097 1.00 91.06 361 TYR A N 1
ATOM 2658 C CA . TYR A 1 361 ? -16.729 3.465 11.273 1.00 91.06 361 TYR A CA 1
ATOM 2659 C C . TYR A 1 361 ? -16.832 4.940 10.886 1.00 91.06 361 TYR A C 1
ATOM 2661 O O . TYR A 1 361 ? -16.282 5.351 9.869 1.00 91.06 361 TYR A O 1
ATOM 2669 N N . PHE A 1 362 ? -17.557 5.734 11.667 1.00 90.56 362 PHE A N 1
ATOM 2670 C CA . PHE A 1 362 ? -17.701 7.169 11.466 1.00 90.56 362 PHE A CA 1
ATOM 2671 C C . PHE A 1 362 ? -17.056 7.912 12.636 1.00 90.56 362 PHE A C 1
ATOM 2673 O O . PHE A 1 362 ? -17.517 7.812 13.773 1.00 90.56 362 PHE A O 1
ATOM 2680 N N . GLY A 1 363 ? -15.978 8.647 12.357 1.00 87.75 363 GLY A N 1
ATOM 2681 C CA . GLY A 1 363 ? -15.263 9.474 13.331 1.00 87.75 363 GLY A CA 1
ATOM 2682 C C . GLY A 1 363 ? -16.027 10.742 13.674 1.00 87.75 363 GLY A C 1
ATOM 2683 O O . GLY A 1 363 ? -15.733 11.780 13.098 1.00 87.75 363 GLY A O 1
ATOM 2684 N N . ALA A 1 364 ? -16.976 10.696 14.607 1.00 87.81 364 ALA A N 1
ATOM 2685 C CA . ALA A 1 364 ? -17.762 11.851 15.051 1.00 87.81 364 ALA A CA 1
ATOM 2686 C C . ALA A 1 364 ? -16.894 12.986 15.624 1.00 87.81 364 ALA A C 1
ATOM 2688 O O . ALA A 1 364 ? -17.251 14.154 15.521 1.00 87.81 364 ALA A O 1
ATOM 2689 N N . PHE A 1 365 ? -15.698 12.666 16.123 1.00 80.75 365 PHE A N 1
ATOM 2690 C CA . PHE A 1 365 ? -14.688 13.643 16.544 1.00 80.75 365 PHE A CA 1
ATOM 2691 C C . PHE A 1 365 ? -14.119 14.501 15.395 1.00 80.75 365 PHE A C 1
ATOM 2693 O O . PHE A 1 365 ? -13.312 15.401 15.646 1.00 80.75 365 PHE A O 1
ATOM 2700 N N . ASN A 1 366 ? -14.493 14.231 14.136 1.00 78.94 366 ASN A N 1
ATOM 2701 C CA . ASN A 1 366 ? -14.037 15.012 12.990 1.00 78.94 366 ASN A CA 1
ATOM 2702 C C . ASN A 1 366 ? -14.444 16.489 13.085 1.00 78.94 366 ASN A C 1
ATOM 2704 O O . ASN A 1 366 ? -13.649 17.315 12.659 1.00 78.94 366 ASN A O 1
ATOM 2708 N N . ASP A 1 367 ? -15.562 16.820 13.742 1.00 71.25 367 ASP A N 1
ATOM 2709 C CA . ASP A 1 367 ? -16.064 18.197 13.890 1.00 71.25 367 ASP A CA 1
ATOM 2710 C C . ASP A 1 367 ? -15.066 19.150 14.585 1.00 71.25 367 ASP A C 1
ATOM 2712 O O . ASP A 1 367 ? -15.117 20.366 14.401 1.00 71.25 367 ASP A O 1
ATOM 2716 N N . ASN A 1 368 ? -14.108 18.610 15.351 1.00 69.62 368 ASN A N 1
ATOM 2717 C CA . ASN A 1 368 ? -13.043 19.389 15.993 1.00 69.62 368 ASN A CA 1
ATOM 2718 C C . ASN A 1 368 ? -11.923 19.810 15.024 1.00 69.62 368 ASN A C 1
ATOM 2720 O O . ASN A 1 368 ? -11.002 20.544 15.400 1.00 69.62 368 ASN A O 1
ATOM 2724 N N . ARG A 1 369 ? -11.951 19.334 13.776 1.00 67.50 369 ARG A N 1
ATOM 2725 C CA . ARG A 1 369 ? -10.954 19.667 12.761 1.00 67.50 369 ARG A CA 1
ATOM 2726 C C . ARG A 1 369 ? -11.297 21.005 12.113 1.00 67.50 369 ARG A C 1
ATOM 2728 O O . ARG A 1 369 ? -12.447 21.364 11.883 1.00 67.50 369 ARG A O 1
ATOM 2735 N N . LYS A 1 370 ? -10.255 21.753 11.740 1.00 65.12 370 LYS A N 1
ATOM 2736 C CA . LYS A 1 370 ? -10.418 23.030 11.020 1.00 65.12 370 LYS A CA 1
ATOM 2737 C C . LYS A 1 370 ? -11.038 22.857 9.627 1.00 65.12 370 LYS A C 1
ATOM 2739 O O . LYS A 1 370 ? -11.556 23.821 9.077 1.00 65.12 370 LYS A O 1
ATOM 2744 N N . CYS A 1 371 ? -10.917 21.667 9.043 1.00 57.19 371 CYS A N 1
ATOM 2745 C CA . CYS A 1 371 ? -11.411 21.300 7.720 1.00 57.19 371 CYS A CA 1
ATOM 2746 C C . CYS A 1 371 ? -11.494 19.767 7.602 1.00 57.19 371 CYS A C 1
ATOM 2748 O O . CYS A 1 371 ? -11.068 19.065 8.521 1.00 57.19 371 CYS A O 1
ATOM 2750 N N . LEU A 1 372 ? -11.994 19.256 6.468 1.00 63.56 372 LEU A N 1
ATOM 2751 C CA . LEU A 1 372 ? -12.270 17.824 6.253 1.00 63.56 372 LEU A CA 1
ATOM 2752 C C . LEU A 1 372 ? -13.296 17.269 7.251 1.00 63.56 372 LEU A C 1
ATOM 2754 O O . LEU A 1 372 ? -13.162 16.148 7.748 1.00 63.56 372 LEU A O 1
ATOM 2758 N N . ASN A 1 373 ? -14.310 18.085 7.534 1.00 71.31 373 ASN A N 1
ATOM 2759 C CA . ASN A 1 373 ? -15.452 17.681 8.334 1.00 71.31 373 ASN A CA 1
ATOM 2760 C C . ASN A 1 373 ? -16.412 16.890 7.444 1.00 71.31 373 ASN A C 1
ATOM 2762 O O . ASN A 1 373 ? -16.755 17.331 6.347 1.00 71.31 373 ASN A O 1
ATOM 2766 N N . MET A 1 374 ? -16.836 15.722 7.909 1.00 76.88 374 MET A N 1
ATOM 2767 C CA . MET A 1 374 ? -17.857 14.912 7.265 1.00 76.88 374 MET A CA 1
ATOM 2768 C C . MET A 1 374 ? -19.091 14.909 8.155 1.00 76.88 374 MET A C 1
ATOM 2770 O O . MET A 1 374 ? -19.065 14.401 9.274 1.00 76.88 374 MET A O 1
ATOM 2774 N N . ASP A 1 375 ? -20.199 15.417 7.625 1.00 83.31 375 ASP A N 1
ATOM 2775 C CA . ASP A 1 375 ? -21.489 15.303 8.291 1.00 83.31 375 ASP A CA 1
ATOM 2776 C C . ASP A 1 375 ? -21.978 13.852 8.228 1.00 83.31 375 ASP A C 1
ATOM 2778 O O . ASP A 1 375 ? -22.071 13.270 7.141 1.00 83.31 375 ASP A O 1
ATOM 2782 N N . VAL A 1 376 ? -22.337 13.269 9.373 1.00 87.75 376 VAL A N 1
ATOM 2783 C CA . VAL A 1 376 ? -22.794 11.872 9.465 1.00 87.75 376 VAL A CA 1
ATOM 2784 C C . VAL A 1 376 ? -23.965 11.567 8.525 1.00 87.75 376 VAL A C 1
ATOM 2786 O O . VAL A 1 376 ? -24.070 10.463 7.992 1.00 87.75 376 VAL A O 1
ATOM 2789 N N . ARG A 1 377 ? -24.816 12.557 8.223 1.00 87.25 377 ARG A N 1
ATOM 2790 C CA . ARG A 1 377 ? -25.987 12.402 7.345 1.00 87.25 377 ARG A CA 1
ATOM 2791 C C . ARG A 1 377 ? -25.607 12.077 5.903 1.00 87.25 377 ARG A C 1
ATOM 2793 O O . ARG A 1 377 ? -26.414 11.483 5.185 1.00 87.25 377 ARG A O 1
ATOM 2800 N N . SER A 1 378 ? -24.384 12.406 5.483 1.00 83.56 378 SER A N 1
ATOM 2801 C CA . SER A 1 378 ? -23.857 12.036 4.163 1.00 83.56 378 SER A CA 1
ATOM 2802 C C . SER A 1 378 ? -23.741 10.515 3.976 1.00 83.56 378 SER A C 1
ATOM 2804 O O . SER A 1 378 ? -23.757 10.030 2.843 1.00 83.56 378 SER A O 1
ATOM 2806 N N . LEU A 1 379 ? -23.742 9.735 5.069 1.00 82.25 379 LEU A N 1
ATOM 2807 C CA . LEU A 1 379 ? -23.712 8.271 5.023 1.00 82.25 379 LEU A CA 1
ATOM 2808 C C . LEU A 1 379 ? -24.962 7.650 4.373 1.00 82.25 379 LEU A C 1
ATOM 2810 O O . LEU A 1 379 ? -24.879 6.528 3.882 1.00 82.25 379 LEU A O 1
ATOM 2814 N N . ASN A 1 380 ? -26.082 8.380 4.263 1.00 77.19 380 ASN A N 1
ATOM 2815 C CA . ASN A 1 380 ? -27.283 7.917 3.545 1.00 77.19 380 ASN A CA 1
ATOM 2816 C C . ASN A 1 380 ? -27.035 7.634 2.049 1.00 77.19 380 ASN A C 1
ATOM 2818 O O . ASN A 1 380 ? -27.804 6.902 1.429 1.00 77.19 380 ASN A O 1
ATOM 2822 N N . GLY A 1 381 ? -25.978 8.202 1.456 1.00 70.56 381 GLY A N 1
ATOM 2823 C CA . GLY A 1 381 ? -25.566 7.905 0.080 1.00 70.56 381 GLY A CA 1
ATOM 2824 C C . GLY A 1 381 ? -24.807 6.581 -0.079 1.00 70.56 381 GLY A C 1
ATOM 2825 O O . GLY A 1 381 ? -24.524 6.172 -1.204 1.00 70.56 381 GLY A O 1
ATOM 2826 N N . TYR A 1 382 ? -24.472 5.908 1.025 1.00 74.56 382 TYR A N 1
ATOM 2827 C CA . TYR A 1 382 ? -23.642 4.708 1.043 1.00 74.56 382 TYR A CA 1
ATOM 2828 C C . TYR A 1 382 ? -24.444 3.475 1.472 1.00 74.56 382 TYR A C 1
ATOM 2830 O O . TYR A 1 382 ? -25.271 3.521 2.376 1.00 74.56 382 TYR A O 1
ATOM 2838 N N . SER A 1 383 ? -24.155 2.325 0.860 1.00 82.25 383 SER A N 1
ATOM 2839 C CA . SER A 1 383 ? -24.816 1.051 1.178 1.00 82.25 383 SER A CA 1
ATOM 2840 C C . SER A 1 383 ? -24.111 0.323 2.330 1.00 82.25 383 SER A C 1
ATOM 2842 O O . SER A 1 383 ? -23.413 -0.666 2.111 1.00 82.25 383 SER A O 1
ATOM 2844 N N . TYR A 1 384 ? -24.232 0.843 3.553 1.00 87.88 384 TYR A N 1
ATOM 2845 C CA . TYR A 1 384 ? -23.773 0.164 4.771 1.00 87.88 384 TYR A CA 1
ATOM 2846 C C . TYR A 1 384 ? -24.895 -0.656 5.405 1.00 87.88 384 TYR A C 1
ATOM 2848 O O . TYR A 1 384 ? -26.044 -0.232 5.414 1.00 87.88 384 TYR A O 1
ATOM 2856 N N . THR A 1 385 ? -24.561 -1.823 5.961 1.00 90.88 385 THR A N 1
ATOM 2857 C CA . THR A 1 385 ? -25.510 -2.609 6.768 1.00 90.88 385 THR A CA 1
ATOM 2858 C C . THR A 1 385 ? -25.426 -2.232 8.245 1.00 90.88 385 THR A C 1
ATOM 2860 O O . THR A 1 385 ? -26.416 -2.342 8.965 1.00 90.88 385 THR A O 1
ATOM 2863 N N . VAL A 1 386 ? -24.242 -1.810 8.700 1.00 93.44 386 VAL A N 1
ATOM 2864 C CA . VAL A 1 386 ? -23.947 -1.427 10.086 1.00 93.44 386 VAL A CA 1
ATOM 2865 C C . VAL A 1 386 ? -23.018 -0.216 10.074 1.00 93.44 386 VAL A C 1
ATOM 2867 O O . VAL A 1 386 ? -22.061 -0.188 9.296 1.00 93.44 386 VAL A O 1
ATOM 2870 N N . ILE A 1 387 ? -23.288 0.765 10.933 1.00 94.62 387 ILE A N 1
ATOM 2871 C CA . ILE A 1 387 ? -22.417 1.922 11.147 1.00 94.62 387 ILE A CA 1
ATOM 2872 C C . ILE A 1 387 ? -22.093 2.041 12.635 1.00 94.62 387 ILE A C 1
ATOM 2874 O O . ILE A 1 387 ? -22.994 2.021 13.473 1.00 94.62 387 ILE A O 1
ATOM 2878 N N . HIS A 1 388 ? -20.804 2.163 12.931 1.00 95.69 388 HIS A N 1
ATOM 2879 C CA . HIS A 1 388 ? -20.236 2.435 14.244 1.00 95.69 388 HIS A CA 1
ATOM 2880 C C . HIS A 1 388 ? -19.935 3.933 14.349 1.00 95.69 388 HIS A C 1
ATOM 2882 O O . HIS A 1 388 ? -19.141 4.459 13.569 1.00 95.69 388 HIS A O 1
ATOM 2888 N N . SER A 1 389 ? -20.576 4.639 15.279 1.00 93.00 389 SER A N 1
ATOM 2889 C CA . SER A 1 389 ? -20.254 6.039 15.576 1.00 93.00 389 SER A CA 1
ATOM 2890 C C . SER A 1 389 ? -19.158 6.093 16.640 1.00 93.00 389 SER A C 1
ATOM 2892 O O . SER A 1 389 ? -19.354 5.590 17.742 1.00 93.00 389 SER A O 1
ATOM 2894 N N . THR A 1 390 ? -18.028 6.722 16.318 1.00 86.69 390 THR A N 1
ATOM 2895 C CA . THR A 1 390 ? -16.832 6.800 17.177 1.00 86.69 390 THR A CA 1
ATOM 2896 C C . THR A 1 390 ? -16.533 8.227 17.638 1.00 86.69 390 THR A C 1
ATOM 2898 O O . THR A 1 390 ? -16.597 9.150 16.834 1.00 86.69 390 THR A O 1
ATOM 2901 N N . PHE A 1 391 ? -16.157 8.489 18.882 1.00 88.88 391 PHE A N 1
ATOM 2902 C CA . PHE A 1 391 ? -16.279 7.626 20.059 1.00 88.88 391 PHE A CA 1
ATOM 2903 C C . PHE A 1 391 ? -17.218 8.301 21.054 1.00 88.88 391 PHE A C 1
ATOM 2905 O O . PHE A 1 391 ? -17.283 9.530 21.114 1.00 88.88 391 PHE A O 1
ATOM 2912 N N . ALA A 1 392 ? -17.974 7.487 21.785 1.00 91.94 392 ALA A N 1
ATOM 2913 C CA . ALA A 1 392 ? -18.459 7.875 23.097 1.00 91.94 392 ALA A CA 1
ATOM 2914 C C . ALA A 1 392 ? -17.374 7.539 24.124 1.00 91.94 392 ALA A C 1
ATOM 2916 O O . ALA A 1 392 ? -16.749 6.481 24.047 1.00 91.94 392 ALA A O 1
ATOM 2917 N N . ASP A 1 393 ? -17.190 8.413 25.099 1.00 91.88 393 ASP A N 1
ATOM 2918 C CA . ASP A 1 393 ? -16.314 8.156 26.233 1.00 91.88 393 ASP A CA 1
ATOM 2919 C C . ASP A 1 393 ? -17.093 7.437 27.347 1.00 91.88 393 ASP A C 1
ATOM 2921 O O . ASP A 1 393 ? -18.322 7.292 27.299 1.00 91.88 393 ASP A O 1
ATOM 2925 N N . ILE A 1 394 ? -16.371 6.967 28.364 1.00 93.88 394 ILE A N 1
ATOM 2926 C CA . ILE A 1 394 ? -16.942 6.435 29.604 1.00 93.88 394 ILE A CA 1
ATOM 2927 C C . ILE A 1 394 ? -16.415 7.280 30.763 1.00 93.88 394 ILE A C 1
ATOM 2929 O O . ILE A 1 394 ? -15.212 7.494 30.868 1.00 93.88 394 ILE A O 1
ATOM 2933 N N . SER A 1 395 ? -17.304 7.758 31.631 1.00 92.75 395 SER A N 1
ATOM 2934 C CA . SER A 1 395 ? -16.917 8.490 32.840 1.00 92.75 395 SER A CA 1
ATOM 2935 C C . SER A 1 395 ? -16.421 7.559 33.951 1.00 92.75 395 SER A C 1
ATOM 2937 O O . SER A 1 395 ? -16.643 6.348 33.905 1.00 92.75 395 SER A O 1
ATOM 2939 N N . ASP A 1 396 ? -15.820 8.128 34.999 1.00 91.19 396 ASP A N 1
ATOM 2940 C CA . ASP A 1 396 ? -15.337 7.379 36.175 1.00 91.19 396 ASP A CA 1
ATOM 2941 C C . ASP A 1 396 ? -16.445 6.577 36.887 1.00 91.19 396 ASP A C 1
ATOM 2943 O O . ASP A 1 396 ? -16.186 5.528 37.471 1.00 91.19 396 ASP A O 1
ATOM 2947 N N . ASP A 1 397 ? -17.701 7.025 36.784 1.00 92.88 397 ASP A N 1
ATOM 2948 C CA . ASP A 1 397 ? -18.879 6.322 37.316 1.00 92.88 397 ASP A CA 1
ATOM 2949 C C . ASP A 1 397 ? -19.463 5.295 36.321 1.00 92.88 397 ASP A C 1
ATOM 2951 O O . ASP A 1 397 ? -20.606 4.845 36.456 1.00 92.88 397 ASP A O 1
ATOM 2955 N N . PHE A 1 398 ? -18.696 4.943 35.289 1.00 95.12 398 PHE A N 1
ATOM 2956 C CA . PHE A 1 398 ? -19.043 3.990 34.237 1.00 95.12 398 PHE A CA 1
ATOM 2957 C C . PHE A 1 398 ? -20.282 4.375 33.417 1.00 95.12 398 PHE A C 1
ATOM 2959 O O . PHE A 1 398 ? -20.999 3.496 32.935 1.00 95.12 398 PHE A O 1
ATOM 2966 N N . ASN A 1 399 ? -20.574 5.670 33.275 1.00 96.00 399 ASN A N 1
ATOM 2967 C CA . ASN A 1 399 ? -21.651 6.155 32.410 1.00 96.00 399 ASN A CA 1
ATOM 2968 C C . ASN A 1 399 ? -21.098 6.547 31.040 1.00 96.00 399 ASN A C 1
ATOM 2970 O O . ASN A 1 399 ? -19.988 7.059 30.942 1.00 96.00 399 ASN A O 1
ATOM 2974 N N . ALA A 1 400 ? -21.890 6.340 29.991 1.00 95.25 400 ALA A N 1
ATOM 2975 C CA . ALA A 1 400 ? -21.557 6.825 28.658 1.00 95.25 400 ALA A CA 1
ATOM 2976 C C . ALA A 1 400 ? -21.557 8.361 28.616 1.00 95.25 400 ALA A C 1
ATOM 2978 O O . ALA A 1 400 ? -22.524 8.994 29.046 1.00 95.25 400 ALA A O 1
ATOM 2979 N N . ASP A 1 401 ? -20.501 8.942 28.053 1.00 93.56 401 ASP A N 1
ATOM 2980 C CA . ASP A 1 401 ? -20.357 10.376 27.825 1.00 93.56 401 ASP A CA 1
ATOM 2981 C C . ASP A 1 401 ? -20.225 10.657 26.323 1.00 93.56 401 ASP A C 1
ATOM 2983 O O . ASP A 1 401 ? -19.291 10.224 25.653 1.00 93.56 401 ASP A O 1
ATOM 2987 N N . ILE A 1 402 ? -21.195 11.388 25.777 1.00 93.75 402 ILE A N 1
ATOM 2988 C CA . ILE A 1 402 ? -21.216 11.811 24.370 1.00 93.75 402 ILE A CA 1
ATOM 2989 C C . ILE A 1 402 ? -21.045 13.320 24.212 1.00 93.75 402 ILE A C 1
ATOM 2991 O O . ILE A 1 402 ? -21.218 13.844 23.114 1.00 93.75 402 ILE A O 1
ATOM 2995 N N . SER A 1 403 ? -20.744 14.042 25.294 1.00 92.12 403 SER A N 1
ATOM 2996 C CA . SER A 1 403 ? -20.733 15.507 25.314 1.00 92.12 403 SER A CA 1
ATOM 2997 C C . SER A 1 403 ? -19.785 16.096 24.264 1.00 92.12 403 SER A C 1
ATOM 2999 O O . SER A 1 403 ? -20.137 17.075 23.603 1.00 92.12 403 SER A O 1
ATOM 3001 N N . ALA A 1 404 ? -18.643 15.444 24.025 1.00 86.88 404 ALA A N 1
ATOM 3002 C CA . ALA A 1 404 ? -17.659 15.834 23.017 1.00 86.88 404 ALA A CA 1
ATOM 3003 C C . ALA A 1 404 ? -18.159 15.716 21.562 1.00 86.88 404 ALA A C 1
ATOM 3005 O O . ALA A 1 404 ? -17.611 16.367 20.675 1.00 86.88 404 ALA A O 1
ATOM 3006 N N . VAL A 1 405 ? -19.188 14.900 21.306 1.00 90.19 405 VAL A N 1
ATOM 3007 C CA . VAL A 1 405 ? -19.696 14.574 19.959 1.00 90.19 405 VAL A CA 1
ATOM 3008 C C . VAL A 1 405 ? -21.226 14.675 19.850 1.00 90.19 405 VAL A C 1
ATOM 3010 O O . VAL A 1 405 ? -21.828 14.139 18.917 1.00 90.19 405 VAL A O 1
ATOM 3013 N N . GLN A 1 406 ? -21.871 15.380 20.787 1.00 92.94 406 GLN A N 1
ATOM 3014 C CA . GLN A 1 406 ? -23.328 15.405 20.983 1.00 92.94 406 GLN A CA 1
ATOM 3015 C C . GLN A 1 406 ? -24.106 15.689 19.692 1.00 92.94 406 GLN A C 1
ATOM 3017 O O . GLN A 1 406 ? -25.038 14.961 19.354 1.00 92.94 406 GLN A O 1
ATOM 3022 N N . GLN A 1 407 ? -23.718 16.731 18.952 1.00 90.94 407 GLN A N 1
ATOM 3023 C CA . GLN A 1 407 ? -24.426 17.137 17.736 1.00 90.94 407 GLN A CA 1
ATOM 3024 C C . GLN A 1 407 ? -24.400 16.037 16.668 1.00 90.94 407 GLN A C 1
ATOM 3026 O O . GLN A 1 407 ? -25.435 15.692 16.095 1.00 90.94 407 GLN A O 1
ATOM 3031 N N . SER A 1 408 ? -23.218 15.474 16.423 1.00 91.69 408 SER A N 1
ATOM 3032 C CA . SER A 1 408 ? -23.017 14.399 15.455 1.00 91.69 408 SER A CA 1
ATOM 3033 C C . SER A 1 408 ? -23.785 13.136 15.861 1.00 91.69 408 SER A C 1
ATOM 3035 O O . SER A 1 408 ? -24.457 12.510 15.038 1.00 91.69 408 SER A O 1
ATOM 3037 N N . PHE A 1 409 ? -23.786 12.816 17.158 1.00 95.25 409 PHE A N 1
ATOM 3038 C CA . PHE A 1 409 ? -24.543 11.700 17.718 1.00 95.25 409 PHE A CA 1
ATOM 3039 C C . PHE A 1 409 ? -26.063 11.872 17.563 1.00 95.25 409 PHE A C 1
ATOM 3041 O O . PHE A 1 409 ? -26.765 10.921 17.215 1.00 95.25 409 PHE A O 1
ATOM 3048 N N . ASP A 1 410 ? -26.595 13.080 17.756 1.00 95.56 410 ASP A N 1
ATOM 3049 C CA . ASP A 1 410 ? -28.023 13.349 17.567 1.00 95.56 410 ASP A CA 1
ATOM 3050 C C . ASP A 1 410 ? -28.452 13.198 16.102 1.00 95.56 410 ASP A C 1
ATOM 3052 O O . ASP A 1 410 ? -29.504 12.612 15.823 1.00 95.56 410 ASP A O 1
ATOM 3056 N N . TYR A 1 411 ? -27.617 13.637 15.155 1.00 95.00 411 TYR A N 1
ATOM 3057 C CA . TYR A 1 411 ? -27.846 13.368 13.735 1.00 95.00 411 TYR A CA 1
ATOM 3058 C C . TYR A 1 411 ? -27.796 11.872 13.425 1.00 95.00 411 TYR A C 1
ATOM 3060 O O . TYR A 1 411 ? -28.695 11.367 12.754 1.00 95.00 411 TYR A O 1
ATOM 3068 N N . PHE A 1 412 ? -26.802 11.154 13.950 1.00 95.19 412 PHE A N 1
ATOM 3069 C CA . PHE A 1 412 ? -26.643 9.715 13.754 1.00 95.19 412 PHE A CA 1
ATOM 3070 C C . PHE A 1 412 ? -27.863 8.920 14.238 1.00 95.19 412 PHE A C 1
ATOM 3072 O O . PHE A 1 412 ? -28.401 8.089 13.503 1.00 95.19 412 PHE A O 1
ATOM 3079 N N . LYS A 1 413 ? -28.367 9.215 15.444 1.00 95.19 413 LYS A N 1
ATOM 3080 C CA . LYS A 1 413 ? -29.557 8.554 16.009 1.00 95.19 413 LYS A CA 1
ATOM 3081 C C . LYS A 1 413 ? -30.793 8.700 15.125 1.00 95.19 413 LYS A C 1
ATOM 3083 O O . LYS A 1 413 ? -31.577 7.752 15.013 1.00 95.19 413 LYS A O 1
ATOM 3088 N N . ALA A 1 414 ? -30.957 9.863 14.494 1.00 95.00 414 ALA A N 1
ATOM 3089 C CA . ALA A 1 414 ? -32.092 10.167 13.627 1.00 95.00 414 ALA A CA 1
ATOM 3090 C C . ALA A 1 414 ? -32.037 9.449 12.264 1.00 95.00 414 ALA A C 1
ATOM 3092 O O . ALA A 1 414 ? -33.043 9.402 11.553 1.00 95.00 414 ALA A O 1
ATOM 3093 N N . MET A 1 415 ? -30.889 8.882 11.883 1.00 93.06 415 MET A N 1
ATOM 3094 C CA . MET A 1 415 ? -30.730 8.177 10.613 1.00 93.06 415 MET A CA 1
ATOM 3095 C C . MET A 1 415 ? -31.383 6.786 10.622 1.00 93.06 415 MET A C 1
ATOM 3097 O O . MET A 1 415 ? -31.633 6.172 11.667 1.00 93.06 415 MET A O 1
ATOM 3101 N N . THR A 1 416 ? -31.672 6.285 9.418 1.00 92.69 416 THR A N 1
ATOM 3102 C CA . THR A 1 416 ? -32.322 4.989 9.167 1.00 92.69 416 THR A CA 1
ATOM 3103 C C . THR A 1 416 ? -31.655 4.284 7.981 1.00 92.69 416 THR A C 1
ATOM 3105 O O . THR A 1 416 ? -30.938 4.918 7.213 1.00 92.69 416 THR A O 1
ATOM 3108 N N . GLY A 1 417 ? -31.892 2.979 7.820 1.00 90.88 417 GLY A N 1
ATOM 3109 C CA . GLY A 1 417 ? -31.371 2.188 6.692 1.00 90.88 417 GLY A CA 1
ATOM 3110 C C . GLY A 1 417 ? -30.160 1.305 7.015 1.00 90.88 417 GLY A C 1
ATOM 3111 O O . GLY A 1 417 ? -29.776 0.485 6.187 1.00 90.88 417 GLY A O 1
ATOM 3112 N N . PHE A 1 418 ? -29.606 1.413 8.221 1.00 93.38 418 PHE A N 1
ATOM 3113 C CA . PHE A 1 418 ? -28.501 0.597 8.730 1.00 93.38 418 PHE A CA 1
ATOM 3114 C C . PHE A 1 418 ? -28.646 0.397 10.242 1.00 93.38 418 PHE A C 1
ATOM 3116 O O . PHE A 1 418 ? -29.355 1.161 10.901 1.00 93.38 418 PHE A O 1
ATOM 3123 N N . LYS A 1 419 ? -27.961 -0.614 10.791 1.00 95.81 419 LYS A N 1
ATOM 3124 C CA . LYS A 1 419 ? -27.844 -0.784 12.245 1.00 95.81 419 LYS A CA 1
ATOM 3125 C C . LYS A 1 419 ? -26.927 0.287 12.834 1.00 95.81 419 LYS A C 1
ATOM 3127 O O . LYS A 1 419 ? -25.838 0.511 12.302 1.00 95.81 419 LYS A O 1
ATOM 3132 N N . LYS A 1 420 ? -27.357 0.913 13.924 1.00 96.81 420 LYS A N 1
ATOM 3133 C CA . LYS A 1 420 ? -26.660 1.992 14.627 1.00 96.81 420 LYS A CA 1
ATOM 3134 C C . LYS A 1 420 ? -25.949 1.452 15.855 1.00 96.81 420 LYS A C 1
ATOM 3136 O O . LYS A 1 420 ? -26.599 1.082 16.827 1.00 96.81 420 LYS A O 1
ATOM 3141 N N . ILE A 1 421 ? -24.626 1.434 15.813 1.00 97.62 421 ILE A N 1
ATOM 3142 C CA . ILE A 1 421 ? -23.782 0.993 16.919 1.00 97.62 421 ILE A CA 1
ATOM 3143 C C . ILE A 1 421 ? -23.012 2.200 17.445 1.00 97.62 421 ILE A C 1
ATOM 3145 O O . ILE A 1 421 ? -22.509 3.006 16.659 1.00 97.62 421 ILE A O 1
ATOM 3149 N N . ILE A 1 422 ? -22.938 2.342 18.765 1.00 96.94 422 ILE A N 1
ATOM 3150 C CA . ILE A 1 422 ? -22.037 3.307 19.401 1.00 96.94 422 ILE A CA 1
ATOM 3151 C C . ILE A 1 422 ? -20.737 2.604 19.786 1.00 96.94 422 ILE A C 1
ATOM 3153 O O . ILE A 1 422 ? -20.780 1.528 20.378 1.00 96.94 422 ILE A O 1
ATOM 3157 N N . SER A 1 423 ? -19.600 3.203 19.447 1.00 95.75 423 SER A N 1
ATOM 3158 C CA . SER A 1 423 ? -18.283 2.693 19.824 1.00 95.75 423 SER A CA 1
ATOM 3159 C C . SER A 1 423 ? -17.731 3.466 21.013 1.00 95.75 423 SER A C 1
ATOM 3161 O O . SER A 1 423 ? -17.726 4.699 20.999 1.00 95.75 423 SER A O 1
ATOM 3163 N N . PHE A 1 424 ? -17.241 2.736 22.010 1.00 93.38 424 PHE A N 1
ATOM 3164 C CA . PHE A 1 424 ? -16.582 3.271 23.195 1.00 93.38 424 PHE A CA 1
ATOM 3165 C C . PHE A 1 424 ? -15.083 3.005 23.151 1.00 93.38 424 PHE A C 1
ATOM 3167 O O . PHE A 1 424 ? -14.681 1.902 22.789 1.00 93.38 424 PHE A O 1
ATOM 3174 N N . GLY A 1 425 ? -14.280 3.978 23.585 1.00 84.25 425 GLY A N 1
ATOM 3175 C CA . GLY A 1 425 ? -12.830 3.830 23.697 1.00 84.25 425 GLY A CA 1
ATOM 3176 C C . GLY A 1 425 ? -12.065 4.628 22.651 1.00 84.25 425 GLY A C 1
ATOM 3177 O O . GLY A 1 425 ? -12.185 5.851 22.582 1.00 84.25 425 GLY A O 1
ATOM 3178 N N . GLY A 1 426 ? -11.239 3.938 21.869 1.00 74.38 426 GLY A N 1
ATOM 3179 C CA . GLY A 1 426 ? -10.293 4.564 20.957 1.00 74.38 426 GLY A CA 1
ATOM 3180 C C . GLY A 1 426 ? -8.966 4.917 21.635 1.00 74.38 426 GLY A C 1
ATOM 3181 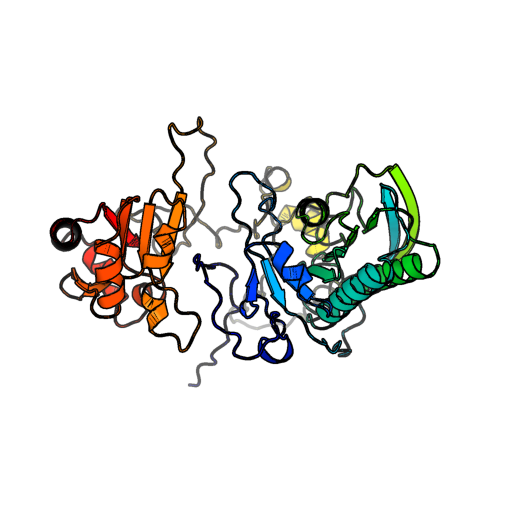O O . GLY A 1 426 ? -8.874 5.196 22.830 1.00 74.38 426 GLY A O 1
ATOM 3182 N N . TRP A 1 427 ? -7.899 4.919 20.837 1.00 69.81 427 TRP A N 1
ATOM 3183 C CA . TRP A 1 427 ? -6.508 5.001 21.299 1.00 69.81 427 TRP A CA 1
ATOM 3184 C C . TRP A 1 427 ? -6.209 6.057 22.387 1.00 69.81 427 TRP A C 1
ATOM 3186 O O . TRP A 1 427 ? -5.636 5.690 23.417 1.00 69.81 427 TRP A O 1
ATOM 3196 N N . PRO A 1 428 ? -6.571 7.350 22.230 1.00 69.75 428 PRO A N 1
ATOM 3197 C CA . PRO A 1 428 ? -6.278 8.344 23.259 1.00 69.75 428 PRO A CA 1
ATOM 3198 C C . PRO A 1 428 ? -7.050 8.086 24.558 1.00 69.75 428 PRO A C 1
ATOM 3200 O O . PRO A 1 428 ? -6.463 8.249 25.625 1.00 69.75 428 PRO A O 1
ATOM 3203 N N . PHE A 1 429 ? -8.307 7.638 24.502 1.00 79.31 429 PHE A N 1
ATOM 3204 C CA . PHE A 1 429 ? -9.079 7.315 25.705 1.00 79.31 429 PHE A CA 1
ATOM 3205 C C . PHE A 1 429 ? -8.504 6.077 26.414 1.00 79.31 429 PHE A C 1
ATOM 3207 O O . PHE A 1 429 ? -8.313 6.076 27.629 1.00 79.31 429 PHE A O 1
ATOM 3214 N N . SER A 1 430 ? -8.135 5.042 25.658 1.00 75.75 430 SER A N 1
ATOM 3215 C CA . SER A 1 430 ? -7.659 3.765 26.208 1.00 75.75 430 SER A CA 1
ATOM 3216 C C . SER A 1 430 ? -6.231 3.816 26.776 1.00 75.75 430 SER A C 1
ATOM 3218 O O . SER A 1 430 ? -5.829 2.900 27.495 1.00 75.75 430 SER A O 1
ATOM 3220 N N . MET A 1 431 ? -5.452 4.867 26.487 1.00 66.38 431 MET A N 1
ATOM 3221 C CA . MET A 1 431 ? -4.053 4.982 26.931 1.00 66.38 431 MET A CA 1
ATOM 3222 C C . MET A 1 431 ? -3.711 6.221 27.761 1.00 66.38 431 MET A C 1
ATOM 3224 O O . MET A 1 431 ? -2.640 6.254 28.372 1.00 66.38 431 MET A O 1
ATOM 3228 N N . SER A 1 432 ? -4.549 7.259 27.768 1.00 67.38 432 SER A N 1
ATOM 3229 C CA . SER A 1 432 ? -4.238 8.477 28.526 1.00 67.38 432 SER A CA 1
ATOM 3230 C C . SER A 1 432 ? -4.242 8.195 30.024 1.00 67.38 432 SER A C 1
ATOM 3232 O O . SER A 1 432 ? -5.076 7.437 30.510 1.00 67.38 432 SER A O 1
ATOM 3234 N N . LEU A 1 433 ? -3.329 8.828 30.769 1.00 68.06 433 LEU A N 1
ATOM 3235 C CA . LEU A 1 433 ? -3.203 8.626 32.220 1.00 68.06 433 LEU A CA 1
ATOM 3236 C C . LEU A 1 433 ? -4.525 8.854 32.968 1.00 68.06 433 LEU A C 1
ATOM 3238 O O . LEU A 1 433 ? -4.786 8.161 33.947 1.00 68.06 433 LEU A O 1
ATOM 3242 N N . ASP A 1 434 ? -5.345 9.781 32.475 1.00 70.81 434 ASP A N 1
ATOM 3243 C CA . ASP A 1 434 ? -6.579 10.213 33.128 1.00 70.81 434 ASP A CA 1
ATOM 3244 C C . ASP A 1 434 ? -7.768 9.262 32.880 1.00 70.81 434 ASP A C 1
ATOM 3246 O O . ASP A 1 434 ? -8.714 9.275 33.654 1.00 70.81 434 ASP A O 1
ATOM 3250 N N . SER A 1 435 ? -7.724 8.411 31.846 1.00 75.62 435 SER A N 1
ATOM 3251 C CA . SER A 1 435 ? -8.838 7.511 31.466 1.00 75.62 435 SER A CA 1
ATOM 3252 C C . SER A 1 435 ? -8.453 6.031 31.363 1.00 75.62 435 SER A C 1
ATOM 3254 O O . SER A 1 435 ? -9.318 5.157 31.363 1.00 75.62 435 SER A O 1
ATOM 3256 N N . TYR A 1 436 ? -7.157 5.708 31.358 1.00 73.75 436 TYR A N 1
ATOM 3257 C CA . TYR A 1 436 ? -6.626 4.343 31.252 1.00 73.75 436 TYR A CA 1
ATOM 3258 C C . TYR A 1 436 ? -7.172 3.371 32.313 1.00 73.75 436 TYR A C 1
ATOM 3260 O O . TYR A 1 436 ? -7.308 2.170 32.058 1.00 73.75 436 TYR A O 1
ATOM 3268 N N . ALA A 1 437 ? -7.472 3.867 33.517 1.00 81.06 437 ALA A N 1
ATOM 3269 C CA . ALA A 1 437 ? -7.997 3.044 34.603 1.00 81.06 437 ALA A CA 1
ATOM 3270 C C . ALA A 1 437 ? -9.467 2.641 34.392 1.00 81.06 437 ALA A C 1
ATOM 3272 O O . ALA A 1 437 ? -9.867 1.582 34.866 1.00 81.06 437 ALA A O 1
ATOM 3273 N N . ILE A 1 438 ? -10.250 3.420 33.639 1.00 86.94 438 ILE A N 1
ATOM 3274 C CA . ILE A 1 438 ? -11.714 3.306 33.594 1.00 86.94 438 ILE A CA 1
ATOM 3275 C C . ILE A 1 438 ? -12.153 1.933 33.076 1.00 86.94 438 ILE A C 1
ATOM 3277 O O . ILE A 1 438 ? -12.877 1.219 33.768 1.00 86.94 438 ILE A O 1
ATOM 3281 N N . PHE A 1 439 ? -11.670 1.487 31.910 1.00 87.25 439 PHE A N 1
ATOM 3282 C CA . PHE A 1 439 ? -12.020 0.144 31.423 1.00 87.25 439 PHE A CA 1
ATOM 3283 C C . PHE A 1 439 ? -11.456 -0.964 32.313 1.00 87.25 439 PHE A C 1
ATOM 3285 O O . PHE A 1 439 ? -12.124 -1.973 32.523 1.00 87.25 439 PHE A O 1
ATOM 3292 N N . ARG A 1 440 ? -10.252 -0.783 32.869 1.00 85.81 440 ARG A N 1
ATOM 3293 C CA . ARG A 1 440 ? -9.609 -1.785 33.736 1.00 85.81 440 ARG A CA 1
ATOM 3294 C C . ARG A 1 440 ? -10.400 -2.021 35.011 1.00 85.81 440 ARG A C 1
ATOM 3296 O O . ARG A 1 440 ? -10.573 -3.168 35.411 1.00 85.81 440 ARG A O 1
ATOM 3303 N N . GLU A 1 441 ? -10.883 -0.952 35.626 1.00 89.12 441 GLU A N 1
ATOM 3304 C CA . GLU A 1 441 ? -11.748 -1.013 36.797 1.00 89.12 441 GLU A CA 1
ATOM 3305 C C . GLU A 1 441 ? -13.140 -1.514 36.418 1.00 89.12 441 GLU A C 1
ATOM 3307 O O . GLU A 1 441 ? -13.666 -2.409 37.082 1.00 89.12 441 GLU A O 1
ATOM 3312 N N . GLY A 1 442 ? -13.687 -1.019 35.307 1.00 88.44 442 GLY A N 1
ATOM 3313 C CA . GLY A 1 442 ? -15.007 -1.367 34.795 1.00 88.44 442 GLY A CA 1
ATOM 3314 C C . GLY A 1 442 ? -15.180 -2.854 34.493 1.00 88.44 442 GLY A C 1
ATOM 3315 O O . GLY A 1 442 ? -16.274 -3.369 34.679 1.00 88.44 442 GLY A O 1
ATOM 3316 N N . VAL A 1 443 ? -14.128 -3.581 34.098 1.00 88.44 443 VAL A N 1
ATOM 3317 C CA . VAL A 1 443 ? -14.205 -5.034 33.822 1.00 88.44 443 VAL A CA 1
ATOM 3318 C C . VAL A 1 443 ? -13.912 -5.927 35.032 1.00 88.44 443 VAL A C 1
ATOM 3320 O O . VAL A 1 443 ? -13.969 -7.154 34.920 1.00 88.44 443 VAL A O 1
ATOM 3323 N N . THR A 1 444 ? -13.620 -5.352 36.202 1.00 86.69 444 THR A N 1
ATOM 3324 C CA . THR A 1 444 ? -13.416 -6.138 37.429 1.00 86.69 444 THR A CA 1
ATOM 3325 C C . THR A 1 444 ? -14.691 -6.856 37.868 1.00 86.69 444 THR A C 1
ATOM 3327 O O . THR A 1 444 ? -15.807 -6.420 37.582 1.00 86.69 444 THR A O 1
ATOM 3330 N N . ASP A 1 445 ? -14.544 -7.927 38.656 1.00 87.56 445 ASP A N 1
ATOM 3331 C CA . ASP A 1 445 ? -15.669 -8.646 39.270 1.00 87.56 445 ASP A CA 1
ATOM 3332 C C . ASP A 1 445 ? -16.638 -7.723 40.024 1.00 87.56 445 ASP A C 1
ATOM 3334 O O . ASP A 1 445 ? -17.846 -7.967 40.016 1.00 87.56 445 ASP A O 1
ATOM 3338 N N . ALA A 1 446 ? -16.108 -6.672 40.656 1.00 93.00 446 ALA A N 1
ATOM 3339 C CA . ALA A 1 446 ? -16.879 -5.724 41.449 1.00 93.00 446 ALA A CA 1
ATOM 3340 C C . ALA A 1 446 ? -17.711 -4.760 40.589 1.00 93.00 446 ALA A C 1
ATOM 3342 O O . ALA A 1 446 ? -18.832 -4.436 40.976 1.00 93.00 446 ALA A O 1
ATOM 3343 N N . GLN A 1 447 ? -17.186 -4.313 39.441 1.00 95.19 447 GLN A N 1
ATOM 3344 C CA . GLN A 1 447 ? -17.785 -3.216 38.667 1.00 95.19 447 GLN A CA 1
ATOM 3345 C C . GLN A 1 447 ? -18.426 -3.638 37.343 1.00 95.19 447 GLN A C 1
ATOM 3347 O O . GLN A 1 447 ? -19.312 -2.933 36.858 1.00 95.19 447 GLN A O 1
ATOM 3352 N N . ARG A 1 448 ? -18.072 -4.807 36.787 1.00 93.44 448 ARG A N 1
ATOM 3353 C CA . ARG A 1 448 ? -18.541 -5.252 35.458 1.00 93.44 448 ARG A CA 1
ATOM 3354 C C . ARG A 1 448 ? -20.047 -5.215 35.277 1.00 93.44 448 ARG A C 1
ATOM 3356 O O . ARG A 1 448 ? -20.520 -4.919 34.186 1.00 93.44 448 ARG A O 1
ATOM 3363 N N . GLN A 1 449 ? -20.810 -5.499 36.335 1.00 96.06 449 GLN A N 1
ATOM 3364 C CA . GLN A 1 449 ? -22.265 -5.481 36.252 1.00 96.06 449 GLN A CA 1
ATOM 3365 C C . GLN A 1 449 ? -22.792 -4.051 36.133 1.00 96.06 449 GLN A C 1
ATOM 3367 O O . GLN A 1 449 ? -23.676 -3.807 35.316 1.00 96.06 449 GLN A O 1
ATOM 3372 N N . THR A 1 450 ? -22.251 -3.113 36.912 1.00 97.19 450 THR A N 1
ATOM 3373 C CA . THR A 1 450 ? -22.607 -1.689 36.840 1.00 97.19 450 THR A CA 1
ATOM 3374 C C . THR A 1 450 ? -22.262 -1.134 35.465 1.00 97.19 450 THR A C 1
ATOM 3376 O O . THR A 1 450 ? -23.140 -0.610 34.785 1.00 97.19 450 THR A O 1
ATOM 3379 N N . PHE A 1 451 ? -21.025 -1.348 35.010 1.00 96.25 451 PHE A N 1
ATOM 3380 C CA . PHE A 1 451 ? -20.565 -0.885 33.705 1.00 96.25 451 PHE A CA 1
ATOM 3381 C C . PHE A 1 451 ? -21.416 -1.446 32.555 1.00 96.25 451 PHE A C 1
ATOM 3383 O O . PHE A 1 451 ? -21.952 -0.682 31.752 1.00 96.25 451 PHE A O 1
ATOM 3390 N N . ALA A 1 452 ? -21.643 -2.765 32.520 1.00 96.50 452 ALA A N 1
ATOM 3391 C CA . ALA A 1 452 ? -22.482 -3.388 31.497 1.00 96.50 452 ALA A CA 1
ATOM 3392 C C . ALA A 1 452 ? -23.933 -2.881 31.533 1.00 96.50 452 ALA A C 1
ATOM 3394 O O . ALA A 1 452 ? -24.538 -2.677 30.482 1.00 96.50 452 ALA A O 1
ATOM 3395 N N . THR A 1 453 ? -24.490 -2.652 32.728 1.00 97.81 453 THR A N 1
ATOM 3396 C CA . THR A 1 453 ? -25.855 -2.127 32.889 1.00 97.81 453 THR A CA 1
ATOM 3397 C C . THR A 1 453 ? -25.957 -0.700 32.363 1.00 97.81 453 THR A C 1
ATOM 3399 O O . THR A 1 453 ? -26.884 -0.396 31.617 1.00 97.81 453 THR A O 1
ATOM 3402 N N . ASN A 1 454 ? -24.994 0.161 32.687 1.00 98.06 454 ASN A N 1
ATOM 3403 C CA . ASN A 1 454 ? -24.984 1.551 32.240 1.00 98.06 454 ASN A CA 1
ATOM 3404 C C . ASN A 1 454 ? -24.850 1.657 30.715 1.00 98.06 454 ASN A C 1
ATOM 3406 O O . ASN A 1 454 ? -25.613 2.391 30.087 1.00 98.06 454 ASN A O 1
ATOM 3410 N N . VAL A 1 455 ? -23.952 0.876 30.102 1.00 97.38 455 VAL A N 1
ATOM 3411 C CA . VAL A 1 455 ? -23.819 0.828 28.636 1.00 97.38 455 VAL A CA 1
ATOM 3412 C C . VAL A 1 455 ? -25.096 0.287 27.986 1.00 97.38 455 VAL A C 1
ATOM 3414 O O . VAL A 1 455 ? -25.593 0.870 27.023 1.00 97.38 455 VAL A O 1
ATOM 3417 N N . ALA A 1 456 ? -25.674 -0.793 28.522 1.00 97.88 456 ALA A N 1
ATOM 3418 C CA . ALA A 1 456 ? -26.907 -1.369 27.989 1.00 97.88 456 ALA A CA 1
ATOM 3419 C C . ALA A 1 456 ? -28.104 -0.411 28.099 1.00 97.88 456 ALA A C 1
ATOM 3421 O O . ALA A 1 456 ? -28.917 -0.353 27.173 1.00 97.88 456 ALA A O 1
ATOM 3422 N N . ASN A 1 457 ? -28.205 0.342 29.198 1.00 98.25 457 ASN A N 1
ATOM 3423 C CA . ASN A 1 457 ? -29.215 1.385 29.368 1.00 98.25 457 ASN A CA 1
ATOM 3424 C C . ASN A 1 457 ? -29.000 2.501 28.346 1.00 98.25 457 ASN A C 1
ATOM 3426 O O . ASN A 1 457 ? -29.933 2.847 27.634 1.00 98.25 457 ASN A O 1
ATOM 3430 N N . PHE A 1 458 ? -27.766 2.983 28.175 1.00 97.88 458 PHE A N 1
ATOM 3431 C CA . PHE A 1 458 ? -27.464 4.021 27.190 1.00 97.88 458 PHE A CA 1
ATOM 3432 C C . PHE A 1 458 ? -27.854 3.615 25.760 1.00 97.88 458 PHE A C 1
ATOM 3434 O O . PHE A 1 458 ? -28.450 4.413 25.033 1.00 97.88 458 PHE A O 1
ATOM 3441 N N . VAL A 1 459 ? -27.555 2.374 25.359 1.00 98.12 459 VAL A N 1
ATOM 3442 C CA . VAL A 1 459 ? -27.944 1.818 24.050 1.00 98.12 459 VAL A CA 1
ATOM 3443 C C . VAL A 1 459 ? -29.467 1.809 23.887 1.00 98.12 459 VAL A C 1
ATOM 3445 O O . VAL A 1 459 ? -29.975 2.269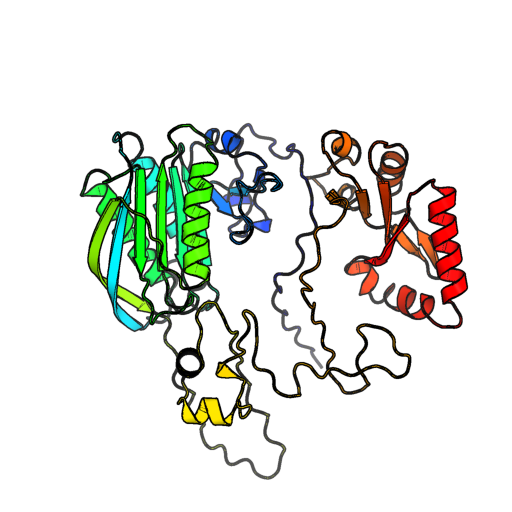 22.863 1.00 98.12 459 VAL A O 1
ATOM 3448 N N . GLN A 1 460 ? -30.200 1.331 24.897 1.00 97.69 460 GLN A N 1
ATOM 3449 C CA . GLN A 1 460 ? -31.665 1.252 24.866 1.00 97.69 460 GLN A CA 1
ATOM 3450 C C . GLN A 1 460 ? -32.324 2.636 24.873 1.00 97.69 460 GLN A C 1
ATOM 3452 O O . GLN A 1 460 ? -33.177 2.910 24.029 1.00 97.69 460 GLN A O 1
ATOM 3457 N N . ASP A 1 461 ? -31.885 3.524 25.764 1.00 97.56 461 ASP A N 1
ATOM 3458 C CA . ASP A 1 461 ? -32.423 4.877 25.934 1.00 97.56 461 ASP A CA 1
ATOM 3459 C C . ASP A 1 461 ? -32.239 5.731 24.670 1.00 97.56 461 ASP A C 1
ATOM 3461 O O . ASP A 1 461 ? -33.035 6.628 24.391 1.00 97.56 461 ASP A O 1
ATOM 3465 N N . ASN A 1 462 ? -31.215 5.427 23.866 1.00 97.06 462 ASN A N 1
ATOM 3466 C CA . ASN A 1 462 ? -30.935 6.100 22.599 1.00 97.06 462 ASN A CA 1
ATOM 3467 C C . ASN A 1 462 ? -31.425 5.333 21.359 1.00 97.06 462 ASN A C 1
ATOM 3469 O O . ASN A 1 462 ? -31.167 5.779 20.237 1.00 97.06 462 ASN A O 1
ATOM 3473 N N . ASN A 1 463 ? -32.148 4.219 21.537 1.00 96.69 463 ASN A N 1
ATOM 3474 C CA . ASN A 1 463 ? -32.671 3.378 20.455 1.00 96.69 463 ASN A CA 1
ATOM 3475 C C . ASN A 1 463 ? -31.583 2.977 19.433 1.00 96.69 463 ASN A C 1
ATOM 3477 O O . ASN A 1 463 ? -31.748 3.125 18.216 1.00 96.69 463 ASN A O 1
ATOM 3481 N N . LEU A 1 464 ? -30.442 2.528 19.958 1.00 97.88 464 LEU A N 1
ATOM 3482 C CA . LEU A 1 464 ? -29.316 1.994 19.199 1.00 97.88 464 LEU A CA 1
ATOM 3483 C C . LEU A 1 464 ? -29.428 0.466 19.083 1.00 97.88 464 LEU A C 1
ATOM 3485 O O . LEU A 1 464 ? -30.040 -0.195 19.919 1.00 97.88 464 LEU A O 1
ATOM 3489 N N . ASP A 1 465 ? -28.806 -0.105 18.054 1.00 97.75 465 ASP A N 1
ATOM 3490 C CA . ASP A 1 465 ? -28.824 -1.545 17.776 1.00 97.75 465 ASP A CA 1
ATOM 3491 C C . ASP A 1 465 ? -27.735 -2.321 18.540 1.00 97.75 465 ASP A C 1
ATOM 3493 O O . ASP A 1 465 ? -27.735 -3.554 18.532 1.00 97.75 465 ASP A O 1
ATOM 3497 N N . GLY A 1 466 ? -26.794 -1.623 19.184 1.00 96.88 466 GLY A N 1
ATOM 3498 C CA . GLY A 1 466 ? -25.735 -2.240 19.977 1.00 96.88 466 GLY A CA 1
ATOM 3499 C C . GLY A 1 466 ? -24.611 -1.287 20.374 1.00 96.88 466 GLY A C 1
ATOM 3500 O O . GLY A 1 466 ? -24.672 -0.079 20.127 1.00 96.88 466 GLY A O 1
ATOM 3501 N N . ALA A 1 467 ? -23.580 -1.870 20.982 1.00 96.50 467 ALA A N 1
ATOM 3502 C CA . ALA A 1 467 ? -22.349 -1.202 21.381 1.00 96.50 467 ALA A CA 1
ATOM 3503 C C . ALA A 1 467 ? -21.126 -1.957 20.847 1.00 96.50 467 ALA A C 1
ATOM 3505 O O . ALA A 1 467 ? -21.167 -3.175 20.662 1.00 96.50 467 ALA A O 1
ATOM 3506 N N . ASP A 1 468 ? -20.057 -1.208 20.631 1.00 95.38 468 ASP A N 1
ATOM 3507 C CA . ASP A 1 468 ? -18.733 -1.654 20.221 1.00 95.38 468 ASP A CA 1
ATOM 3508 C C . ASP A 1 468 ? -17.710 -1.128 21.237 1.00 95.38 468 ASP A C 1
ATOM 3510 O O . ASP A 1 468 ? -17.865 -0.020 21.752 1.00 95.38 468 ASP A O 1
ATOM 3514 N N . PHE A 1 469 ? -16.700 -1.930 21.558 1.00 90.12 469 PHE A N 1
ATOM 3515 C CA . PHE A 1 469 ? -15.637 -1.570 22.499 1.00 90.12 469 PHE A CA 1
ATOM 3516 C C . PHE A 1 469 ? -14.310 -1.679 21.752 1.00 90.12 469 PHE A C 1
ATOM 3518 O O . PHE A 1 469 ? -13.918 -2.794 21.401 1.00 90.12 469 PHE A O 1
ATOM 3525 N N . ASP A 1 470 ? -13.690 -0.527 21.487 1.00 82.19 470 ASP A N 1
ATOM 3526 C CA . ASP A 1 470 ? -12.463 -0.376 20.690 1.00 82.19 470 ASP A CA 1
ATOM 3527 C C . ASP A 1 470 ? -11.230 -0.142 21.579 1.00 82.19 470 ASP A C 1
ATOM 3529 O O . ASP A 1 470 ? -11.061 0.988 22.117 1.00 82.19 470 ASP A O 1
#

Radius of gyration: 26.27 Å; Cα contacts (8 Å, |Δi|>4): 805; chains: 1; bounding box: 71×57×73 Å

Mean predicted aligned error: 16.73 Å

Foldseek 3Di:
DDDDDDDDDDDPDDDADDDFDDDPDPDPQLFAACVVQPLDLVSFDKDQFQLSVQSDQAKKKWDDDLVDQQPDPPHRDIIGMHGYDQAQDPPDDDFFDKDKAKKKKFAAADDDLPCLVQQLRQLVVQLSSLSVDDQQFLCKDWIWMGHDQKIKIKTAASQFGSVLLSVQSVVVSVCCVPDVDPHQKMKMKGADLVDALNHIIMMIMHRDPDRRPCVRVSLNSVQNSCSQQRHHDDDGPDMDMDIDMGGTHDPDDPPPDDPPPDDDDDDDDPPDDKDFDTHSDFLCNVCVSNVHDSVVSCVLVVDPCPRVPRDGGDIDDDQQAADDAADPVRDPQDHHPPGDHDDDDDPDDDDDDPDDFAEHEYELLQVVDPDSDDQPLVCVVDQGQAYEYDAFEADLQLATHCPSRVVSLVSQLPDDNHAFEHEYDDDCQCDPPVRVCRVVVCVDPVRVVVNVVNLVCVCVVSVGRYYHYD

Sequence (470 aa):
MSYNSNPVSSDHWWDVWIIIDDECASDGSACCSIWLSGTNPGNWTAYYNTKKLSRCKDPILLDFLINSPIDGPSTRLKLLACSGSISADDSACEVGSESATEVQSAWSGTYDGADAGAVVQAAEHTVAHLSTIDCSSIEPTTTFGYLNGSFVGVYSGGMMHNQGAVDLVKQFIASMEKDETKGSFQIMQICDSNRSADYTVGIASLTASKPGDISALAAIQKAVRGWSKGECATGFDSSTKSNTKVLQQKVGKPSTWQTVTVRDGLAARSDCKTTQVIGSDSCAKLAAKCNITPAKFTKLHPEATFCSTLRLGQCGIDSDFCTITEWETGAPGTAKDGTNGCISTEIVKGTAPESFISLGYFGAFNDNRKCLNMDVRSLNGYSYTVIHSTFADISDDFNADISAVQQSFDYFKAMTGFKKIISFGGWPFSMSLDSYAIFREGVTDAQRQTFATNVANFVQDNNLDGADFD